Protein AF-A0A3E4UBU4-F1 (afdb_monomer)

Mean predicted aligned error: 17.58 Å

Secondary structure (DSSP, 8-state):
-PPPGGGG-GGGGS-------SSTT-EEEEEEE-TTSSHHHHHHHHH---------BTB---PEEEEEE-SS-EEEEEE----S-TT--SHHHHHHHHHHHHS--SEEEEEEETTSHHHHHHHHHHHHHH-S-EEEEEE-HHHHHHTTEEE-HHHHHHHHTS-EEE-BGGGTBTSHHHHHHHHHHHHHHHHHHHHHHHHHHHHHHTTS---------------------------------------------------S-TTHHHHHHHHHHHHHHHHHHHHHHHHHHHHHTTSSS--S--------HHHHHHHHHHHHHHHTT--TTS-HHHHHHHHHH--HHHHHHHHHH-HHHHH-HHHHHHHHHHHHHHHHTT--HHHHHHHHHHHHHHHHHHHHBTTEEES-TTTTHHHHHHHHHHSSTTTHHHHHHHHHHHHHHHHHHHHHHHHHHHHHHHHHHHHHHHHHHHHTT--HHHHHIIIIIIIHHHHHHHHHHHHHHHHHHHHHHHHHHTTHHHHHHHHHHHHHHTTT--TTHHHHHHHHTT-HHHHHHHGGG--SHHHHHHHHHHGGGS--GGGHHHHHHHHIIIIITT--STHHHHHHHHHHHHHHHHHHHHHHHHHHHHHHTTS-SPPP------PPP----HHHHHHHIIIIIIIHHHHHHHHHHHHHHHHHHHHHH-EETTEEHHHHHHHHHHHHHHHHTS-HHHHHHHHHHGGGT-

Nearest PDB structures (foldseek):
  3i92-assembly1_A  TM=8.205E-01  e=1.506E-11  Escherichia coli
  3a1v-assembly1_A  TM=8.419E-01  e=3.109E-11  Thermotoga maritima
  3a1t-assembly1_A  TM=8.070E-01  e=1.506E-11  Thermotoga maritima
  3a1s-assembly2_B  TM=8.007E-01  e=3.900E-11  Thermotoga maritima
  3iby-assembly4_D  TM=8.446E-01  e=4.503E-10  Legionella pneumophila

Solvent-accessible surface area (backbone atoms only — not comparable to full-atom values): 40945 Å² total; per-residue (Å²): 136,82,83,54,75,78,77,60,54,80,78,57,79,79,66,76,85,82,80,82,67,92,49,92,82,41,39,40,33,36,38,37,30,43,68,90,31,47,53,61,48,46,50,21,69,59,37,76,46,87,70,77,88,72,94,53,44,84,61,68,94,71,60,49,75,39,59,31,68,85,86,89,55,50,31,38,37,33,44,43,46,57,29,76,45,74,82,39,68,46,76,52,16,42,55,34,30,46,45,63,56,69,63,67,52,66,28,35,41,37,29,24,34,52,78,55,39,51,69,45,35,34,36,50,53,54,43,50,52,46,41,74,44,42,33,38,36,31,17,45,45,63,58,13,56,76,56,41,44,51,71,43,46,69,58,43,21,74,71,69,74,39,50,50,45,72,16,29,50,98,71,60,43,52,56,70,58,49,55,55,44,48,51,53,48,50,48,54,45,54,54,52,54,54,50,54,60,48,57,54,56,54,62,75,63,67,85,77,74,89,80,95,81,83,91,86,88,89,80,89,84,90,85,88,88,89,84,88,82,90,88,83,86,89,79,92,87,82,89,82,89,76,89,82,92,81,78,84,88,83,94,85,85,80,89,76,84,92,75,86,64,83,66,67,58,52,66,52,50,52,57,50,56,48,54,51,49,51,50,52,49,50,53,44,55,49,49,51,58,52,52,65,66,69,70,80,85,73,91,71,88,72,81,87,79,77,69,62,66,78,53,48,53,48,32,60,67,39,42,72,57,48,60,78,41,55,67,92,85,54,40,59,72,40,51,37,54,51,63,70,58,63,50,67,82,52,54,54,48,38,43,73,78,37,40,62,46,63,69,32,62,68,57,55,49,54,55,47,53,54,51,49,56,32,48,76,72,69,49,50,71,66,56,53,46,54,53,55,56,51,42,42,50,55,50,19,48,57,53,37,62,84,25,53,44,73,78,46,86,65,72,62,57,58,59,55,51,51,46,56,47,47,60,30,90,80,44,16,61,58,51,52,51,50,51,50,50,50,51,48,49,51,18,54,68,59,17,50,60,58,19,52,53,39,36,56,55,42,52,58,47,49,55,53,51,51,55,49,39,54,74,73,65,52,58,64,74,60,46,45,44,49,42,73,11,20,45,46,44,40,40,50,51,50,20,66,53,46,36,37,35,54,45,34,46,27,55,50,49,45,37,49,50,31,39,50,48,58,42,53,17,59,64,42,21,70,58,29,48,78,20,56,32,53,23,64,46,49,54,20,44,63,38,3,38,54,32,42,71,60,9,42,62,43,27,37,73,37,71,54,69,66,50,21,50,45,41,41,62,35,26,71,43,37,70,19,56,88,49,46,64,59,52,51,52,51,44,42,65,74,63,33,74,81,40,90,57,87,61,34,64,59,49,48,51,52,52,51,50,48,52,51,51,50,19,55,51,46,29,47,52,50,35,31,50,42,37,69,65,85,50,67,79,86,62,72,69,81,82,76,79,76,68,76,78,44,87,52,61,60,74,61,46,43,55,48,30,35,60,70,52,34,51,55,53,50,54,55,50,47,69,40,34,35,60,42,22,38,51,52,40,52,28,63,71,42,60,65,78,101,40,30,46,43,56,54,52,17,63,70,37,23,75,62,21,49,77,76,74,43,49,11,60,60,50,45,48,51,60,67,43,39,61,79,73,110

InterPro domains:
  IPR011640 Ferrous iron transport protein B, C-terminal [PF07664] (610-657)
  IPR011642 Nucleoside transporter/FeoB GTPase, Gate domain [PF07670] (496-587)
  IPR027417 P-loop containing nucleoside triphosphate hydrolase [G3DSA:3.40.50.300] (27-218)
  IPR027417 P-loop containing nucleoside triphosphate hydrolase [SSF52540] (29-186)
  IPR030389 FeoB-type guanine nucleotide-binding (G) domain [PF02421] (28-180)
  IPR030389 FeoB-type guanine nucleotide-binding (G) domain [PS51711] (26-188)
  IPR030389 FeoB-type guanine nucleotide-binding (G) domain [cd01879] (30-187)
  IPR041069 FeoB, cytosolic helical domain [PF17910] (307-404)
  IPR050860 Fe(2+) Transporter FeoB GTPase [PTHR43185] (27-725)

pLDDT: mean 72.47, std 22.02, range [20.11, 94.31]

Organism: NCBI:txid154046

Structure (mmCIF, N/CA/C/O backbone):
data_AF-A0A3E4UBU4-F1
#
_entry.id   AF-A0A3E4UBU4-F1
#
loop_
_atom_site.group_PDB
_atom_site.id
_atom_site.type_symbol
_atom_site.label_atom_id
_atom_site.label_alt_id
_atom_site.label_comp_id
_atom_site.label_asym_id
_atom_site.label_entity_id
_atom_site.label_seq_id
_atom_site.pdbx_PDB_ins_code
_atom_site.Cartn_x
_atom_site.Cartn_y
_atom_site.Cartn_z
_atom_site.occupancy
_atom_site.B_iso_or_equiv
_atom_site.auth_seq_id
_atom_site.auth_comp_id
_atom_site.auth_asym_id
_atom_site.auth_atom_id
_atom_site.pdbx_PDB_model_num
ATOM 1 N N . MET A 1 1 ? -2.615 10.746 -17.762 1.00 26.38 1 MET A N 1
ATOM 2 C CA . MET A 1 1 ? -3.000 12.089 -17.262 1.00 26.38 1 MET A CA 1
ATOM 3 C C . MET A 1 1 ? -1.947 12.546 -16.264 1.00 26.38 1 MET A C 1
ATOM 5 O O . MET A 1 1 ? -1.560 11.738 -15.428 1.00 26.38 1 MET A O 1
ATOM 9 N N . GLY A 1 2 ? -1.430 13.770 -16.389 1.00 27.47 2 GLY A N 1
ATOM 10 C CA . GLY A 1 2 ? -0.410 14.305 -15.477 1.00 27.47 2 GLY A CA 1
ATOM 11 C C . GLY A 1 2 ? -1.029 15.005 -14.267 1.00 27.47 2 GLY A C 1
ATOM 12 O O . GLY A 1 2 ? -2.079 15.627 -14.397 1.00 27.47 2 GLY A O 1
ATOM 13 N N . LEU A 1 3 ? -0.372 14.918 -13.109 1.00 27.36 3 LEU A N 1
ATOM 14 C CA . LEU A 1 3 ? -0.683 15.759 -11.950 1.00 27.36 3 LEU A CA 1
ATOM 15 C C . LEU A 1 3 ? -0.135 17.167 -12.214 1.00 27.36 3 LEU A C 1
ATOM 17 O O . LEU A 1 3 ? 1.055 17.305 -12.504 1.00 27.36 3 LEU A O 1
ATOM 21 N N . SER A 1 4 ? -0.977 18.199 -12.115 1.00 26.56 4 SER A N 1
ATOM 22 C CA . SER A 1 4 ? -0.494 19.584 -12.120 1.00 26.56 4 SER A CA 1
ATOM 23 C C . SER A 1 4 ? 0.148 19.924 -10.772 1.00 26.56 4 SER A C 1
ATOM 25 O O . SER A 1 4 ? -0.086 19.246 -9.768 1.00 26.56 4 SER A O 1
ATOM 27 N N . ARG A 1 5 ? 0.933 21.004 -10.714 1.00 27.36 5 ARG A N 1
ATOM 28 C CA . ARG A 1 5 ? 1.505 21.496 -9.448 1.00 27.36 5 ARG A CA 1
ATOM 29 C C . ARG A 1 5 ? 0.406 21.901 -8.453 1.00 27.36 5 ARG A C 1
ATOM 31 O O . ARG A 1 5 ? 0.555 21.706 -7.253 1.00 27.36 5 ARG A O 1
ATOM 38 N N . ASP A 1 6 ? -0.716 22.377 -8.977 1.00 28.30 6 ASP A N 1
ATOM 39 C CA . ASP A 1 6 ? -1.918 22.802 -8.246 1.00 28.30 6 ASP A CA 1
ATOM 40 C C . ASP A 1 6 ? -2.711 21.607 -7.691 1.00 28.30 6 ASP A C 1
ATOM 42 O O . ASP A 1 6 ? -3.437 21.743 -6.711 1.00 28.30 6 ASP A O 1
ATOM 46 N N . SER A 1 7 ? -2.508 20.408 -8.257 1.00 31.94 7 SER A N 1
ATOM 47 C CA . SER A 1 7 ? -3.060 19.147 -7.734 1.00 31.94 7 SER A CA 1
ATOM 48 C C . SER A 1 7 ? -2.411 18.713 -6.410 1.00 31.94 7 SER A C 1
ATOM 50 O O . SER A 1 7 ? -2.891 17.776 -5.776 1.00 31.94 7 SER A O 1
ATOM 52 N N . VAL A 1 8 ? -1.301 19.348 -6.006 1.00 32.25 8 VAL A N 1
ATOM 53 C CA . VAL A 1 8 ? -0.531 19.036 -4.790 1.00 32.25 8 VAL A CA 1
ATOM 54 C C . VAL A 1 8 ? -0.352 20.313 -3.962 1.00 32.25 8 VAL A C 1
ATOM 56 O O . VAL A 1 8 ? 0.755 20.781 -3.687 1.00 32.25 8 VAL A O 1
ATOM 59 N N . GLY A 1 9 ? -1.481 20.914 -3.584 1.00 25.14 9 GLY A N 1
ATOM 60 C CA . GLY A 1 9 ? -1.512 22.093 -2.728 1.00 25.14 9 GLY A CA 1
ATOM 61 C C . GLY A 1 9 ? -0.981 21.794 -1.325 1.00 25.14 9 GLY A C 1
ATOM 62 O O . GLY A 1 9 ? -1.727 21.317 -0.472 1.00 25.14 9 GLY A O 1
ATOM 63 N N . ILE A 1 10 ? 0.277 22.169 -1.061 1.00 28.53 10 ILE A N 1
ATOM 64 C CA . ILE A 1 10 ? 0.936 22.109 0.265 1.00 28.53 10 ILE A CA 1
ATOM 65 C C . ILE A 1 10 ? 0.104 22.800 1.368 1.00 28.53 10 ILE A C 1
ATOM 67 O O . ILE A 1 10 ? 0.219 22.453 2.534 1.00 28.53 10 ILE A O 1
ATOM 71 N N . LYS A 1 11 ? -0.794 23.725 0.999 1.00 23.25 11 LYS A N 1
ATOM 72 C CA . LYS A 1 11 ? -1.739 24.399 1.905 1.00 23.25 11 LYS A CA 1
ATOM 73 C C . LYS A 1 11 ? -2.884 23.529 2.448 1.00 23.25 11 LYS A C 1
ATOM 75 O O . LYS A 1 11 ? -3.594 23.995 3.324 1.00 23.25 11 LYS A O 1
ATOM 80 N N . SER A 1 12 ? -3.099 22.311 1.946 1.00 28.61 12 SER A N 1
ATOM 81 C CA . SER A 1 12 ? -4.232 21.458 2.366 1.00 28.61 12 SER A CA 1
ATOM 82 C C . SER A 1 12 ? -3.942 20.558 3.580 1.00 28.61 12 SER A C 1
ATOM 84 O O . SER A 1 12 ? -4.695 19.624 3.834 1.00 28.61 12 SER A O 1
ATOM 86 N N . VAL A 1 13 ? -2.849 20.812 4.310 1.00 28.12 13 VAL A N 1
ATOM 87 C CA . VAL A 1 13 ? -2.442 20.029 5.493 1.00 28.12 13 VAL A CA 1
ATOM 88 C C . VAL A 1 13 ? -3.172 20.473 6.770 1.00 28.12 13 VAL A C 1
ATOM 90 O O . VAL A 1 13 ? -3.451 19.629 7.612 1.00 28.12 13 VAL A O 1
ATOM 93 N N . ASP A 1 14 ? -3.545 21.755 6.878 1.00 28.20 14 ASP A N 1
ATOM 94 C CA . ASP A 1 14 ? -4.065 22.366 8.118 1.00 28.20 14 ASP A CA 1
ATOM 95 C C . ASP A 1 14 ? -5.498 22.932 7.998 1.00 28.20 14 ASP A C 1
ATOM 97 O O . ASP A 1 14 ? -5.987 23.616 8.898 1.00 28.20 14 ASP A O 1
ATOM 101 N N . CYS A 1 15 ? -6.199 22.678 6.888 1.00 29.81 15 CYS A N 1
ATOM 102 C CA . CYS A 1 15 ? -7.595 23.096 6.735 1.00 29.81 15 CYS A CA 1
ATOM 103 C C . CYS A 1 15 ? -8.538 22.065 7.370 1.00 29.81 15 CYS A C 1
ATOM 105 O O . CYS A 1 15 ? -8.738 20.987 6.808 1.00 29.81 15 CYS A O 1
ATOM 107 N N . GLY A 1 16 ? -9.146 22.421 8.507 1.00 44.69 16 GLY A N 1
ATOM 108 C CA . GLY A 1 16 ? -10.281 21.686 9.075 1.00 44.69 16 GLY A CA 1
ATOM 109 C C . GLY A 1 16 ? -11.446 21.580 8.083 1.00 44.69 16 GLY A C 1
ATOM 110 O O . GLY A 1 16 ? -11.565 22.383 7.153 1.00 44.69 16 GLY A O 1
ATOM 111 N N . LEU A 1 17 ? -12.291 20.563 8.250 1.00 55.34 17 LEU A N 1
ATOM 112 C CA . LEU A 1 17 ? -13.287 20.209 7.245 1.00 55.34 17 LEU A CA 1
ATOM 113 C C . LEU A 1 17 ? -14.507 21.151 7.296 1.00 55.34 17 LEU A C 1
ATOM 115 O O . LEU A 1 17 ? -15.483 20.871 7.979 1.00 55.34 17 LEU A O 1
ATOM 119 N N . GLU A 1 18 ? -14.486 22.257 6.545 1.00 57.84 18 GLU A N 1
ATOM 120 C CA . GLU A 1 18 ? -15.663 23.129 6.373 1.00 57.84 18 GLU A CA 1
ATOM 121 C C . GLU A 1 18 ? -16.848 22.341 5.783 1.00 57.84 18 GLU A C 1
ATOM 123 O O . GLU A 1 18 ? -16.880 22.075 4.579 1.00 57.84 18 GLU A O 1
ATOM 128 N N . ILE A 1 19 ? -17.827 21.962 6.607 1.00 70.06 19 ILE A N 1
ATOM 129 C CA . ILE A 1 19 ? -19.026 21.225 6.178 1.00 70.06 19 ILE A CA 1
ATOM 130 C C . ILE A 1 19 ? -19.966 22.173 5.426 1.00 70.06 19 ILE A C 1
ATOM 132 O O . ILE A 1 19 ? -20.537 23.096 6.006 1.00 70.06 19 ILE A O 1
ATOM 136 N N . ARG A 1 20 ? -20.151 21.943 4.122 1.00 69.00 20 ARG A N 1
ATOM 137 C CA . ARG A 1 20 ? -20.949 22.824 3.254 1.00 69.00 20 ARG A CA 1
ATOM 138 C C . ARG A 1 20 ? -22.388 22.341 3.114 1.00 69.00 20 ARG A C 1
ATOM 140 O O . ARG A 1 20 ? -22.743 21.691 2.131 1.00 69.00 20 ARG A O 1
ATOM 147 N N . LYS A 1 21 ? -23.218 22.715 4.090 1.00 74.94 21 LYS A N 1
ATOM 148 C CA . LYS A 1 21 ? -24.682 22.650 3.970 1.00 74.94 21 LYS A CA 1
ATOM 149 C C . LYS A 1 21 ? -25.185 23.544 2.821 1.00 74.94 21 LYS A C 1
ATOM 151 O O . LYS A 1 21 ? -24.589 24.578 2.522 1.00 74.94 21 LYS A O 1
ATOM 156 N N . ARG A 1 22 ? -26.287 23.144 2.183 1.00 74.44 22 ARG A N 1
ATOM 157 C CA . ARG A 1 22 ? -27.075 23.925 1.210 1.00 74.44 22 ARG A CA 1
ATOM 158 C C . ARG A 1 22 ? -28.284 24.602 1.865 1.00 74.44 22 ARG A C 1
ATOM 160 O O . ARG A 1 22 ? -28.701 25.658 1.402 1.00 74.44 22 ARG A O 1
ATOM 167 N N . GLN A 1 23 ? -28.828 23.990 2.914 1.00 75.81 23 GLN A N 1
ATOM 168 C CA . GLN A 1 23 ? -29.905 24.481 3.776 1.00 75.81 23 GLN A CA 1
ATOM 169 C C . GLN A 1 23 ? -29.510 24.241 5.240 1.00 75.81 23 GLN A C 1
ATOM 171 O O . GLN A 1 23 ? -28.805 23.278 5.534 1.00 75.81 23 GLN A O 1
ATOM 176 N N . GLU A 1 24 ? -29.937 25.091 6.176 1.00 72.50 24 GLU A N 1
ATOM 177 C CA . GLU A 1 24 ? -29.507 24.979 7.584 1.00 72.50 24 GLU A CA 1
ATOM 178 C C . GLU A 1 24 ? -29.955 23.650 8.231 1.00 72.50 24 GLU A C 1
ATOM 180 O O . GLU A 1 24 ? -29.186 23.042 8.986 1.00 72.50 24 GLU A O 1
ATOM 185 N N . ASP A 1 25 ? -31.124 23.146 7.821 1.00 81.06 25 ASP A N 1
ATOM 186 C CA . ASP A 1 25 ? -31.696 21.846 8.198 1.00 81.06 25 ASP A CA 1
ATOM 187 C C . ASP A 1 25 ? -31.003 20.617 7.573 1.00 81.06 25 ASP A C 1
ATOM 189 O O . ASP A 1 25 ? -31.307 19.492 7.978 1.00 81.06 25 ASP A O 1
ATOM 193 N N . ASP A 1 26 ? -30.066 20.773 6.621 1.00 84.56 26 ASP A N 1
ATOM 194 C CA . ASP A 1 26 ? -29.355 19.625 6.030 1.00 84.56 26 ASP A CA 1
ATOM 195 C C . ASP A 1 26 ? -28.624 18.822 7.120 1.00 84.56 26 ASP A C 1
ATOM 197 O O . ASP A 1 26 ? -27.900 19.387 7.947 1.00 84.56 26 ASP A O 1
ATOM 201 N N . LYS A 1 27 ? -28.754 17.493 7.102 1.00 87.38 27 LYS A N 1
ATOM 202 C CA . LYS A 1 27 ? -28.190 16.612 8.135 1.00 87.38 27 LYS A CA 1
ATOM 203 C C . LYS A 1 27 ? -26.815 16.072 7.758 1.00 87.38 27 LYS A C 1
ATOM 205 O O . LYS A 1 27 ? -26.610 15.609 6.640 1.00 87.38 27 LYS A O 1
ATOM 210 N N . VAL A 1 28 ? -25.861 16.140 8.687 1.00 87.94 28 VAL A N 1
ATOM 211 C CA . VAL A 1 28 ? -24.467 15.721 8.480 1.00 87.94 28 VAL A CA 1
ATOM 212 C C . VAL A 1 28 ? -24.337 14.230 8.768 1.00 87.94 28 VAL A C 1
ATOM 214 O O . VAL A 1 28 ? -24.375 13.806 9.924 1.00 87.94 28 VAL A O 1
ATOM 217 N N . ILE A 1 29 ? -24.164 13.431 7.716 1.00 90.81 29 ILE A N 1
ATOM 218 C CA . ILE A 1 29 ? -24.102 11.970 7.809 1.00 90.81 29 ILE A CA 1
ATOM 219 C C . ILE A 1 29 ? -22.679 11.496 7.529 1.00 90.81 29 ILE A C 1
ATOM 221 O O . ILE A 1 29 ? -22.161 11.606 6.415 1.00 90.81 29 ILE A O 1
ATOM 225 N N . ALA A 1 30 ? -22.040 10.940 8.552 1.00 90.56 30 ALA A N 1
ATOM 226 C CA . ALA A 1 30 ? -20.676 10.445 8.470 1.00 90.56 30 ALA A CA 1
ATOM 227 C C . ALA A 1 30 ? -20.662 9.009 7.916 1.00 90.56 30 ALA A C 1
ATOM 229 O O . ALA A 1 30 ? -21.329 8.130 8.460 1.00 90.56 30 ALA A O 1
ATOM 230 N N . LEU A 1 31 ? -19.902 8.741 6.853 1.00 90.94 31 LEU A N 1
ATOM 231 C CA . LEU A 1 31 ? -19.790 7.406 6.263 1.00 90.94 31 LEU A CA 1
ATOM 232 C C . LEU A 1 31 ? -18.472 6.744 6.688 1.00 90.94 31 LEU A C 1
ATOM 234 O O . LEU A 1 31 ? -17.407 7.040 6.143 1.00 90.94 31 LEU A O 1
ATOM 238 N N . ALA A 1 32 ? -18.563 5.841 7.662 1.00 91.50 32 ALA A N 1
ATOM 239 C CA . ALA A 1 32 ? -17.456 5.093 8.253 1.00 91.50 32 ALA A CA 1
ATOM 240 C C . ALA A 1 32 ? -17.409 3.636 7.751 1.00 91.50 32 ALA A C 1
ATOM 242 O O . ALA A 1 32 ? -18.359 3.123 7.159 1.00 91.50 32 ALA A O 1
ATOM 243 N N . GLY A 1 33 ? -16.302 2.937 8.011 1.00 89.94 33 GLY A N 1
ATOM 244 C CA . GLY A 1 33 ? -16.154 1.510 7.709 1.00 89.94 33 GLY A CA 1
ATOM 245 C C . GLY A 1 33 ? -14.709 1.109 7.423 1.00 89.94 33 GLY A C 1
ATOM 246 O O . GLY A 1 33 ? -13.887 1.951 7.053 1.00 89.94 33 GLY A O 1
ATOM 247 N N . ASN A 1 34 ? -14.412 -0.187 7.545 1.00 87.00 34 ASN A N 1
ATOM 248 C CA . ASN A 1 34 ? -13.096 -0.731 7.206 1.00 87.00 34 ASN A CA 1
ATOM 249 C C . ASN A 1 34 ? -12.727 -0.418 5.736 1.00 87.00 34 ASN A C 1
ATOM 251 O O . ASN A 1 34 ? -13.608 -0.304 4.877 1.00 87.00 34 ASN A O 1
ATOM 255 N N . PRO A 1 35 ? -11.434 -0.340 5.380 1.00 81.56 35 PRO A N 1
ATOM 256 C CA . PRO A 1 35 ? -11.002 -0.369 3.987 1.00 81.56 35 PRO A CA 1
ATOM 257 C C . PRO A 1 35 ? -11.645 -1.512 3.179 1.00 81.56 35 PRO A C 1
ATOM 259 O O . PRO A 1 35 ? -11.936 -2.587 3.693 1.00 81.56 35 PRO A O 1
ATOM 262 N N . ASN A 1 36 ? -11.842 -1.283 1.879 1.00 79.31 36 ASN A N 1
ATOM 263 C CA . ASN A 1 36 ? -12.353 -2.254 0.894 1.00 79.31 36 ASN A CA 1
ATOM 264 C C . ASN A 1 36 ? -13.815 -2.746 1.037 1.00 79.31 36 ASN A C 1
ATOM 266 O O . ASN A 1 36 ? -14.293 -3.383 0.101 1.00 79.31 36 ASN A O 1
ATOM 270 N N . VAL A 1 37 ? -14.573 -2.376 2.078 1.00 82.62 37 VAL A N 1
ATOM 271 C CA . VAL A 1 37 ? -16.000 -2.766 2.294 1.00 82.62 37 VAL A CA 1
ATOM 272 C C . VAL A 1 37 ? -17.009 -2.207 1.270 1.00 82.62 37 VAL A C 1
ATOM 274 O O . VAL A 1 37 ? -18.221 -2.275 1.461 1.00 82.62 37 VAL A O 1
ATOM 277 N N . GLY A 1 38 ? -16.535 -1.569 0.198 1.00 84.06 38 GLY A N 1
ATOM 278 C CA . GLY A 1 38 ? -17.375 -0.838 -0.754 1.00 84.06 38 GLY A CA 1
ATOM 279 C C . GLY A 1 38 ? -17.905 0.507 -0.237 1.00 84.06 38 GLY A C 1
ATOM 280 O O . GLY A 1 38 ? -18.843 1.034 -0.824 1.00 84.06 38 GLY A O 1
ATOM 281 N N . LYS A 1 39 ? -17.302 1.086 0.814 1.00 87.69 39 LYS A N 1
ATOM 282 C CA . LYS A 1 39 ? -17.664 2.391 1.407 1.00 87.69 39 LYS A CA 1
ATOM 283 C C . LYS A 1 39 ? -17.905 3.488 0.356 1.00 87.69 39 LYS A C 1
ATOM 285 O O . LYS A 1 39 ? -19.029 3.948 0.205 1.00 87.69 39 LYS A O 1
ATOM 290 N N . SER A 1 40 ? -16.904 3.817 -0.465 1.00 82.88 40 SER A N 1
ATOM 291 C CA . SER A 1 40 ? -17.074 4.836 -1.516 1.00 82.88 40 SER A CA 1
ATOM 292 C C . SER A 1 40 ? -17.967 4.380 -2.688 1.00 82.88 40 SER A C 1
ATOM 294 O O . SER A 1 40 ? -18.336 5.196 -3.522 1.00 82.88 40 SER A O 1
ATOM 296 N N . THR A 1 41 ? -18.350 3.096 -2.774 1.00 85.69 41 THR A N 1
ATOM 297 C CA . THR A 1 41 ? -19.431 2.654 -3.676 1.00 85.69 41 THR A CA 1
ATOM 298 C C . THR A 1 41 ? -20.785 3.062 -3.104 1.00 85.69 41 THR A C 1
ATOM 300 O O . THR A 1 41 ? -21.556 3.679 -3.821 1.00 85.69 41 THR A O 1
ATOM 303 N N . VAL A 1 42 ? -21.042 2.823 -1.811 1.00 87.44 42 VAL A N 1
ATOM 304 C CA . VAL A 1 42 ? -22.243 3.339 -1.121 1.00 87.44 42 VAL A CA 1
ATOM 305 C C . VAL A 1 42 ? -22.323 4.866 -1.263 1.00 87.44 42 VAL A C 1
ATOM 307 O O . VAL A 1 42 ? -23.355 5.382 -1.676 1.00 87.44 42 VAL A O 1
ATOM 310 N N . PHE A 1 43 ? -21.214 5.579 -1.034 1.00 87.75 43 PHE A N 1
ATOM 311 C CA . PHE A 1 43 ? -21.136 7.035 -1.217 1.00 87.75 43 PHE A CA 1
ATOM 312 C C . PHE A 1 43 ? -21.492 7.495 -2.640 1.00 87.75 43 PHE A C 1
ATOM 314 O O . PHE A 1 43 ? -22.303 8.404 -2.804 1.00 87.75 43 PHE A O 1
ATOM 321 N N . ASN A 1 44 ? -20.902 6.878 -3.670 1.00 85.94 44 ASN A N 1
ATOM 322 C CA . ASN A 1 44 ? -21.153 7.245 -5.066 1.00 85.94 44 ASN A CA 1
ATOM 323 C C . ASN A 1 44 ? -22.617 7.036 -5.465 1.00 85.94 44 ASN A C 1
ATOM 325 O O . ASN A 1 44 ? -23.214 7.926 -6.061 1.00 85.94 44 ASN A O 1
ATOM 329 N N . GLU A 1 45 ? -23.197 5.886 -5.116 1.00 87.81 45 GLU A N 1
ATOM 330 C CA . GLU A 1 45 ? -24.581 5.550 -5.473 1.00 87.81 45 GLU A CA 1
ATOM 331 C C . GLU A 1 45 ? -25.586 6.435 -4.702 1.00 87.81 45 GLU A C 1
ATOM 333 O O . GLU A 1 45 ? -26.584 6.860 -5.275 1.00 87.81 45 GLU A O 1
ATOM 338 N N . MET A 1 46 ? -25.303 6.801 -3.440 1.00 85.38 46 MET A N 1
ATOM 339 C CA . MET A 1 46 ? -26.147 7.724 -2.656 1.00 85.38 46 MET A CA 1
ATOM 340 C C . MET A 1 46 ? -26.037 9.198 -3.091 1.00 85.38 46 MET A C 1
ATOM 342 O O . MET A 1 46 ? -26.990 9.950 -2.918 1.00 85.38 46 MET A O 1
ATOM 346 N N . THR A 1 47 ? -24.895 9.635 -3.636 1.00 84.19 47 THR A N 1
ATOM 347 C CA . THR A 1 47 ? -24.639 11.058 -3.976 1.00 84.19 47 THR A CA 1
ATOM 348 C C . THR A 1 47 ? -24.632 11.360 -5.479 1.00 84.19 47 THR A C 1
ATOM 350 O O . THR A 1 47 ? -24.461 12.512 -5.881 1.00 84.19 47 THR A O 1
ATOM 353 N N . GLY A 1 48 ? -24.753 10.338 -6.333 1.00 76.19 48 GLY A N 1
ATOM 354 C CA . GLY A 1 48 ? -24.634 10.450 -7.792 1.00 76.19 48 GLY A CA 1
ATOM 355 C C . GLY A 1 48 ? -23.233 10.833 -8.300 1.00 76.19 48 GLY A C 1
ATOM 356 O O . GLY A 1 48 ? -23.057 11.103 -9.491 1.00 76.19 48 GLY A O 1
ATOM 357 N N . MET A 1 49 ? -22.224 10.893 -7.425 1.00 72.44 49 MET A N 1
ATOM 358 C CA . MET A 1 49 ? -20.869 11.316 -7.780 1.00 72.44 49 MET A CA 1
ATOM 359 C C . MET A 1 49 ? -19.981 10.152 -8.226 1.00 72.44 49 MET A C 1
ATOM 361 O O . MET A 1 49 ? -20.146 9.008 -7.823 1.00 72.44 49 MET A O 1
ATOM 365 N N . ASN A 1 50 ? -18.970 10.461 -9.042 1.00 54.41 50 ASN A N 1
ATOM 366 C CA . ASN A 1 50 ? -17.983 9.494 -9.527 1.00 54.41 50 ASN A CA 1
ATOM 367 C C . ASN A 1 50 ? -16.657 9.578 -8.737 1.00 54.41 50 ASN A C 1
ATOM 369 O O . ASN A 1 50 ? -15.582 9.729 -9.326 1.00 54.41 50 ASN A O 1
ATOM 373 N N . GLN A 1 51 ? -16.699 9.491 -7.400 1.00 52.00 51 GLN A N 1
ATOM 374 C CA . GLN A 1 51 ? -15.478 9.448 -6.583 1.00 52.00 51 GLN A CA 1
ATOM 375 C C . GLN A 1 51 ? -14.693 8.167 -6.912 1.00 52.00 51 GLN A C 1
ATOM 377 O O . GLN A 1 51 ? -15.228 7.056 -6.912 1.00 52.00 51 GLN A O 1
ATOM 382 N N . HIS A 1 52 ? -13.399 8.294 -7.202 1.00 41.16 52 HIS A N 1
ATOM 383 C CA . HIS A 1 52 ? -12.533 7.131 -7.392 1.00 41.16 52 HIS A CA 1
ATOM 384 C C . HIS A 1 52 ? -12.077 6.561 -6.045 1.00 41.16 52 HIS A C 1
ATOM 386 O O . HIS A 1 52 ? -11.360 7.228 -5.298 1.00 41.16 52 HIS A O 1
ATOM 392 N N . THR A 1 53 ? -12.412 5.294 -5.788 1.00 37.72 53 THR A N 1
ATOM 393 C CA . THR A 1 53 ? -11.852 4.488 -4.693 1.00 37.72 53 THR A CA 1
ATOM 394 C C . THR A 1 53 ? -10.323 4.457 -4.778 1.00 37.72 53 THR A C 1
ATOM 396 O O . THR A 1 53 ? -9.770 3.878 -5.719 1.00 37.72 53 THR A O 1
ATOM 399 N N . GLY A 1 54 ? -9.626 5.045 -3.806 1.00 37.59 54 GLY A N 1
ATOM 400 C CA . GLY A 1 54 ? -8.166 4.979 -3.759 1.00 37.59 54 GLY A CA 1
ATOM 401 C C . GLY A 1 54 ? -7.516 5.980 -2.813 1.00 37.59 54 GLY A C 1
ATOM 402 O O . GLY A 1 54 ? -7.125 7.070 -3.241 1.00 37.59 54 GLY A O 1
ATOM 403 N N . ASN A 1 55 ? -7.306 5.554 -1.568 1.00 37.78 55 ASN A N 1
ATOM 404 C CA . ASN A 1 55 ? -6.389 6.207 -0.639 1.00 37.78 55 ASN A CA 1
ATOM 405 C C . ASN A 1 55 ? -4.960 5.898 -1.116 1.00 37.78 55 ASN A C 1
ATOM 407 O O . ASN A 1 55 ? -4.442 4.797 -0.936 1.00 37.78 55 ASN A O 1
ATOM 411 N N . TRP A 1 56 ? -4.359 6.853 -1.829 1.00 35.66 56 TRP A N 1
ATOM 412 C CA . TRP A 1 56 ? -2.969 6.797 -2.287 1.00 35.66 56 TRP A CA 1
ATOM 413 C C . TRP A 1 56 ? -2.164 7.838 -1.496 1.00 35.66 56 TRP A C 1
ATOM 415 O O . TRP A 1 56 ? -2.384 9.037 -1.714 1.00 35.66 56 TRP A O 1
ATOM 425 N N . PRO A 1 57 ? -1.244 7.425 -0.603 1.00 30.44 57 PRO A N 1
ATOM 426 C CA . PRO A 1 57 ? -0.524 8.353 0.261 1.00 30.44 57 PRO A CA 1
ATOM 427 C C . PRO A 1 57 ? 0.206 9.469 -0.494 1.00 30.44 57 PRO A C 1
ATOM 429 O O . PRO A 1 57 ? 1.011 9.236 -1.398 1.00 30.44 57 PRO A O 1
ATOM 432 N N . GLY A 1 58 ? -0.061 10.713 -0.092 1.00 33.72 58 GLY A N 1
ATOM 433 C CA . GLY A 1 58 ? 0.387 11.917 -0.799 1.00 33.72 5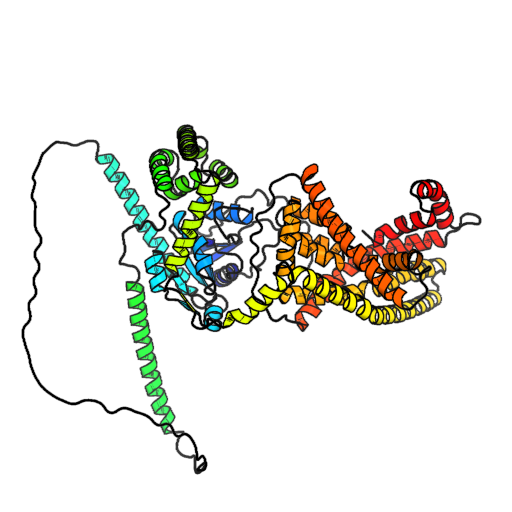8 GLY A CA 1
ATOM 434 C C . GLY A 1 58 ? -0.738 12.719 -1.459 1.00 33.72 58 GLY A C 1
ATOM 435 O O . GLY A 1 58 ? -0.490 13.850 -1.867 1.00 33.72 58 GLY A O 1
ATOM 436 N N . LYS A 1 59 ? -1.973 12.201 -1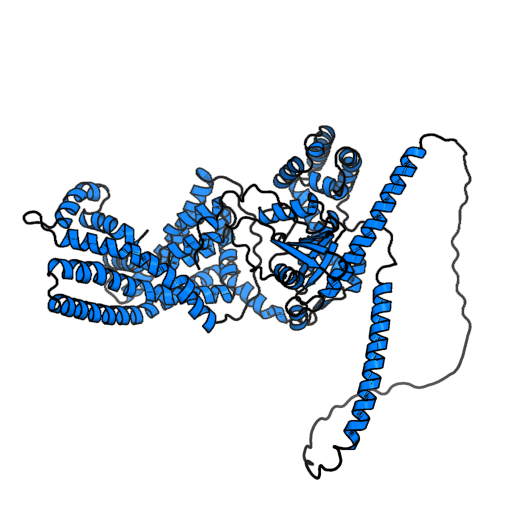.496 1.00 32.53 59 LYS A N 1
ATOM 437 C CA . LYS A 1 59 ? -3.145 13.074 -1.329 1.00 32.53 59 LYS A CA 1
ATOM 438 C C . LYS A 1 59 ? -3.255 13.480 0.144 1.00 32.53 59 LYS A C 1
ATOM 440 O O . LYS A 1 59 ? -2.871 12.702 1.016 1.00 32.53 59 LYS A O 1
ATOM 445 N N . THR A 1 60 ? -3.773 14.673 0.411 1.00 34.72 60 THR A N 1
ATOM 446 C CA . THR A 1 60 ? -4.229 15.063 1.751 1.00 34.72 60 THR A CA 1
ATOM 447 C C . THR A 1 60 ? -5.529 14.345 2.102 1.00 34.72 60 THR A C 1
ATOM 449 O O . THR A 1 60 ? -6.270 13.908 1.215 1.00 34.72 60 THR A O 1
ATOM 452 N N . VAL A 1 61 ? -5.780 14.191 3.404 1.00 46.78 61 VAL A N 1
ATOM 453 C CA . VAL A 1 61 ? -6.917 13.444 3.964 1.00 46.78 61 VAL A CA 1
ATOM 454 C C . VAL A 1 61 ? -8.183 14.311 3.919 1.00 46.78 61 VAL A C 1
ATOM 456 O O . VAL A 1 61 ? -8.765 14.675 4.932 1.00 46.78 61 VAL A O 1
ATOM 459 N N . ALA A 1 62 ? -8.572 14.711 2.709 1.00 46.31 62 ALA A N 1
ATOM 460 C CA . ALA A 1 62 ? -9.795 15.456 2.466 1.00 46.31 62 ALA A CA 1
ATOM 461 C C . ALA A 1 62 ? -10.976 14.478 2.417 1.00 46.31 62 ALA A C 1
ATOM 463 O O . ALA A 1 62 ? -11.160 13.785 1.411 1.00 46.31 62 ALA A O 1
ATOM 464 N N . ASN A 1 63 ? -11.768 14.426 3.492 1.00 59.84 63 ASN A N 1
ATOM 465 C CA . ASN A 1 63 ? -13.027 13.678 3.517 1.00 59.84 63 ASN A CA 1
ATOM 466 C C . ASN A 1 63 ? -13.909 14.195 2.371 1.00 59.84 63 ASN A C 1
ATOM 468 O O . ASN A 1 63 ? -14.159 15.401 2.274 1.00 59.84 63 ASN A O 1
ATOM 472 N N . ALA A 1 64 ? -14.359 13.315 1.475 1.00 67.94 64 ALA A N 1
ATOM 473 C CA . ALA A 1 64 ? -15.167 13.759 0.345 1.00 67.94 64 ALA A CA 1
ATOM 474 C C . ALA A 1 64 ? -16.567 14.133 0.844 1.00 67.94 64 ALA A C 1
ATOM 476 O O . ALA A 1 64 ? -17.264 13.297 1.413 1.00 67.94 64 ALA A O 1
ATOM 477 N N . GLN A 1 65 ? -16.977 15.383 0.631 1.00 78.12 65 GLN A N 1
ATOM 478 C CA . GLN A 1 65 ? -18.343 15.825 0.909 1.00 78.12 65 GLN A CA 1
ATOM 479 C C . GLN A 1 65 ? -19.216 15.620 -0.326 1.00 78.12 65 GLN A C 1
ATOM 481 O O . GLN A 1 65 ? -18.821 15.973 -1.439 1.00 78.12 65 GLN A O 1
ATOM 486 N N . GLY A 1 66 ? -20.406 15.066 -0.123 1.00 81.44 66 GLY A N 1
ATOM 487 C CA . GLY A 1 66 ? -21.415 14.848 -1.149 1.00 81.44 66 GLY A CA 1
ATOM 488 C C . GLY A 1 66 ? -22.795 15.258 -0.659 1.00 81.44 66 GLY A C 1
ATOM 489 O O . GLY A 1 66 ? -23.034 15.331 0.542 1.00 81.44 66 GLY A O 1
ATOM 490 N N . TYR A 1 67 ? -23.703 15.525 -1.593 1.00 83.94 67 TYR A N 1
ATOM 491 C CA . TYR A 1 67 ? -25.097 15.814 -1.268 1.00 83.94 67 TYR A CA 1
ATOM 492 C C . TYR A 1 67 ? -25.971 14.631 -1.666 1.00 83.94 67 TYR A C 1
ATOM 494 O O . TYR A 1 67 ? -25.876 14.162 -2.800 1.00 83.94 67 TYR A O 1
ATOM 502 N N . ALA A 1 68 ? -26.817 14.187 -0.747 1.00 85.19 68 ALA A N 1
ATOM 503 C CA . ALA A 1 68 ? -27.876 13.218 -0.976 1.00 85.19 68 ALA A CA 1
ATOM 504 C C . ALA A 1 68 ? -29.214 13.824 -0.520 1.00 85.19 68 ALA A C 1
ATOM 506 O O . ALA A 1 68 ? -29.244 14.755 0.284 1.00 85.19 68 ALA A O 1
ATOM 507 N N . ASN A 1 69 ? -30.320 13.329 -1.063 1.00 82.62 69 ASN A N 1
ATOM 508 C CA . ASN A 1 69 ? -31.674 13.738 -0.698 1.00 82.62 69 ASN A CA 1
ATOM 509 C C . ASN A 1 69 ? -32.610 12.563 -1.001 1.00 82.62 69 ASN A C 1
ATOM 511 O O . ASN A 1 69 ? -32.478 11.947 -2.059 1.00 82.62 69 ASN A O 1
ATOM 515 N N . ASP A 1 70 ? -33.528 12.264 -0.090 1.00 77.31 70 ASP A N 1
ATOM 516 C CA . ASP A 1 70 ? -34.543 11.214 -0.242 1.00 77.31 70 ASP A CA 1
ATOM 517 C C . ASP A 1 70 ? -35.887 11.731 -0.796 1.00 77.31 70 ASP A C 1
ATOM 519 O O . ASP A 1 70 ? -36.777 10.943 -1.105 1.00 77.31 70 ASP A O 1
ATOM 523 N N . GLY A 1 71 ? -36.018 13.052 -0.951 1.00 70.69 71 GLY A N 1
ATOM 524 C CA . GLY A 1 71 ? -37.225 13.759 -1.378 1.00 70.69 71 GLY A CA 1
ATOM 525 C C . GLY A 1 71 ? -37.784 14.700 -0.307 1.00 70.69 71 GLY A C 1
ATOM 526 O O . GLY A 1 71 ? -38.433 15.684 -0.659 1.00 70.69 71 GLY A O 1
ATOM 527 N N . GLU A 1 72 ? -37.489 14.445 0.970 1.00 73.06 72 GLU A N 1
ATOM 528 C CA . GLU A 1 72 ? -38.000 15.193 2.127 1.00 73.06 72 GLU A CA 1
ATOM 529 C C . GLU A 1 72 ? -36.878 15.861 2.936 1.00 73.06 72 GLU A C 1
ATOM 531 O O . GLU A 1 72 ? -37.049 16.986 3.403 1.00 73.06 72 GLU A O 1
ATOM 536 N N . GLN A 1 73 ? -35.731 15.191 3.092 1.00 81.12 73 GLN A N 1
ATOM 537 C CA . GLN A 1 73 ? -34.614 15.636 3.925 1.00 81.12 73 GLN A CA 1
ATOM 538 C C . GLN A 1 73 ? -33.307 15.677 3.125 1.00 81.12 73 GLN A C 1
ATOM 540 O O . GLN A 1 73 ? -32.862 14.695 2.528 1.00 81.12 73 GLN A O 1
ATOM 545 N N . GLY A 1 74 ? -32.639 16.831 3.169 1.00 84.94 74 GLY A N 1
ATOM 546 C CA . GLY A 1 74 ? -31.295 16.994 2.628 1.00 84.94 74 GLY A CA 1
ATOM 547 C C . GLY A 1 74 ? -30.218 16.415 3.548 1.00 84.94 74 GLY A C 1
ATOM 548 O O . GLY A 1 74 ? -30.263 16.597 4.770 1.00 84.94 74 GLY A O 1
ATOM 549 N N . TYR A 1 75 ? -29.232 15.737 2.960 1.00 87.75 75 TYR A N 1
ATOM 550 C CA . TYR A 1 75 ? -28.133 15.076 3.662 1.00 87.75 75 TYR A CA 1
ATOM 551 C C . TYR A 1 75 ? -26.773 15.501 3.088 1.00 87.75 75 TYR A C 1
ATOM 553 O O . TYR A 1 75 ? -26.502 15.346 1.894 1.00 87.75 75 TYR A O 1
ATOM 561 N N . VAL A 1 76 ? -25.876 15.981 3.953 1.00 87.19 76 VAL A N 1
ATOM 562 C CA . VAL A 1 76 ? -24.454 16.173 3.637 1.00 87.19 76 VAL A CA 1
ATOM 563 C C . VAL A 1 76 ? -23.704 14.908 4.042 1.00 87.19 76 VAL A C 1
ATOM 565 O O . VAL A 1 76 ? -23.409 14.684 5.216 1.00 87.19 76 VAL A O 1
ATOM 568 N N . MET A 1 77 ? -23.403 14.076 3.051 1.00 86.38 77 MET A N 1
ATOM 569 C CA . MET A 1 77 ? -22.636 12.844 3.208 1.00 86.38 77 MET A CA 1
ATOM 570 C C . MET A 1 77 ? -21.146 13.176 3.320 1.00 86.38 77 MET A C 1
ATOM 572 O O . MET A 1 77 ? -20.613 13.884 2.463 1.00 86.38 77 MET A O 1
ATOM 576 N N . VAL A 1 78 ? -20.450 12.631 4.319 1.00 85.38 78 VAL A N 1
ATOM 577 C CA . VAL A 1 78 ? -19.001 12.822 4.510 1.00 85.38 78 VAL A CA 1
ATOM 578 C C . VAL A 1 78 ? -18.279 11.474 4.441 1.00 85.38 78 VAL A C 1
ATOM 580 O O . VAL A 1 78 ? -18.418 10.646 5.338 1.00 85.38 78 VAL A O 1
ATOM 583 N N . ASP A 1 79 ? -17.500 11.240 3.379 1.00 85.56 79 ASP A N 1
ATOM 584 C CA . ASP A 1 79 ? -16.712 10.013 3.182 1.00 85.56 79 ASP A CA 1
ATOM 585 C C . ASP A 1 79 ? -15.460 10.034 4.080 1.00 85.56 79 ASP A C 1
ATOM 587 O O . ASP A 1 79 ? -14.423 10.594 3.713 1.00 85.56 79 ASP A O 1
ATOM 591 N N . ILE A 1 80 ? -15.557 9.433 5.269 1.00 83.81 80 ILE A N 1
ATOM 592 C CA . ILE A 1 80 ? -14.465 9.340 6.255 1.00 83.81 80 ILE A CA 1
ATOM 593 C C . ILE A 1 80 ? -13.389 8.359 5.745 1.00 83.81 80 ILE A C 1
ATOM 595 O O . ILE A 1 80 ? -13.750 7.371 5.100 1.00 83.81 80 ILE A O 1
ATOM 599 N N . PRO A 1 81 ? -12.080 8.541 6.008 1.00 80.12 81 PRO A N 1
ATOM 600 C CA . PRO A 1 81 ? -11.062 7.546 5.665 1.00 80.12 81 PRO A CA 1
ATOM 601 C C . PRO A 1 81 ? -11.366 6.154 6.245 1.00 80.12 81 PRO A C 1
ATOM 603 O O . PRO A 1 81 ? -11.999 6.019 7.289 1.00 80.12 81 PRO A O 1
ATOM 606 N N . GLY A 1 82 ? -10.929 5.099 5.552 1.00 80.69 82 GLY A N 1
ATOM 607 C CA . GLY A 1 82 ? -11.193 3.726 5.986 1.00 80.69 82 GLY A CA 1
ATOM 608 C C . GLY A 1 82 ? -10.325 3.340 7.182 1.00 80.69 82 GLY A C 1
ATOM 609 O O . GLY A 1 82 ? -9.127 3.127 7.017 1.00 80.69 82 GLY A O 1
ATOM 610 N N . CYS A 1 83 ? -10.927 3.204 8.361 1.00 79.56 83 CYS A N 1
ATOM 611 C CA . CYS A 1 83 ? -10.252 2.860 9.613 1.00 79.56 83 CYS A CA 1
ATOM 612 C C . CYS A 1 83 ? -10.557 1.421 10.057 1.00 79.56 83 CYS A C 1
ATOM 614 O O . CYS A 1 83 ? -11.604 0.874 9.721 1.00 79.56 83 CYS A O 1
ATOM 616 N N . TYR A 1 84 ? -9.664 0.788 10.823 1.00 79.56 84 TYR A N 1
ATOM 617 C CA . TYR A 1 84 ? -9.960 -0.492 11.493 1.00 79.56 84 TYR A CA 1
ATOM 618 C C . TYR A 1 84 ? -10.337 -0.300 12.963 1.00 79.56 84 TYR A C 1
ATOM 620 O O . TYR A 1 84 ? -10.958 -1.179 13.564 1.00 79.56 84 TYR A O 1
ATOM 628 N N . SER A 1 85 ? -9.936 0.825 13.554 1.00 81.88 85 SER A N 1
ATOM 629 C CA . SER A 1 85 ? -10.210 1.167 14.944 1.00 81.88 85 SER A CA 1
ATOM 630 C C . SER A 1 85 ? -10.163 2.680 15.158 1.00 81.88 85 SER A C 1
ATOM 632 O O . SER A 1 85 ? -9.390 3.389 14.518 1.00 81.88 85 SER A O 1
ATOM 634 N N . LEU A 1 86 ? -10.937 3.165 16.130 1.00 81.00 86 LEU A N 1
ATOM 635 C CA . LEU A 1 86 ? -10.845 4.533 16.649 1.00 81.00 86 LEU A CA 1
ATOM 636 C C . LEU A 1 86 ? -9.639 4.724 17.598 1.00 81.00 86 LEU A C 1
ATOM 638 O O . LEU A 1 86 ? -9.409 5.830 18.079 1.00 81.00 86 LEU A O 1
ATOM 642 N N . MET A 1 87 ? -8.849 3.669 17.856 1.00 69.81 87 MET A N 1
ATOM 643 C CA . MET A 1 87 ? -7.582 3.739 18.606 1.00 69.81 87 MET A CA 1
ATOM 644 C C . MET A 1 87 ? -6.426 4.364 17.806 1.00 69.81 87 MET A C 1
ATOM 646 O O . MET A 1 87 ? -5.346 4.539 18.364 1.00 69.81 87 MET A O 1
ATOM 650 N N . ALA A 1 88 ? -6.664 4.724 16.538 1.00 62.28 88 ALA A N 1
ATOM 651 C CA . ALA A 1 88 ? -5.856 5.632 15.728 1.00 62.28 88 ALA A CA 1
ATOM 652 C C . ALA A 1 88 ? -4.344 5.330 15.707 1.00 62.28 88 ALA A C 1
ATOM 654 O O . ALA A 1 88 ? -3.572 5.828 16.527 1.00 62.28 88 ALA A O 1
ATOM 655 N N . HIS A 1 89 ? -3.904 4.520 14.739 1.00 64.88 89 HIS A N 1
ATOM 656 C CA . HIS A 1 89 ? -2.483 4.197 14.545 1.00 64.88 89 HIS A CA 1
ATOM 657 C C . HIS A 1 89 ? -1.902 4.722 13.220 1.00 64.88 89 HIS A C 1
ATOM 659 O O . HIS A 1 89 ? -0.789 4.358 12.825 1.00 64.88 89 HIS A O 1
ATOM 665 N N . SER A 1 90 ? -2.663 5.564 12.520 1.00 65.50 90 SER A N 1
ATOM 666 C CA . SER A 1 90 ? -2.261 6.275 11.307 1.00 65.50 90 SER A CA 1
ATOM 667 C C . SER A 1 90 ? -3.058 7.572 11.171 1.00 65.50 90 SER A C 1
ATOM 669 O O . SER A 1 90 ? -4.169 7.667 11.691 1.00 65.50 90 SER A O 1
ATOM 671 N N . SER A 1 91 ? -2.547 8.534 10.401 1.00 65.62 91 SER A N 1
ATOM 672 C CA . SER A 1 91 ? -3.209 9.829 10.190 1.00 65.62 91 SER A CA 1
ATOM 673 C C . SER A 1 91 ? -4.573 9.739 9.494 1.00 65.62 91 SER A C 1
ATOM 675 O O . SER A 1 91 ? -5.387 10.647 9.618 1.00 65.62 91 SER A O 1
ATOM 677 N N . GLU A 1 92 ? -4.855 8.647 8.776 1.00 69.38 92 GLU A N 1
ATOM 678 C CA . GLU A 1 92 ? -6.197 8.381 8.239 1.00 69.38 92 GLU A CA 1
ATOM 679 C C . GLU A 1 92 ? -7.176 7.953 9.348 1.00 69.38 92 GLU A C 1
ATOM 681 O O . GLU A 1 92 ? -8.324 8.393 9.360 1.00 69.38 92 GLU A O 1
ATOM 686 N N . GLU A 1 93 ? -6.725 7.155 10.322 1.00 76.12 93 GLU A N 1
ATOM 687 C CA . GLU A 1 93 ? -7.539 6.758 11.479 1.00 76.12 93 GLU A CA 1
ATOM 688 C C . GLU A 1 93 ? -7.685 7.879 12.522 1.00 76.12 93 GLU A C 1
ATOM 690 O O . GLU A 1 93 ? -8.712 7.948 13.191 1.00 76.12 93 GLU A O 1
ATOM 695 N N . GLU A 1 94 ? -6.701 8.775 12.641 1.00 75.50 94 GLU A N 1
ATOM 696 C CA . GLU A 1 94 ? -6.774 9.982 13.481 1.00 75.50 94 GLU A CA 1
ATOM 697 C C . GLU A 1 94 ? -7.876 10.927 12.990 1.00 75.50 94 GLU A C 1
ATOM 699 O O . GLU A 1 94 ? -8.764 11.276 13.764 1.00 75.50 94 GLU A O 1
ATOM 704 N N . VAL A 1 95 ? -7.892 11.257 11.691 1.00 75.81 95 VAL A N 1
ATOM 705 C CA . VAL A 1 95 ? -8.967 12.062 11.079 1.00 75.81 95 VAL A CA 1
ATOM 706 C C . VAL A 1 95 ? -10.325 11.362 11.195 1.00 75.81 95 VAL A C 1
ATOM 708 O O . VAL A 1 95 ? -11.334 12.017 11.453 1.00 75.81 95 VAL A O 1
ATOM 711 N N . ALA A 1 96 ? -10.369 10.032 11.054 1.00 81.81 96 ALA A N 1
ATOM 712 C CA . ALA A 1 96 ? -11.607 9.273 11.210 1.00 81.81 96 ALA A CA 1
ATOM 713 C C . ALA A 1 96 ? -12.159 9.312 12.644 1.00 81.81 96 ALA A C 1
ATOM 715 O O . ALA A 1 96 ? -13.353 9.540 12.838 1.00 81.81 96 ALA A O 1
ATOM 716 N N . ARG A 1 97 ? -11.294 9.122 13.647 1.00 84.75 97 ARG A N 1
ATOM 717 C CA . ARG A 1 97 ? -11.635 9.245 15.070 1.00 84.75 97 ARG A CA 1
ATOM 718 C C . ARG A 1 97 ? -12.108 10.657 15.398 1.00 84.75 97 ARG A C 1
ATOM 720 O O . ARG A 1 97 ? -13.159 10.804 16.014 1.00 84.75 97 ARG A O 1
ATOM 727 N N . ASP A 1 98 ? -11.352 11.674 14.997 1.00 81.38 98 ASP A N 1
ATOM 728 C CA . ASP A 1 98 ? -11.631 13.056 15.388 1.00 81.38 98 ASP A CA 1
ATOM 729 C C . ASP A 1 98 ? -12.974 13.538 14.816 1.00 81.38 98 ASP A C 1
ATOM 731 O 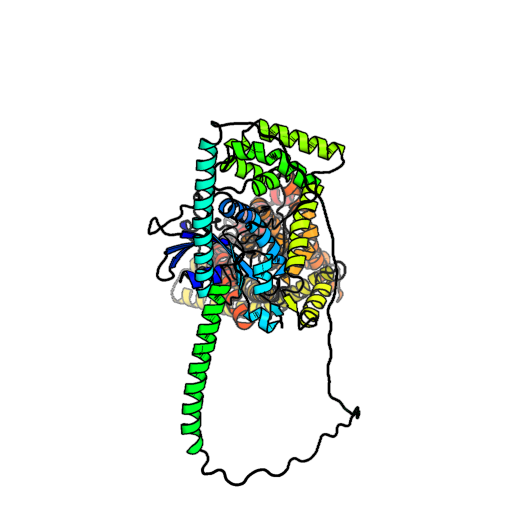O . ASP A 1 98 ? -13.777 14.116 15.549 1.00 81.38 98 ASP A O 1
ATOM 735 N N . PHE A 1 99 ? -13.283 13.189 13.561 1.00 83.62 99 PHE A N 1
ATOM 736 C CA . PHE A 1 99 ? -14.582 13.492 12.954 1.00 83.62 99 PHE A CA 1
ATOM 737 C C . PHE A 1 99 ? -15.748 12.787 13.673 1.00 83.62 99 PHE A C 1
ATOM 739 O O . PHE A 1 99 ? -16.747 13.418 14.008 1.00 83.62 99 PHE A O 1
ATOM 746 N N . ILE A 1 100 ? -15.628 11.478 13.938 1.00 84.88 100 ILE A N 1
ATOM 747 C CA . ILE A 1 100 ? -16.702 10.678 14.561 1.00 84.88 100 ILE A CA 1
ATOM 748 C C . ILE A 1 100 ? -16.960 11.096 16.019 1.00 84.88 100 ILE A C 1
ATOM 750 O O . ILE A 1 100 ? -18.109 11.053 16.465 1.00 84.88 100 ILE A O 1
ATOM 754 N N . CYS A 1 101 ? -15.910 11.468 16.758 1.00 82.50 101 CYS A N 1
ATOM 755 C CA . CYS A 1 101 ? -15.970 11.657 18.209 1.00 82.50 101 CYS A CA 1
ATOM 756 C C . CYS A 1 101 ? -16.028 13.118 18.679 1.00 82.50 101 CYS A C 1
ATOM 758 O O . CYS A 1 101 ? -16.430 13.337 19.822 1.00 82.50 101 CYS A O 1
ATOM 760 N N . PHE A 1 102 ? -15.616 14.094 17.859 1.00 79.62 102 PHE A N 1
ATOM 761 C CA . PHE A 1 102 ? -15.545 15.508 18.264 1.00 79.62 102 PHE A CA 1
ATOM 762 C C . PHE A 1 102 ? -16.243 16.487 17.306 1.00 79.62 102 PHE A C 1
ATOM 764 O O . PHE A 1 102 ? -16.614 17.574 17.740 1.00 79.62 102 PHE A O 1
ATOM 771 N N . GLU A 1 103 ? -16.470 16.130 16.035 1.00 77.38 103 GLU A N 1
ATOM 772 C CA . GLU A 1 103 ? -17.144 17.013 15.057 1.00 77.38 103 GLU A CA 1
ATOM 773 C C . GLU A 1 103 ? -18.675 16.790 14.987 1.00 77.38 103 GLU A C 1
ATOM 775 O O . GLU A 1 103 ? -19.342 17.300 14.090 1.00 77.38 103 GLU A O 1
ATOM 780 N N . ASN A 1 104 ? -19.237 16.072 15.973 1.00 79.69 104 ASN A N 1
ATOM 781 C CA . ASN A 1 104 ? -20.674 15.925 16.266 1.00 79.69 104 ASN A CA 1
ATOM 782 C C . ASN A 1 104 ? -21.596 15.683 15.039 1.00 79.69 104 ASN A C 1
ATOM 784 O O . ASN A 1 104 ? -22.560 16.429 14.844 1.00 79.69 104 ASN A O 1
ATOM 788 N N . PRO A 1 105 ? -21.363 14.639 14.215 1.00 86.06 105 PRO A N 1
ATOM 789 C CA . PRO A 1 105 ? -22.255 14.312 13.101 1.00 86.06 105 PRO A CA 1
ATOM 790 C C . PRO A 1 105 ? -23.656 13.898 13.585 1.00 86.06 105 PRO A C 1
ATOM 792 O O . PRO A 1 105 ? -23.789 13.164 14.570 1.00 86.06 105 PRO A O 1
ATOM 795 N N . ASP A 1 106 ? -24.696 14.313 12.849 1.00 88.31 106 ASP A N 1
ATOM 796 C CA . ASP A 1 106 ? -26.100 13.993 13.147 1.00 88.31 106 ASP A CA 1
ATOM 797 C C . ASP A 1 106 ? -26.350 12.474 13.172 1.00 88.31 106 ASP A C 1
ATOM 799 O O . ASP A 1 106 ? -27.103 11.990 14.019 1.00 88.31 106 ASP A O 1
ATOM 803 N N . ALA A 1 107 ? -25.705 11.719 12.272 1.00 90.50 107 ALA A N 1
ATOM 804 C CA . ALA A 1 107 ? -25.654 10.257 12.312 1.00 90.50 107 ALA A CA 1
ATOM 805 C C . ALA A 1 107 ? -24.404 9.680 11.610 1.00 90.50 107 ALA A C 1
ATOM 807 O O . ALA A 1 107 ? -23.730 10.361 10.834 1.00 90.50 107 ALA A O 1
ATOM 808 N N . VAL A 1 108 ? -24.108 8.399 11.858 1.00 91.81 108 VAL A N 1
ATOM 809 C CA . VAL A 1 108 ? -22.966 7.656 11.299 1.00 91.81 108 VAL A CA 1
ATOM 810 C C . VAL A 1 108 ? -23.433 6.363 10.620 1.00 91.81 108 VAL A C 1
ATOM 812 O O . VAL A 1 108 ? -23.903 5.437 11.278 1.00 91.81 108 VAL A O 1
ATOM 815 N N . ILE A 1 109 ? -23.248 6.237 9.307 1.00 94.06 109 ILE A N 1
ATOM 816 C CA . ILE A 1 109 ? -23.424 4.955 8.610 1.00 94.06 109 ILE A CA 1
ATOM 817 C C . ILE A 1 109 ? -22.114 4.173 8.718 1.00 94.06 109 ILE A C 1
ATOM 819 O O . ILE A 1 109 ? -21.075 4.642 8.251 1.00 94.06 109 ILE A O 1
ATOM 823 N N . VAL A 1 110 ? -22.152 2.963 9.278 1.00 93.94 110 VAL A N 1
ATOM 824 C CA . VAL A 1 110 ? -20.981 2.079 9.378 1.00 93.94 110 VAL A CA 1
ATOM 825 C C . VAL A 1 110 ? -21.092 0.952 8.355 1.00 93.94 110 VAL A C 1
ATOM 827 O O . VAL A 1 110 ? -21.876 0.015 8.519 1.00 93.94 110 VAL A O 1
ATOM 830 N N . VAL A 1 111 ? -20.303 1.039 7.282 1.00 93.62 111 VAL A N 1
ATOM 831 C CA . VAL A 1 111 ? -20.307 0.056 6.192 1.00 93.62 111 VAL A CA 1
ATOM 832 C C . VAL A 1 111 ? -19.450 -1.160 6.556 1.00 93.62 111 VAL A C 1
ATOM 834 O O . VAL A 1 111 ? -18.265 -1.048 6.878 1.00 93.62 111 VAL A O 1
ATOM 837 N N . CYS A 1 112 ? -20.053 -2.341 6.470 1.00 92.50 112 CYS A N 1
ATOM 838 C CA . CYS A 1 112 ? -19.456 -3.637 6.773 1.00 92.50 112 CYS A CA 1
ATOM 839 C C . CYS A 1 112 ? -19.446 -4.546 5.534 1.00 92.50 112 CYS A C 1
ATOM 841 O O . CYS A 1 112 ? -20.321 -4.442 4.682 1.00 92.50 112 CYS A O 1
ATOM 843 N N . ASP A 1 113 ? -18.483 -5.466 5.449 1.00 89.31 113 ASP A N 1
ATOM 844 C CA . ASP A 1 113 ? -18.469 -6.540 4.448 1.00 89.31 113 ASP A CA 1
ATOM 845 C C . ASP A 1 113 ? -19.216 -7.757 5.019 1.00 89.31 113 ASP A C 1
ATOM 847 O O . ASP A 1 113 ? -18.789 -8.360 6.008 1.00 89.31 113 ASP A O 1
ATOM 851 N N . ALA A 1 114 ? -20.334 -8.127 4.386 1.00 88.25 114 ALA A N 1
ATOM 852 C CA . ALA A 1 114 ? -21.157 -9.288 4.731 1.00 88.25 114 ALA A CA 1
ATOM 853 C C . ALA A 1 114 ? -20.362 -10.604 4.827 1.00 88.25 114 ALA A C 1
ATOM 855 O O . ALA A 1 114 ? -20.765 -11.541 5.512 1.00 88.25 114 ALA A O 1
ATOM 856 N N . THR A 1 115 ? -19.222 -10.693 4.144 1.00 83.25 115 THR A N 1
ATOM 857 C CA . THR A 1 115 ? -18.416 -11.908 4.029 1.00 83.25 115 THR A CA 1
ATOM 858 C C . THR A 1 115 ? -17.333 -12.060 5.099 1.00 83.25 115 THR A C 1
ATOM 860 O O . THR A 1 115 ? -16.693 -13.111 5.156 1.00 83.25 115 THR A O 1
ATOM 863 N N . CYS A 1 116 ? -17.139 -11.052 5.957 1.00 82.69 116 CYS A N 1
ATOM 864 C CA . CYS A 1 116 ? -16.230 -11.096 7.110 1.00 82.69 116 CYS A CA 1
ATOM 865 C C . CYS A 1 116 ? -16.759 -10.312 8.332 1.00 82.69 116 CYS A C 1
ATOM 867 O O . CYS A 1 116 ? -15.977 -9.857 9.170 1.00 82.69 116 CYS A O 1
ATOM 869 N N . LEU A 1 117 ? -18.090 -10.188 8.443 1.00 86.69 117 LEU A N 1
ATOM 870 C CA . LEU A 1 117 ? -18.821 -9.279 9.339 1.00 86.69 117 LEU A CA 1
ATOM 871 C C . LEU A 1 117 ? -18.285 -9.201 10.780 1.00 86.69 117 LEU A C 1
ATOM 873 O O . LEU A 1 117 ? -18.144 -8.104 11.310 1.00 86.69 117 LEU A O 1
ATOM 877 N N . GLU A 1 118 ? -17.926 -10.334 11.389 1.00 84.81 118 GLU A N 1
ATOM 878 C CA . GLU A 1 118 ? -17.349 -10.424 12.744 1.00 84.81 118 GLU A CA 1
ATOM 879 C C . GLU A 1 118 ? -16.156 -9.480 12.959 1.00 84.81 118 GLU A C 1
ATOM 881 O O . GLU A 1 118 ? -16.052 -8.820 13.991 1.00 84.81 118 GLU A O 1
ATOM 886 N N . ARG A 1 119 ? -15.278 -9.346 11.960 1.00 83.06 119 ARG A N 1
ATOM 887 C CA . ARG A 1 119 ? -14.116 -8.459 12.049 1.00 83.06 119 ARG A CA 1
ATOM 888 C C . ARG A 1 119 ? -14.499 -6.983 11.951 1.00 83.06 119 ARG A C 1
ATOM 890 O O . ARG A 1 119 ? -13.855 -6.143 12.576 1.00 83.06 119 ARG A O 1
ATOM 897 N N . ASN A 1 120 ? -15.539 -6.669 11.187 1.00 88.00 120 ASN A N 1
ATOM 898 C CA . ASN A 1 120 ? -16.004 -5.301 10.966 1.00 88.00 120 ASN A CA 1
ATOM 899 C C . ASN A 1 120 ? -16.878 -4.813 12.131 1.00 88.00 120 ASN A C 1
ATOM 901 O O . ASN A 1 120 ? -16.839 -3.630 12.466 1.00 88.00 120 ASN A O 1
ATOM 905 N N . LEU A 1 121 ? -17.568 -5.725 12.830 1.00 89.88 121 LEU A N 1
ATOM 906 C CA . LEU A 1 121 ? -18.281 -5.406 14.068 1.00 89.88 121 LEU A CA 1
ATOM 907 C C . LEU A 1 121 ? -17.363 -4.828 15.158 1.00 89.88 121 LEU A C 1
ATOM 909 O O . LEU A 1 121 ? -17.847 -4.088 16.004 1.00 89.88 121 LEU A O 1
ATOM 913 N N . ASN A 1 122 ? -16.051 -5.087 15.133 1.00 88.56 122 ASN A N 1
ATOM 914 C CA . ASN A 1 122 ? -15.108 -4.442 16.053 1.00 88.56 122 ASN A CA 1
ATOM 915 C C . ASN A 1 122 ? -15.127 -2.903 15.903 1.00 88.56 122 ASN A C 1
ATOM 917 O O . ASN A 1 122 ? -15.227 -2.189 16.901 1.00 88.56 122 ASN A O 1
ATOM 921 N N . LEU A 1 123 ? -15.134 -2.388 14.666 1.00 90.00 123 LEU A N 1
ATOM 922 C CA . LEU A 1 123 ? -15.279 -0.953 14.407 1.00 90.00 123 LEU A CA 1
ATOM 923 C C . LEU A 1 123 ? -16.692 -0.460 14.752 1.00 90.00 123 LEU A C 1
ATOM 925 O O . LEU A 1 123 ? -16.822 0.573 15.403 1.00 90.00 123 LEU A O 1
ATOM 929 N N . VAL A 1 124 ? -17.740 -1.210 14.377 1.00 91.75 124 VAL A N 1
ATOM 930 C CA . VAL A 1 124 ? -19.140 -0.875 14.720 1.00 91.75 124 VAL A CA 1
ATOM 931 C C . VAL A 1 124 ? -19.304 -0.688 16.228 1.00 91.75 124 VAL A C 1
ATOM 933 O O . VAL A 1 124 ? -19.874 0.305 16.661 1.00 91.75 124 VAL A O 1
ATOM 936 N N . LEU A 1 125 ? -18.759 -1.597 17.040 1.00 90.44 125 LEU A N 1
ATOM 937 C CA . LEU A 1 125 ? -18.821 -1.529 18.500 1.00 90.44 125 LEU A CA 1
ATOM 938 C C . LEU A 1 125 ? -18.078 -0.310 19.067 1.00 90.44 125 LEU A C 1
ATOM 940 O O . LEU A 1 125 ? -18.573 0.316 19.999 1.00 90.44 125 LEU A O 1
ATOM 944 N N . GLN A 1 126 ? -16.924 0.059 18.502 1.00 89.38 126 GLN A N 1
ATOM 945 C CA . GLN A 1 126 ? -16.195 1.272 18.903 1.00 89.38 126 GLN A CA 1
ATOM 946 C C . GLN A 1 126 ? -16.961 2.551 18.537 1.00 89.38 126 GLN A C 1
ATOM 948 O O . GLN A 1 126 ? -16.999 3.486 19.336 1.00 89.38 126 GLN A O 1
ATOM 953 N N . ILE A 1 127 ? -17.608 2.581 17.367 1.00 89.69 127 ILE A N 1
ATOM 954 C CA . ILE A 1 127 ? -18.459 3.700 16.947 1.00 89.69 127 ILE A CA 1
ATOM 955 C C . ILE A 1 127 ? -19.701 3.784 17.841 1.00 89.69 127 ILE A C 1
ATOM 957 O O . ILE A 1 127 ? -19.954 4.852 18.376 1.00 89.69 127 ILE A O 1
ATOM 961 N N . LEU A 1 128 ? -20.406 2.678 18.108 1.00 88.00 128 LEU A N 1
ATOM 962 C CA . LEU A 1 128 ? -21.575 2.637 19.005 1.00 88.00 128 LEU A CA 1
ATOM 963 C C . LEU A 1 128 ? -21.256 3.000 20.464 1.00 88.00 128 LEU A C 1
ATOM 965 O O . LEU A 1 128 ? -22.149 3.410 21.210 1.00 88.00 128 LEU A O 1
ATOM 969 N N . GLU A 1 129 ? -20.001 2.845 20.892 1.00 85.75 129 GLU A N 1
ATOM 970 C CA . GLU A 1 129 ? -19.540 3.353 22.182 1.00 85.75 129 GLU A CA 1
ATOM 971 C C . GLU A 1 129 ? -19.385 4.881 22.160 1.00 85.75 129 GLU A C 1
ATOM 973 O O . GLU A 1 129 ? -19.858 5.542 23.081 1.00 85.75 129 GLU A O 1
ATOM 978 N N . ALA A 1 130 ? -18.769 5.450 21.121 1.00 83.81 130 ALA A N 1
ATOM 979 C CA . ALA A 1 130 ? -18.565 6.895 20.998 1.00 83.81 130 ALA A CA 1
ATOM 980 C C . ALA A 1 130 ? -19.865 7.656 20.679 1.00 83.81 130 ALA A C 1
ATOM 982 O O . ALA A 1 130 ? -20.217 8.611 21.369 1.00 83.81 130 ALA A O 1
ATOM 983 N N . ASN A 1 131 ? -20.587 7.210 19.652 1.00 80.62 131 ASN A N 1
ATOM 984 C CA . ASN A 1 131 ? -21.755 7.852 19.071 1.00 80.62 131 ASN A CA 1
ATOM 985 C C . ASN A 1 131 ? -22.833 6.795 18.749 1.00 80.62 131 ASN A C 1
ATOM 987 O O . ASN A 1 131 ? -22.693 5.979 17.838 1.00 80.62 131 ASN A O 1
ATOM 991 N N . ARG A 1 132 ? -23.945 6.822 19.498 1.00 76.06 132 ARG A N 1
ATOM 992 C CA . ARG A 1 132 ? -25.078 5.889 19.327 1.00 76.06 132 ARG A CA 1
ATOM 993 C C . ARG A 1 132 ? -25.956 6.188 18.107 1.00 76.06 132 ARG A C 1
ATOM 995 O O . ARG A 1 132 ? -26.842 5.396 17.803 1.00 76.06 132 ARG A O 1
ATOM 1002 N N . ARG A 1 133 ? -25.732 7.303 17.405 1.00 86.31 133 ARG A N 1
ATOM 1003 C CA . ARG A 1 133 ? -26.517 7.750 16.242 1.00 86.31 133 ARG A CA 1
ATOM 1004 C C . ARG A 1 133 ? -26.105 6.991 14.978 1.00 86.31 133 ARG A C 1
ATOM 1006 O O . ARG A 1 133 ? -25.713 7.607 13.994 1.00 86.31 133 ARG A O 1
ATOM 1013 N N . ALA A 1 134 ? -26.111 5.660 15.008 1.00 89.50 134 ALA A N 1
ATOM 1014 C CA . ALA A 1 134 ? -25.493 4.844 13.965 1.00 89.50 134 ALA A CA 1
ATOM 1015 C C . ALA A 1 134 ? -26.470 3.925 13.219 1.00 89.50 134 ALA A C 1
ATOM 1017 O O . ALA A 1 134 ? -27.429 3.419 13.793 1.00 89.50 134 ALA A O 1
ATOM 1018 N N . VAL A 1 135 ? -26.170 3.668 11.943 1.00 92.31 135 VAL A N 1
ATOM 1019 C CA . VAL A 1 135 ? -26.863 2.703 11.071 1.00 92.31 135 VAL A CA 1
ATOM 1020 C C . VAL A 1 135 ? -25.825 1.734 10.503 1.00 92.31 135 VAL A C 1
ATOM 1022 O O . VAL A 1 135 ? -24.803 2.165 9.964 1.00 92.31 135 VAL A O 1
ATOM 1025 N N . VAL A 1 136 ? -26.052 0.424 10.608 1.00 93.44 136 VAL A N 1
ATOM 1026 C CA . VAL A 1 136 ? -25.082 -0.597 10.177 1.00 93.44 136 VAL A CA 1
ATOM 1027 C C . VAL A 1 136 ? -25.438 -1.099 8.778 1.00 93.44 136 VAL A C 1
ATOM 1029 O O . VAL A 1 136 ? -26.415 -1.817 8.584 1.00 93.44 136 VAL A O 1
ATOM 1032 N N . CYS A 1 137 ? -24.621 -0.740 7.787 1.00 94.31 137 CYS A N 1
ATOM 1033 C CA . CYS A 1 137 ? -24.824 -1.107 6.386 1.00 94.31 137 CYS A CA 1
ATOM 1034 C C . CYS A 1 137 ? -23.972 -2.336 6.033 1.00 94.31 137 CYS A C 1
ATOM 1036 O O . CYS A 1 137 ? -22.765 -2.237 5.815 1.00 94.31 137 CYS A O 1
ATOM 1038 N N . VAL A 1 138 ? -24.589 -3.515 5.986 1.00 93.56 138 VAL A N 1
ATOM 1039 C CA . VAL A 1 138 ? -23.937 -4.796 5.676 1.00 93.56 138 VAL A CA 1
ATOM 1040 C C . VAL A 1 138 ? -23.924 -4.992 4.157 1.00 93.56 138 VAL A C 1
ATOM 1042 O O . VAL A 1 138 ? -24.831 -5.579 3.572 1.00 93.56 138 VAL A O 1
ATOM 1045 N N . ASN A 1 139 ? -22.900 -4.441 3.511 1.00 92.12 139 ASN A N 1
ATOM 1046 C CA . ASN A 1 139 ? -22.714 -4.419 2.062 1.00 92.12 139 ASN A CA 1
ATOM 1047 C C . ASN A 1 139 ? -22.069 -5.719 1.536 1.00 92.12 139 ASN A C 1
ATOM 1049 O O . ASN A 1 139 ? -21.617 -6.570 2.301 1.00 92.12 139 ASN A O 1
ATOM 1053 N N . LEU A 1 140 ? -21.976 -5.856 0.207 1.00 88.44 140 LEU A N 1
ATOM 1054 C CA . LEU A 1 140 ? -21.436 -7.027 -0.504 1.00 88.44 140 LEU A CA 1
ATOM 1055 C C . LEU A 1 140 ? -22.284 -8.302 -0.318 1.00 88.44 140 LEU A C 1
ATOM 1057 O O . LEU A 1 140 ? -21.782 -9.426 -0.407 1.00 88.44 140 LEU A O 1
ATOM 1061 N N . MET A 1 141 ? -23.601 -8.144 -0.135 1.00 88.88 141 MET A N 1
ATOM 1062 C CA . MET A 1 141 ? -24.550 -9.263 -0.040 1.00 88.88 141 MET A CA 1
ATOM 1063 C C . MET A 1 141 ? -24.604 -10.147 -1.299 1.00 88.88 141 MET A C 1
ATOM 1065 O O . MET A 1 141 ? -25.036 -11.299 -1.226 1.00 88.88 141 MET A O 1
ATOM 1069 N N . ASP A 1 142 ? -24.148 -9.657 -2.455 1.00 87.00 142 ASP A N 1
ATOM 1070 C CA . ASP A 1 142 ? -23.997 -10.468 -3.665 1.00 87.00 142 ASP A CA 1
ATOM 1071 C C . ASP A 1 142 ? -22.777 -11.409 -3.587 1.00 87.00 142 ASP A C 1
ATOM 1073 O O . ASP A 1 142 ? -22.858 -12.552 -4.035 1.00 87.00 142 ASP A O 1
ATOM 1077 N N . GLU A 1 143 ? -21.671 -10.977 -2.975 1.00 83.50 143 GLU A N 1
ATOM 1078 C CA . GLU A 1 143 ? -20.517 -11.833 -2.665 1.00 83.50 143 GLU A CA 1
ATOM 1079 C C . GLU A 1 143 ? -20.811 -12.800 -1.508 1.00 83.50 143 GLU A C 1
ATOM 1081 O O . GLU A 1 143 ? -20.383 -13.953 -1.560 1.00 83.50 143 GLU A O 1
ATOM 1086 N N . ALA A 1 144 ? -21.603 -12.396 -0.507 1.00 83.94 144 ALA A N 1
ATOM 1087 C CA . ALA A 1 144 ? -22.074 -13.301 0.549 1.00 83.94 144 ALA A CA 1
ATOM 1088 C C . ALA A 1 144 ? -22.899 -14.465 -0.020 1.00 83.94 144 ALA A C 1
ATOM 1090 O O . ALA A 1 144 ? -22.608 -15.628 0.267 1.00 83.94 144 ALA A O 1
ATOM 1091 N N . LYS A 1 145 ? -23.840 -14.172 -0.928 1.00 83.81 145 LYS A N 1
ATOM 1092 C CA . LYS A 1 145 ? -24.619 -15.196 -1.643 1.00 83.81 145 LYS A CA 1
ATOM 1093 C C . LYS A 1 145 ? -23.732 -16.126 -2.484 1.00 83.81 145 LYS A C 1
ATOM 1095 O O . LYS A 1 145 ? -23.923 -17.337 -2.438 1.00 83.81 145 LYS A O 1
ATOM 1100 N N . LYS A 1 146 ? -22.706 -15.608 -3.178 1.00 80.31 146 LYS A N 1
ATOM 1101 C CA . LYS A 1 146 ? -21.724 -16.435 -3.927 1.00 80.31 146 LYS A CA 1
ATOM 1102 C C . LYS A 1 146 ? -20.883 -17.351 -3.025 1.00 80.31 146 LYS A C 1
ATOM 1104 O O . LYS A 1 146 ? -20.444 -18.405 -3.480 1.00 80.31 146 LYS A O 1
ATOM 1109 N N . LYS A 1 147 ? -20.645 -16.956 -1.770 1.00 75.62 147 LYS A N 1
ATOM 1110 C CA . LYS A 1 147 ? -19.892 -17.726 -0.762 1.00 75.62 147 LYS A CA 1
ATOM 1111 C C . LYS A 1 147 ? -20.767 -18.681 0.070 1.00 75.62 147 LYS A C 1
ATOM 1113 O O . LYS A 1 147 ? -20.220 -19.384 0.918 1.00 75.62 147 LYS A O 1
ATOM 1118 N N . SER A 1 148 ? -22.084 -18.720 -0.164 1.00 81.75 148 SER A N 1
ATOM 1119 C CA . SER A 1 148 ? -23.063 -19.451 0.663 1.00 81.75 148 SER A CA 1
ATOM 1120 C C . SER A 1 148 ? -23.007 -19.016 2.138 1.00 81.75 148 SER A C 1
ATOM 1122 O O . SER A 1 148 ? -22.799 -19.822 3.048 1.00 81.75 148 SER A O 1
ATOM 1124 N N . ILE A 1 149 ? -23.112 -17.700 2.349 1.00 84.75 149 ILE A N 1
ATOM 1125 C CA . ILE A 1 149 ? -23.199 -17.060 3.665 1.00 84.75 149 ILE A CA 1
ATOM 1126 C C . ILE A 1 149 ? -24.605 -16.480 3.820 1.00 84.75 149 ILE A C 1
ATOM 1128 O O . ILE A 1 149 ? -25.009 -15.612 3.042 1.00 84.75 149 ILE A O 1
ATOM 1132 N N . SER A 1 150 ? -25.323 -16.934 4.842 1.00 85.56 150 SER A N 1
ATOM 1133 C CA . SER A 1 150 ? -26.630 -16.416 5.247 1.00 85.56 150 SER A CA 1
ATOM 1134 C C . SER A 1 150 ? -26.504 -15.611 6.549 1.00 85.56 150 SER A C 1
ATOM 1136 O O . SER A 1 150 ? -25.727 -15.948 7.444 1.00 85.56 150 SER A O 1
ATOM 1138 N N . ILE A 1 151 ? -27.228 -14.490 6.632 1.00 89.50 151 ILE A N 1
ATOM 1139 C CA . ILE A 1 151 ? -27.145 -13.512 7.729 1.00 89.50 151 ILE A CA 1
ATOM 1140 C C . ILE A 1 151 ? -28.559 -13.225 8.233 1.00 89.50 151 ILE A C 1
ATOM 1142 O O . ILE A 1 151 ? -29.450 -12.928 7.439 1.00 89.50 151 ILE A O 1
ATOM 1146 N N . ARG A 1 152 ? -28.759 -13.313 9.551 1.00 89.25 152 ARG A N 1
ATOM 1147 C CA . ARG A 1 152 ? -30.027 -13.017 10.231 1.00 89.25 152 ARG A CA 1
ATOM 1148 C C . ARG A 1 152 ? -30.002 -11.586 10.762 1.00 89.25 152 ARG A C 1
ATOM 1150 O O . ARG A 1 152 ? -29.481 -11.342 11.848 1.00 89.25 152 ARG A O 1
ATOM 1157 N N . PHE A 1 153 ? -30.523 -10.654 9.966 1.00 88.31 153 PHE A N 1
ATOM 1158 C CA . PHE A 1 153 ? -30.499 -9.215 10.256 1.00 88.31 153 PHE A CA 1
ATOM 1159 C C . PHE A 1 153 ? -31.211 -8.860 11.559 1.00 88.31 153 PHE A C 1
ATOM 1161 O O . PHE A 1 153 ? -30.640 -8.152 12.378 1.00 88.31 153 PHE A O 1
ATOM 1168 N N . ASP A 1 154 ? -32.373 -9.456 11.806 1.00 84.50 154 ASP A N 1
ATOM 1169 C CA . ASP A 1 154 ? -33.208 -9.201 12.989 1.00 84.50 154 ASP A CA 1
ATOM 1170 C C . ASP A 1 154 ? -32.446 -9.530 14.291 1.00 84.50 154 ASP A C 1
ATOM 1172 O O . ASP A 1 154 ? -32.489 -8.793 15.272 1.00 84.50 154 ASP A O 1
ATOM 1176 N N . VAL A 1 155 ? -31.643 -10.603 14.265 1.00 86.25 155 VAL A N 1
ATOM 1177 C CA . VAL A 1 155 ? -30.785 -11.033 15.385 1.00 86.25 155 VAL A CA 1
ATOM 1178 C C . VAL A 1 155 ? -29.568 -10.115 15.566 1.00 86.25 155 VAL A C 1
ATOM 1180 O O . VAL A 1 155 ? -29.030 -10.024 16.667 1.00 86.25 155 VAL A O 1
ATOM 1183 N N . LEU A 1 156 ? -29.099 -9.436 14.515 1.00 86.81 156 LEU A N 1
ATOM 1184 C CA . LEU A 1 156 ? -28.046 -8.421 14.636 1.00 86.81 156 LEU A CA 1
ATOM 1185 C C . LEU A 1 156 ? -28.614 -7.111 15.192 1.00 86.81 156 LEU A C 1
ATOM 1187 O O . LEU A 1 156 ? -28.007 -6.527 16.084 1.00 86.81 156 LEU A O 1
ATOM 1191 N N . GLU A 1 157 ? -29.776 -6.693 14.696 1.00 87.12 157 GLU A N 1
ATOM 1192 C CA . GLU A 1 157 ? -30.520 -5.491 15.084 1.00 87.12 157 GLU A CA 1
ATOM 1193 C C . GLU A 1 157 ? -30.874 -5.516 16.582 1.00 87.12 157 GLU A C 1
ATOM 1195 O O . GLU A 1 157 ? -30.450 -4.633 17.329 1.00 87.12 157 GLU A O 1
ATOM 1200 N N . GLU A 1 158 ? -31.479 -6.606 17.069 1.00 84.12 158 GLU A N 1
ATOM 1201 C CA . GLU A 1 158 ? -31.806 -6.818 18.492 1.00 84.12 158 GLU A CA 1
ATOM 1202 C C . GLU A 1 158 ? -30.566 -6.804 19.418 1.00 84.12 158 GLU A C 1
ATOM 1204 O O . GLU A 1 158 ? -30.616 -6.341 20.565 1.00 84.12 158 GLU A O 1
ATOM 1209 N N . ARG A 1 159 ? -29.421 -7.297 18.920 1.00 85.44 159 ARG A N 1
ATOM 1210 C CA . ARG A 1 159 ? -28.162 -7.411 19.682 1.00 85.44 159 ARG A CA 1
ATOM 1211 C C . ARG A 1 159 ? -27.294 -6.155 19.656 1.00 85.44 159 ARG A C 1
ATOM 1213 O O . ARG A 1 159 ? -26.493 -5.975 20.576 1.00 85.44 159 ARG A O 1
ATOM 1220 N N . LEU A 1 160 ? -27.399 -5.339 18.608 1.00 85.06 160 LEU A N 1
ATOM 1221 C CA . LEU A 1 160 ? -26.660 -4.084 18.441 1.00 85.06 160 LEU A CA 1
ATOM 1222 C C . LEU A 1 160 ? -27.457 -2.874 18.949 1.00 85.06 160 LEU A C 1
ATOM 1224 O O . LEU A 1 160 ? -26.841 -1.899 19.377 1.00 85.06 160 LEU A O 1
ATOM 1228 N N . GLY A 1 161 ? -28.793 -2.946 18.950 1.00 80.56 161 GLY A N 1
ATOM 1229 C CA . GLY A 1 161 ? -29.675 -1.849 19.359 1.00 80.56 161 GLY A CA 1
ATOM 1230 C C . GLY A 1 161 ? -29.724 -0.692 18.356 1.00 80.56 161 GLY A C 1
ATOM 1231 O O . GLY A 1 161 ? -29.992 0.438 18.752 1.00 80.56 161 GLY A O 1
ATOM 1232 N N . VAL A 1 162 ? -29.413 -0.962 17.084 1.00 86.75 162 VAL A N 1
ATOM 1233 C CA . VAL A 1 162 ? -29.419 -0.005 15.965 1.00 86.75 162 VAL A CA 1
ATOM 1234 C C . VAL A 1 162 ? -29.819 -0.708 14.661 1.00 86.75 162 VAL A C 1
ATOM 1236 O O . VAL A 1 162 ? -29.578 -1.914 14.558 1.00 86.75 162 VAL A O 1
ATOM 1239 N N . PRO A 1 163 ? -30.359 0.007 13.651 1.00 88.56 163 PRO A N 1
ATOM 1240 C CA . PRO A 1 163 ? -30.783 -0.609 12.394 1.00 88.56 163 PRO A CA 1
ATOM 1241 C C . PRO A 1 163 ? -29.646 -1.306 11.635 1.00 88.56 163 PRO A C 1
ATOM 1243 O O . PRO A 1 163 ? -28.553 -0.744 11.487 1.00 88.56 163 PRO A O 1
ATOM 1246 N N . VAL A 1 164 ? -29.908 -2.515 11.118 1.00 91.38 164 VAL A N 1
ATOM 1247 C CA . VAL A 1 164 ? -28.919 -3.336 10.386 1.00 91.38 164 VAL A CA 1
ATOM 1248 C C . VAL A 1 164 ? -29.451 -3.742 9.013 1.00 91.38 164 VAL A C 1
ATOM 1250 O O . VAL A 1 164 ? -30.285 -4.633 8.886 1.00 91.38 164 VAL A O 1
ATOM 1253 N N . ILE A 1 165 ? -28.923 -3.117 7.961 1.00 92.25 165 ILE A N 1
ATOM 1254 C CA . ILE A 1 165 ? -29.487 -3.177 6.606 1.00 92.25 165 ILE A CA 1
ATOM 1255 C C . ILE A 1 165 ? -28.526 -3.908 5.663 1.00 92.25 165 ILE A C 1
ATOM 1257 O O . ILE A 1 165 ? -27.356 -3.541 5.537 1.00 92.25 165 ILE A O 1
ATOM 1261 N N . GLY A 1 166 ? -29.015 -4.951 4.988 1.00 90.94 166 GLY A N 1
ATOM 1262 C CA . GLY A 1 166 ? -28.244 -5.747 4.031 1.00 90.94 166 GLY A CA 1
ATOM 1263 C C . GLY A 1 166 ? -28.265 -5.159 2.620 1.00 90.94 166 GLY A C 1
ATOM 1264 O O . GLY A 1 166 ? -29.310 -5.147 1.976 1.00 90.94 166 GLY A O 1
ATOM 1265 N N . THR A 1 167 ? -27.112 -4.736 2.097 1.00 90.00 167 THR A N 1
ATOM 1266 C CA . THR A 1 167 ? -27.020 -4.020 0.813 1.00 90.00 167 THR A CA 1
ATOM 1267 C C . THR A 1 167 ? -26.104 -4.695 -0.208 1.00 90.00 167 THR A C 1
ATOM 1269 O O . THR A 1 167 ? -25.218 -5.500 0.098 1.00 90.00 167 THR A O 1
ATOM 1272 N N . ALA A 1 168 ? -26.324 -4.364 -1.478 1.00 89.56 168 ALA A N 1
ATOM 1273 C CA . ALA A 1 168 ? -25.438 -4.718 -2.580 1.00 89.56 168 ALA A CA 1
ATOM 1274 C C . ALA A 1 168 ? -25.254 -3.483 -3.469 1.00 89.56 168 ALA A C 1
ATOM 1276 O O . ALA A 1 168 ? -25.791 -3.427 -4.578 1.00 89.56 168 ALA A O 1
ATOM 1277 N N . ALA A 1 169 ? -24.517 -2.487 -2.958 1.00 83.25 169 ALA A N 1
ATOM 1278 C CA . ALA A 1 169 ? -24.490 -1.108 -3.467 1.00 83.25 169 ALA A CA 1
ATOM 1279 C C . ALA A 1 169 ? -24.318 -0.997 -4.994 1.00 83.25 169 ALA A C 1
ATOM 1281 O O . ALA A 1 169 ? -25.081 -0.299 -5.647 1.00 83.25 169 ALA A O 1
ATOM 1282 N N . ARG A 1 170 ? -23.416 -1.796 -5.583 1.00 81.12 170 ARG A N 1
ATOM 1283 C CA . ARG A 1 170 ? -23.155 -1.875 -7.039 1.00 81.12 170 ARG A CA 1
ATOM 1284 C C . ARG A 1 170 ? -24.373 -2.282 -7.902 1.00 81.12 170 ARG A C 1
ATOM 1286 O O . ARG A 1 170 ? -24.293 -2.293 -9.127 1.00 81.12 170 ARG A O 1
ATOM 1293 N N . SER A 1 171 ? -25.474 -2.689 -7.278 1.00 77.56 171 SER A N 1
ATOM 1294 C CA . SER A 1 171 ? -26.742 -3.052 -7.920 1.00 77.56 171 SER A CA 1
ATOM 1295 C C . SER A 1 171 ? -27.924 -2.189 -7.457 1.00 77.56 171 SER A C 1
ATOM 1297 O O . SER A 1 171 ? -29.067 -2.561 -7.705 1.00 77.56 171 SER A O 1
ATOM 1299 N N . GLY A 1 172 ? -27.670 -1.099 -6.720 1.00 79.31 172 GLY A N 1
ATOM 1300 C CA . GLY A 1 172 ? -28.675 -0.226 -6.093 1.00 79.31 172 GLY A CA 1
ATOM 1301 C C . GLY A 1 172 ? -29.439 -0.843 -4.909 1.00 79.31 172 GLY A C 1
ATOM 1302 O O . GLY A 1 172 ? -30.027 -0.127 -4.103 1.00 79.31 172 GLY A O 1
ATOM 1303 N N . LYS A 1 173 ? -29.427 -2.175 -4.765 1.00 83.25 173 LYS A N 1
ATOM 1304 C CA . LYS A 1 173 ? -30.289 -2.893 -3.815 1.00 83.25 173 LYS A CA 1
ATOM 1305 C C . LYS A 1 173 ? -29.949 -2.588 -2.354 1.00 83.25 173 LYS A C 1
ATOM 1307 O O . LYS A 1 173 ? -28.819 -2.823 -1.912 1.00 83.25 173 LYS A O 1
ATOM 1312 N N . GLY A 1 174 ? -30.969 -2.141 -1.621 1.00 79.50 174 GLY A N 1
ATOM 1313 C CA . GLY A 1 174 ? -30.927 -1.835 -0.190 1.00 79.50 174 GLY A CA 1
ATOM 1314 C C . GLY A 1 174 ? -30.476 -0.413 0.159 1.00 79.50 174 GLY A C 1
ATOM 1315 O O . GLY A 1 174 ? -30.267 -0.135 1.332 1.00 79.50 174 GLY A O 1
ATOM 1316 N N . LEU A 1 175 ? -30.302 0.488 -0.819 1.00 84.12 175 LEU A N 1
ATOM 1317 C CA . LEU A 1 175 ? -29.903 1.876 -0.540 1.00 84.12 175 LEU A CA 1
ATOM 1318 C C . LEU A 1 175 ? -31.060 2.737 -0.004 1.00 84.12 175 LEU A C 1
ATOM 1320 O O . LEU A 1 175 ? -30.834 3.541 0.891 1.00 84.12 175 LEU A O 1
ATOM 1324 N N . GLU A 1 176 ? -32.288 2.534 -0.488 1.00 85.31 176 GLU A N 1
ATOM 1325 C CA . GLU A 1 176 ? -33.496 3.234 -0.005 1.00 85.31 176 GLU A CA 1
ATOM 1326 C C . GLU A 1 176 ? -33.707 3.003 1.503 1.00 85.31 176 GLU A C 1
ATOM 1328 O O . GLU A 1 176 ? -33.870 3.947 2.273 1.00 85.31 176 GLU A O 1
ATOM 1333 N N . GLN A 1 177 ? -33.526 1.754 1.938 1.00 86.62 177 GLN A N 1
ATOM 1334 C CA . GLN A 1 177 ? -33.609 1.317 3.336 1.00 86.62 177 GLN A CA 1
ATOM 1335 C C . GLN A 1 177 ? -32.592 2.011 4.260 1.00 86.62 177 GLN A C 1
ATOM 1337 O O . GLN A 1 177 ? -32.839 2.149 5.457 1.00 86.62 177 GLN A O 1
ATOM 1342 N N . ILE A 1 178 ? -31.458 2.500 3.731 1.00 87.50 178 ILE A N 1
ATOM 1343 C CA . ILE A 1 178 ? -30.506 3.305 4.518 1.00 87.50 178 ILE A CA 1
ATOM 1344 C C . ILE A 1 178 ? -31.154 4.627 4.943 1.00 87.50 178 ILE A C 1
ATOM 1346 O O . ILE A 1 178 ? -30.965 5.039 6.086 1.00 87.50 178 ILE A O 1
ATOM 1350 N N . TYR A 1 179 ? -31.934 5.275 4.073 1.00 87.75 179 TYR A N 1
ATOM 1351 C CA . TYR A 1 179 ? -32.621 6.525 4.411 1.00 87.75 179 TYR A CA 1
ATOM 1352 C C . TYR A 1 179 ? -33.740 6.298 5.437 1.00 87.75 179 TYR A C 1
ATOM 1354 O O . TYR A 1 179 ? -33.861 7.081 6.375 1.00 87.75 179 TYR A O 1
ATOM 1362 N N . GLU A 1 180 ? -34.480 5.188 5.345 1.00 86.50 180 GLU A N 1
ATOM 1363 C CA . GLU A 1 180 ? -35.458 4.769 6.366 1.00 86.50 180 GLU A CA 1
ATOM 1364 C C . GLU A 1 180 ? -34.784 4.601 7.743 1.00 86.50 180 GLU A C 1
ATOM 1366 O O . GLU A 1 180 ? -35.197 5.214 8.731 1.00 86.50 180 GLU A O 1
ATOM 1371 N N . GLY A 1 181 ? -33.673 3.854 7.798 1.00 85.38 181 GLY A N 1
ATOM 1372 C CA . GLY A 1 181 ? -32.877 3.680 9.017 1.00 85.38 181 GLY A CA 1
ATOM 1373 C C . GLY A 1 181 ? -32.289 4.989 9.559 1.00 85.38 181 GLY A C 1
ATOM 1374 O O . GLY A 1 181 ? -32.242 5.183 10.775 1.00 85.38 181 GLY A O 1
ATOM 1375 N N . LEU A 1 182 ? -31.883 5.916 8.681 1.00 88.00 182 LEU A N 1
ATOM 1376 C CA . LEU A 1 182 ? -31.442 7.258 9.071 1.00 88.00 182 LEU A CA 1
ATOM 1377 C C . LEU A 1 182 ? -32.584 8.085 9.670 1.00 88.00 182 LEU A C 1
ATOM 1379 O O . LEU A 1 182 ? -32.371 8.703 10.711 1.00 88.00 182 LEU A O 1
ATOM 1383 N N . LYS A 1 183 ? -33.783 8.096 9.067 1.00 87.44 183 LYS A N 1
ATOM 1384 C CA . LYS A 1 183 ? -34.954 8.808 9.616 1.00 87.44 183 LYS A CA 1
ATOM 1385 C C . LYS A 1 183 ? -35.276 8.322 11.023 1.00 87.44 183 LYS A C 1
ATOM 1387 O O . LYS A 1 183 ? -35.355 9.142 11.934 1.00 87.44 183 LYS A O 1
ATOM 1392 N N . HIS A 1 184 ? -35.356 7.005 11.213 1.00 83.38 184 HIS A N 1
ATOM 1393 C CA . HIS A 1 184 ? -35.625 6.406 12.519 1.00 83.38 184 HIS A CA 1
ATOM 1394 C C . HIS A 1 184 ? -34.575 6.805 13.574 1.00 83.38 184 HIS A C 1
ATOM 1396 O O . HIS A 1 184 ? -34.928 7.273 14.658 1.00 83.38 184 HIS A O 1
ATOM 1402 N N . VAL A 1 185 ? -33.279 6.713 13.249 1.00 84.94 185 VAL A N 1
ATOM 1403 C CA . VAL A 1 185 ? -32.201 7.139 14.160 1.00 84.94 185 VAL A CA 1
ATOM 1404 C C . VAL A 1 185 ? -32.277 8.640 14.461 1.00 84.94 185 VAL A C 1
ATOM 1406 O O . VAL A 1 185 ? -32.120 9.038 15.616 1.00 84.94 185 VAL A O 1
ATOM 1409 N N . LEU A 1 186 ? -32.535 9.494 13.469 1.00 84.44 186 LEU A N 1
ATOM 1410 C CA . LEU A 1 186 ? -32.638 10.943 13.670 1.00 84.44 186 LEU A CA 1
ATOM 1411 C C . LEU A 1 186 ? -33.863 11.330 14.515 1.00 84.44 186 LEU A C 1
ATOM 1413 O O . LEU A 1 186 ? -33.769 12.250 15.329 1.00 84.44 186 LEU A O 1
ATOM 1417 N N . GLU A 1 187 ? -34.986 10.622 14.386 1.00 82.12 187 GLU A N 1
ATOM 1418 C CA . GLU A 1 187 ? -36.172 10.870 15.210 1.00 82.12 187 GLU A CA 1
ATOM 1419 C C . GLU A 1 187 ? -35.992 10.382 16.655 1.00 82.12 187 GLU A C 1
ATOM 1421 O O . GLU A 1 187 ? -36.271 11.139 17.587 1.00 82.12 187 GLU A O 1
ATOM 1426 N N . LEU A 1 188 ? -35.436 9.180 16.864 1.00 73.56 188 LEU A N 1
ATOM 1427 C CA . LEU A 1 188 ? -35.061 8.700 18.201 1.00 73.56 188 LEU A CA 1
ATOM 1428 C C . LEU A 1 188 ? -34.162 9.706 18.931 1.00 73.56 188 LEU A C 1
ATOM 1430 O O . LEU A 1 188 ? -34.331 9.931 20.128 1.00 73.56 188 LEU A O 1
ATOM 1434 N N . ASN A 1 189 ? -33.241 10.359 18.217 1.00 69.25 189 ASN A N 1
ATOM 1435 C CA . ASN A 1 189 ? -32.399 11.393 18.811 1.00 69.25 189 ASN A CA 1
ATOM 1436 C C . ASN A 1 189 ? -33.179 12.649 19.210 1.00 69.25 189 ASN A C 1
ATOM 1438 O O . ASN A 1 189 ? -32.974 13.114 20.326 1.00 69.25 189 ASN A O 1
ATOM 1442 N N . LYS A 1 190 ? -34.128 13.135 18.395 1.00 71.75 190 LYS A N 1
ATOM 1443 C CA . LYS A 1 190 ? -35.027 14.237 18.796 1.00 71.75 190 LYS A CA 1
ATOM 1444 C C . LYS A 1 190 ? -35.828 13.884 20.057 1.00 71.75 190 LYS A C 1
ATOM 1446 O O . LYS A 1 190 ? -35.954 14.718 20.955 1.00 71.75 190 LYS A O 1
ATOM 1451 N N . ARG A 1 191 ? -36.333 12.646 20.159 1.00 67.81 191 ARG A N 1
ATOM 1452 C CA . ARG A 1 191 ? -37.050 12.145 21.349 1.00 67.81 191 ARG A CA 1
ATOM 1453 C C . ARG A 1 191 ? -36.127 12.105 22.587 1.00 67.81 191 ARG A C 1
ATOM 1455 O O . ARG A 1 191 ? -36.512 12.594 23.645 1.00 67.81 191 ARG A O 1
ATOM 1462 N N . LEU A 1 192 ? -34.893 11.609 22.451 1.00 63.44 192 LEU A N 1
ATOM 1463 C CA . LEU A 1 192 ? -33.905 11.527 23.545 1.00 63.44 192 LEU A CA 1
ATOM 1464 C C . LEU A 1 192 ? -33.327 12.890 23.975 1.00 63.44 192 LEU A C 1
ATOM 1466 O O . LEU A 1 192 ? -33.065 13.092 25.158 1.00 63.44 192 LEU A O 1
ATOM 1470 N N . GLU A 1 193 ? -33.134 13.828 23.046 1.00 61.19 193 GLU A N 1
ATOM 1471 C CA . GLU A 1 193 ? -32.740 15.214 23.349 1.00 61.19 193 GLU A CA 1
ATOM 1472 C C . GLU A 1 193 ? -33.860 15.941 24.105 1.00 61.19 193 GLU A C 1
ATOM 1474 O O . GLU A 1 193 ? -33.598 16.595 25.113 1.00 61.19 193 GLU A O 1
ATOM 1479 N N . SER A 1 194 ? -35.118 15.741 23.693 1.00 56.50 194 SER A N 1
ATOM 1480 C CA . SER A 1 194 ? -36.290 16.280 24.398 1.00 56.50 194 SER A CA 1
ATOM 1481 C C . SER A 1 194 ? -36.399 15.739 25.830 1.00 56.50 194 SER A C 1
ATOM 1483 O O . SER A 1 194 ? -36.631 16.512 26.756 1.00 56.50 194 SER A O 1
ATOM 1485 N N . ALA A 1 195 ? -36.172 14.435 26.029 1.00 53.53 195 ALA A N 1
ATOM 1486 C CA . ALA A 1 195 ? -36.190 13.811 27.353 1.00 53.53 195 ALA A CA 1
ATOM 1487 C C . ALA A 1 195 ? -35.069 14.335 28.271 1.00 53.53 195 ALA A C 1
ATOM 1489 O O . ALA A 1 195 ? -35.340 14.712 29.408 1.00 53.53 195 ALA A O 1
ATOM 1490 N N . ARG A 1 196 ? -33.828 14.450 27.771 1.00 53.34 196 ARG A N 1
ATOM 1491 C CA . ARG A 1 196 ? -32.710 15.025 28.546 1.00 53.34 196 ARG A CA 1
ATOM 1492 C C . ARG A 1 196 ? -32.964 16.473 28.964 1.00 53.34 196 ARG A C 1
ATOM 1494 O O . ARG A 1 196 ? -32.600 16.853 30.071 1.00 53.34 196 ARG A O 1
ATOM 1501 N N . ASN A 1 197 ? -33.587 17.273 28.102 1.00 44.00 197 ASN A N 1
ATOM 1502 C CA . ASN A 1 197 ? -33.928 18.655 28.436 1.00 44.00 197 ASN A CA 1
ATOM 1503 C C . ASN A 1 197 ? -35.047 18.739 29.490 1.00 44.00 197 ASN A C 1
ATOM 1505 O O . ASN A 1 197 ? -35.122 19.731 30.207 1.00 44.00 197 ASN A O 1
ATOM 1509 N N . MET A 1 198 ? -35.883 17.703 29.619 1.00 35.88 198 MET A N 1
ATOM 1510 C CA . MET A 1 198 ? -36.917 17.611 30.653 1.00 35.88 198 MET A CA 1
ATOM 1511 C C . MET A 1 198 ? -36.333 17.203 32.018 1.00 35.88 198 MET A C 1
ATOM 1513 O O . MET A 1 198 ? -36.645 17.851 33.014 1.00 35.88 198 MET A O 1
ATOM 1517 N N . GLU A 1 199 ? -35.402 16.237 32.060 1.00 37.31 199 GLU A N 1
ATOM 1518 C CA . GLU A 1 199 ? -34.658 15.873 33.287 1.00 37.31 199 GLU A CA 1
ATOM 1519 C C . GLU A 1 199 ? -33.897 17.072 33.891 1.00 37.31 199 GLU A C 1
ATOM 1521 O O . GLU A 1 199 ? -33.822 17.216 35.111 1.00 37.31 199 GLU A O 1
ATOM 1526 N N . VAL A 1 200 ? -33.341 17.954 33.049 1.00 40.75 200 VAL A N 1
ATOM 1527 C CA . VAL A 1 200 ? -32.635 19.168 33.503 1.00 40.75 200 VAL A CA 1
ATOM 1528 C C . VAL A 1 200 ? -33.587 20.170 34.166 1.00 40.75 200 VAL A C 1
ATOM 1530 O O . VAL A 1 200 ? -33.215 20.777 35.166 1.00 40.75 200 VAL A O 1
ATOM 1533 N N . VAL A 1 201 ? -34.817 20.316 33.659 1.00 34.50 201 VAL A N 1
ATOM 1534 C CA . VAL A 1 201 ? -35.816 21.236 34.232 1.00 34.50 201 VAL A CA 1
ATOM 1535 C C . VAL A 1 201 ? -36.331 20.736 35.583 1.00 34.50 201 VAL A C 1
ATOM 1537 O O . VAL A 1 201 ? -36.470 21.535 36.504 1.00 34.50 201 VAL A O 1
ATOM 1540 N N . GLU A 1 202 ? -36.565 19.432 35.752 1.00 31.86 202 GLU A N 1
ATOM 1541 C CA . GLU A 1 202 ? -36.950 18.883 37.064 1.00 31.86 202 GLU A CA 1
ATOM 1542 C C . GLU A 1 202 ? -35.808 19.005 38.092 1.00 31.86 202 GLU A C 1
ATOM 1544 O O . GLU A 1 202 ? -36.056 19.289 39.266 1.00 31.86 202 GLU A O 1
ATOM 1549 N N . GLY A 1 203 ? -34.550 18.900 37.645 1.00 28.72 203 GLY A N 1
ATOM 1550 C CA . GLY A 1 203 ? -33.364 19.085 38.485 1.00 28.72 203 GLY A CA 1
ATOM 1551 C C . GLY A 1 203 ? -33.225 20.479 39.117 1.00 28.72 203 GLY A C 1
ATOM 1552 O O . GLY A 1 203 ? -32.744 20.572 40.243 1.00 28.72 203 GLY A O 1
ATOM 1553 N N . GLU A 1 204 ? -33.672 21.551 38.452 1.00 29.25 204 GLU A N 1
ATOM 1554 C CA . GLU A 1 204 ? -33.619 22.920 39.007 1.00 29.25 204 GLU A CA 1
ATOM 1555 C C . GLU A 1 204 ? -34.739 23.225 40.023 1.00 29.25 204 GLU A C 1
ATOM 1557 O O . GLU A 1 204 ? -34.627 24.185 40.786 1.00 29.25 204 GLU A O 1
ATOM 1562 N N . TYR A 1 205 ? -35.801 22.412 40.074 1.00 27.66 205 TYR A N 1
ATOM 1563 C CA . TYR A 1 205 ? -36.926 22.592 41.007 1.00 27.66 205 TYR A CA 1
ATOM 1564 C C . TYR A 1 205 ? -36.879 21.661 42.233 1.00 27.66 205 TYR A C 1
ATOM 1566 O O . TYR A 1 205 ? -37.637 21.865 43.179 1.00 27.66 205 TYR A O 1
ATOM 1574 N N . ALA A 1 206 ? -35.990 20.663 42.253 1.00 27.53 206 ALA A N 1
ATOM 1575 C CA . ALA A 1 206 ? -35.946 19.639 43.302 1.00 27.53 206 ALA A CA 1
ATOM 1576 C C . ALA A 1 206 ? -35.219 20.046 44.607 1.00 27.53 206 ALA A C 1
ATOM 1578 O O . ALA A 1 206 ? -35.309 19.320 45.595 1.00 27.53 206 ALA A O 1
ATOM 1579 N N . GLU A 1 207 ? -34.498 21.175 44.654 1.00 29.58 207 GLU A N 1
ATOM 1580 C CA . GLU A 1 207 ? -33.686 21.560 45.830 1.00 29.58 207 GLU A CA 1
ATOM 1581 C C . GLU A 1 207 ? -34.441 22.346 46.932 1.00 29.58 207 GLU A C 1
ATOM 1583 O O . GLU A 1 207 ? -33.825 22.721 47.932 1.00 29.58 207 GLU A O 1
ATOM 1588 N N . THR A 1 208 ? -35.748 22.623 46.796 1.00 27.59 208 THR A N 1
ATOM 1589 C CA . THR A 1 208 ? -36.439 23.626 47.645 1.00 27.59 208 THR A CA 1
ATOM 1590 C C . THR A 1 208 ? -37.604 23.167 48.533 1.00 27.59 208 THR A C 1
ATOM 1592 O O . THR A 1 208 ? -37.951 23.932 49.435 1.00 27.59 208 THR A O 1
ATOM 1595 N N . GLU A 1 209 ? -38.177 21.961 48.395 1.00 23.00 209 GLU A N 1
ATOM 1596 C CA . GLU A 1 209 ? -39.307 21.519 49.248 1.00 23.00 209 GLU A CA 1
ATOM 1597 C C . GLU A 1 209 ? -39.207 20.065 49.775 1.00 23.00 209 GLU A C 1
ATOM 1599 O O . GLU A 1 209 ? -39.577 19.136 49.072 1.00 23.00 209 GLU A O 1
ATOM 1604 N N . ALA A 1 210 ? -38.824 19.932 51.062 1.00 22.20 210 ALA A N 1
ATOM 1605 C CA . ALA A 1 210 ? -39.436 19.078 52.114 1.00 22.20 210 ALA A CA 1
ATOM 1606 C C . ALA A 1 210 ? -39.568 17.529 51.931 1.00 22.20 210 ALA A C 1
ATOM 1608 O O . ALA A 1 210 ? -39.580 17.015 50.826 1.00 22.20 210 ALA A O 1
ATOM 1609 N N . VAL A 1 211 ? -39.752 16.665 52.949 1.00 23.30 211 VAL A N 1
ATOM 1610 C CA . VAL A 1 211 ? -39.535 16.614 54.425 1.00 23.30 211 VAL A CA 1
ATOM 1611 C C . VAL A 1 211 ? -39.565 15.112 54.820 1.00 23.30 211 VAL A C 1
ATOM 1613 O O . VAL A 1 211 ? -40.129 14.305 54.082 1.00 23.30 211 VAL A O 1
ATOM 1616 N N . ASP A 1 212 ? -38.998 14.717 55.967 1.00 24.08 212 ASP A N 1
ATOM 1617 C CA . ASP A 1 212 ? -39.013 13.325 56.461 1.00 24.08 212 ASP A CA 1
ATOM 1618 C C . ASP A 1 212 ? -40.421 12.711 56.650 1.00 24.08 212 ASP A C 1
ATOM 1620 O O . ASP A 1 212 ? -41.275 13.299 57.317 1.00 24.08 212 ASP A O 1
ATOM 1624 N N . VAL A 1 213 ? -40.607 11.459 56.202 1.00 23.77 213 VAL A N 1
ATOM 1625 C CA . VAL A 1 213 ? -41.549 10.479 56.790 1.00 23.77 213 VAL A CA 1
ATOM 1626 C C . VAL A 1 213 ? -40.923 9.078 56.727 1.00 23.77 213 VAL A C 1
ATOM 1628 O O . VAL A 1 213 ? -40.423 8.663 55.683 1.00 23.77 213 VAL A O 1
ATOM 1631 N N . GLU A 1 214 ? -40.962 8.337 57.836 1.00 20.38 214 GLU A N 1
ATOM 1632 C CA . GLU A 1 214 ? -40.442 6.966 57.941 1.00 20.38 214 GLU A CA 1
ATOM 1633 C C . GLU A 1 214 ? -41.488 5.892 57.580 1.00 20.38 214 GLU A C 1
ATOM 1635 O O . GLU A 1 214 ? -42.651 6.002 57.961 1.00 20.38 214 GLU A O 1
ATOM 1640 N N . GLY A 1 215 ? -41.017 4.783 56.994 1.00 21.94 215 GLY A N 1
ATOM 1641 C CA . GLY A 1 215 ? -41.508 3.429 57.295 1.00 21.94 215 GLY A CA 1
ATOM 1642 C C . GLY A 1 215 ? -42.744 2.886 56.557 1.00 21.94 215 GLY A C 1
ATOM 1643 O O . GLY A 1 215 ? -43.814 3.483 56.558 1.00 21.94 215 GLY A O 1
ATOM 1644 N N . VAL A 1 216 ? -42.603 1.665 56.024 1.00 22.41 216 VAL A N 1
ATOM 1645 C CA . VAL A 1 216 ? -43.421 0.470 56.344 1.00 22.41 216 VAL A CA 1
ATOM 1646 C C . VAL A 1 216 ? -42.797 -0.752 55.645 1.00 22.41 216 VAL A C 1
ATOM 1648 O O . VAL A 1 216 ? -42.351 -0.662 54.503 1.00 22.41 216 VAL A O 1
ATOM 1651 N N . GLU A 1 217 ? -42.740 -1.885 56.344 1.00 20.11 217 GLU A N 1
ATOM 1652 C CA . GLU A 1 217 ? -42.236 -3.175 55.846 1.00 20.11 217 GLU A CA 1
ATOM 1653 C C . GLU A 1 217 ? -43.362 -4.014 55.211 1.00 20.11 217 GLU A C 1
ATOM 1655 O O . GLU A 1 217 ? -44.526 -3.857 55.579 1.00 20.11 217 GLU A O 1
ATOM 1660 N N . MET A 1 218 ? -43.015 -4.975 54.343 1.00 21.98 218 MET A N 1
ATOM 1661 C CA . MET A 1 218 ? -43.673 -6.295 54.306 1.00 21.98 218 MET A CA 1
ATOM 1662 C C . MET A 1 218 ? -42.840 -7.331 53.531 1.00 21.98 218 MET A C 1
ATOM 1664 O O . MET A 1 218 ? -41.990 -6.978 52.714 1.00 21.98 218 MET A O 1
ATOM 1668 N N . GLU A 1 219 ? -43.085 -8.609 53.823 1.00 20.20 219 GLU A N 1
ATOM 1669 C CA . GLU A 1 219 ? -42.323 -9.783 53.369 1.00 20.20 219 GLU A CA 1
ATOM 1670 C C . GLU A 1 219 ? -43.153 -10.698 52.436 1.00 20.20 219 GLU A C 1
ATOM 1672 O O . GLU A 1 219 ? -44.363 -10.512 52.319 1.00 20.20 219 GLU A O 1
ATOM 1677 N N . ALA A 1 220 ? -42.504 -11.755 51.913 1.00 21.75 220 ALA A N 1
ATOM 1678 C CA . ALA A 1 220 ? -43.110 -13.044 51.511 1.00 21.75 220 ALA A CA 1
ATOM 1679 C C . ALA A 1 220 ? -44.002 -13.052 50.227 1.00 21.75 220 ALA A C 1
ATOM 1681 O O . ALA A 1 220 ? -44.472 -12.013 49.776 1.00 21.75 220 ALA A O 1
ATOM 1682 N N . GLU A 1 221 ? -44.253 -14.175 49.529 1.00 21.38 221 GLU A N 1
ATOM 1683 C CA . GLU A 1 221 ? -43.744 -15.564 49.633 1.00 21.38 221 GLU A CA 1
ATOM 1684 C C . GLU A 1 221 ? -43.857 -16.299 48.266 1.00 21.38 221 GLU A C 1
ATOM 1686 O O . GLU A 1 221 ? -44.506 -15.798 47.345 1.00 21.38 221 GLU A O 1
ATOM 1691 N N . ASP A 1 222 ? -43.252 -17.489 48.131 1.00 22.48 222 ASP A N 1
ATOM 1692 C CA . ASP A 1 222 ? -43.354 -18.368 46.946 1.00 22.48 222 ASP A CA 1
ATOM 1693 C C . ASP A 1 222 ? -44.629 -19.243 46.952 1.00 22.48 222 ASP A C 1
ATOM 1695 O O . ASP A 1 222 ? -45.000 -19.768 48.001 1.00 22.48 222 ASP A O 1
ATOM 1699 N N . VAL A 1 223 ? -45.231 -19.525 45.780 1.00 21.84 223 VAL A N 1
ATOM 1700 C CA . VAL A 1 223 ? -46.177 -20.656 45.578 1.00 21.84 223 VAL A CA 1
ATOM 1701 C C . VAL A 1 223 ? -46.075 -21.237 44.154 1.00 21.84 223 VAL A C 1
ATOM 1703 O O . VAL A 1 223 ? -46.224 -20.515 43.168 1.00 21.84 223 VAL A O 1
ATOM 1706 N N . GLU A 1 224 ? -45.912 -22.560 44.046 1.00 20.58 224 GLU A N 1
ATOM 1707 C CA . GLU A 1 224 ? -46.157 -23.364 42.833 1.00 20.58 224 GLU A CA 1
ATOM 1708 C C . GLU A 1 224 ? -47.590 -23.938 42.841 1.00 20.58 224 GLU A C 1
ATOM 1710 O O . GLU A 1 224 ? -48.083 -24.265 43.920 1.00 20.58 224 GLU A O 1
ATOM 1715 N N . MET A 1 225 ? -48.221 -24.177 41.676 1.00 21.09 225 MET A N 1
ATOM 1716 C CA . MET A 1 225 ? -48.864 -25.479 41.371 1.00 21.09 225 MET A CA 1
ATOM 1717 C C . MET A 1 225 ? -49.462 -25.599 39.954 1.00 21.09 225 MET A C 1
ATOM 1719 O O . MET A 1 225 ? -49.675 -24.619 39.243 1.00 21.09 225 MET A O 1
ATOM 1723 N N . GLU A 1 226 ? -49.727 -26.852 39.572 1.00 22.38 226 GLU A N 1
ATOM 1724 C CA . GLU A 1 226 ? -50.279 -27.324 38.296 1.00 22.38 226 GLU A CA 1
ATOM 1725 C C . GLU A 1 226 ? -51.822 -27.415 38.295 1.00 22.38 226 GLU A C 1
ATOM 1727 O O . GLU A 1 226 ? -52.459 -27.400 39.350 1.00 22.38 226 GLU A O 1
ATOM 1732 N N . ALA A 1 227 ? -52.416 -27.627 37.112 1.00 22.67 227 ALA A N 1
ATOM 1733 C CA . ALA A 1 227 ? -53.745 -28.233 36.964 1.00 22.67 227 ALA A CA 1
ATOM 1734 C C . ALA A 1 227 ? -53.894 -28.953 35.603 1.00 22.67 227 ALA A C 1
ATOM 1736 O O . ALA A 1 227 ? -53.859 -28.312 34.553 1.00 22.67 227 ALA A O 1
ATOM 1737 N N . GLU A 1 228 ? -54.095 -30.274 35.623 1.00 20.39 228 GLU A N 1
ATOM 1738 C CA . GLU A 1 228 ? -54.564 -31.069 34.472 1.00 20.39 228 GLU A CA 1
ATOM 1739 C C . GLU A 1 228 ? -56.107 -31.133 34.419 1.00 20.39 228 GLU A C 1
ATOM 1741 O O . GLU A 1 228 ? -56.766 -30.801 35.403 1.00 20.39 228 GLU A O 1
ATOM 1746 N N . VAL A 1 229 ? -56.673 -31.619 33.298 1.00 22.73 229 VAL A N 1
ATOM 1747 C CA . VAL A 1 229 ? -57.737 -32.657 33.255 1.00 22.73 229 VAL A CA 1
ATOM 1748 C C . VAL A 1 229 ? -58.012 -33.111 31.798 1.00 22.73 229 VAL A C 1
ATOM 1750 O O . VAL A 1 229 ? -58.243 -32.297 30.909 1.00 22.73 229 VAL A O 1
ATOM 1753 N N . GLU A 1 230 ? -57.948 -34.435 31.616 1.00 21.73 230 GLU A N 1
ATOM 1754 C CA . GLU A 1 230 ? -58.589 -35.389 30.669 1.00 21.73 230 GLU A CA 1
ATOM 1755 C C . GLU A 1 230 ? -59.722 -34.912 29.712 1.00 21.73 230 GLU A C 1
ATOM 1757 O O . GLU A 1 230 ? -60.471 -33.997 30.042 1.00 21.73 230 GLU A O 1
ATOM 1762 N N . ALA A 1 231 ? -60.030 -35.536 28.553 1.00 23.14 231 ALA A N 1
ATOM 1763 C CA . ALA A 1 231 ? -59.473 -36.646 27.725 1.00 23.14 231 ALA A CA 1
ATOM 1764 C C . ALA A 1 231 ? -60.087 -36.525 26.276 1.00 23.14 231 ALA A C 1
ATOM 1766 O O . ALA A 1 231 ? -60.529 -35.431 25.937 1.00 23.14 231 ALA A O 1
ATOM 1767 N N . GLU A 1 232 ? -60.186 -37.476 25.321 1.00 22.78 232 GLU A N 1
ATOM 1768 C CA . GLU A 1 232 ? -59.989 -38.946 25.193 1.00 22.78 232 GLU A CA 1
ATOM 1769 C C . GLU A 1 232 ? -59.816 -39.335 23.682 1.00 22.78 232 GLU A C 1
ATOM 1771 O O . GLU A 1 232 ? -59.732 -38.440 22.842 1.00 22.78 232 GLU A O 1
ATOM 1776 N N . GLY A 1 233 ? -59.811 -40.631 23.310 1.00 24.36 233 GLY A N 1
ATOM 1777 C CA . GLY A 1 233 ? -59.946 -41.134 21.921 1.00 24.36 233 GLY A CA 1
ATOM 1778 C C . GLY A 1 233 ? -58.633 -41.343 21.127 1.00 24.36 233 GLY A C 1
ATOM 1779 O O . GLY A 1 233 ? -58.198 -40.420 20.448 1.00 24.36 233 GLY A O 1
ATOM 1780 N N . VAL A 1 234 ? -57.865 -42.450 21.199 1.00 23.39 234 VAL A N 1
ATOM 1781 C CA . VAL A 1 234 ? -58.155 -43.876 20.849 1.00 23.39 234 VAL A CA 1
ATOM 1782 C C . VAL A 1 234 ? -58.385 -44.071 19.329 1.00 23.39 234 VAL A C 1
ATOM 1784 O O . VAL A 1 234 ? -59.343 -43.528 18.796 1.00 23.39 234 VAL A O 1
ATOM 1787 N N . GLU A 1 235 ? -57.597 -44.840 18.551 1.00 22.61 235 GLU A N 1
ATOM 1788 C CA . GLU A 1 235 ? -56.386 -45.655 18.815 1.00 22.61 235 GLU A CA 1
ATOM 1789 C C . GLU A 1 235 ? -55.654 -46.061 17.499 1.00 22.61 235 GLU A C 1
ATOM 1791 O O . GLU A 1 235 ? -56.297 -46.096 16.454 1.00 22.61 235 GLU A O 1
ATOM 1796 N N . LYS A 1 236 ? -54.388 -46.535 17.605 1.00 22.02 236 LYS A N 1
ATOM 1797 C CA . LYS A 1 236 ? -53.677 -47.472 16.675 1.00 22.02 236 LYS A CA 1
ATOM 1798 C C . LYS A 1 236 ? -53.374 -46.995 15.219 1.00 22.02 236 LYS A C 1
ATOM 1800 O O . LYS A 1 236 ? -54.053 -46.141 14.674 1.00 22.02 236 LYS A O 1
ATOM 1805 N N . GLU A 1 237 ? -52.349 -47.485 14.500 1.00 22.44 237 GLU A N 1
ATOM 1806 C CA . GLU A 1 237 ? -51.217 -48.365 14.860 1.00 22.44 237 GLU A CA 1
ATOM 1807 C C . GLU A 1 237 ? -49.932 -48.066 14.046 1.00 22.44 237 GLU A C 1
ATOM 1809 O O . GLU A 1 237 ? -49.915 -47.243 13.133 1.00 22.44 237 GLU A O 1
ATOM 1814 N N . ALA A 1 238 ? -48.835 -48.719 14.434 1.00 20.77 238 ALA A N 1
ATOM 1815 C CA . ALA A 1 238 ? -47.451 -48.352 14.144 1.00 20.77 238 ALA A CA 1
ATOM 1816 C C . ALA A 1 238 ? -46.813 -48.974 12.874 1.00 20.77 238 ALA A C 1
ATOM 1818 O O . ALA A 1 238 ? -47.127 -50.094 12.494 1.00 20.77 238 ALA A O 1
ATOM 1819 N N . VAL A 1 239 ? -45.796 -48.266 12.355 1.00 20.83 239 VAL A N 1
ATOM 1820 C CA . VAL A 1 239 ? -44.533 -48.766 11.750 1.00 20.83 239 VAL A CA 1
ATOM 1821 C C . VAL A 1 239 ? -44.588 -49.752 10.566 1.00 20.83 239 VAL A C 1
ATOM 1823 O O . VAL A 1 239 ? -44.896 -50.931 10.709 1.00 20.83 239 VAL A O 1
ATOM 1826 N N . ALA A 1 240 ? -44.031 -49.302 9.433 1.00 22.59 240 ALA A N 1
ATOM 1827 C CA . ALA A 1 240 ? -43.319 -50.156 8.478 1.00 22.59 240 ALA A CA 1
ATOM 1828 C C . ALA A 1 240 ? -42.125 -49.403 7.845 1.00 22.59 240 ALA A C 1
ATOM 1830 O O . ALA A 1 240 ? -42.289 -48.560 6.964 1.00 22.59 240 ALA A O 1
ATOM 1831 N N . GLU A 1 241 ? -40.916 -49.714 8.311 1.00 20.44 241 GLU A N 1
ATOM 1832 C CA . GLU A 1 241 ? -39.655 -49.520 7.575 1.00 20.44 241 GLU A CA 1
ATOM 1833 C C . GLU A 1 241 ? -39.602 -50.477 6.360 1.00 20.44 241 GLU A C 1
ATOM 1835 O O . GLU A 1 241 ? -40.301 -51.487 6.357 1.00 20.44 241 GLU A O 1
ATOM 1840 N N . ALA A 1 242 ? -38.758 -50.333 5.334 1.00 20.56 242 ALA A N 1
ATOM 1841 C CA . ALA A 1 242 ? -38.010 -49.215 4.742 1.00 20.56 242 ALA A CA 1
ATOM 1842 C C . ALA A 1 242 ? -37.392 -49.741 3.416 1.00 20.56 242 ALA A C 1
ATOM 1844 O O . ALA A 1 242 ? -37.407 -50.948 3.177 1.00 20.56 242 ALA A O 1
ATOM 1845 N N . ALA A 1 243 ? -36.777 -48.866 2.603 1.00 20.75 243 ALA A N 1
ATOM 1846 C CA . ALA A 1 243 ? -36.138 -49.218 1.317 1.00 20.75 243 ALA A CA 1
ATOM 1847 C C . ALA A 1 243 ? -37.146 -49.727 0.238 1.00 20.75 243 ALA A C 1
ATOM 1849 O O . ALA A 1 243 ? -38.331 -49.873 0.507 1.00 20.75 243 ALA A O 1
ATOM 1850 N N . GLU A 1 244 ? -36.789 -49.904 -1.038 1.00 21.58 244 GLU A N 1
ATOM 1851 C CA . GLU A 1 244 ? -35.467 -49.865 -1.674 1.00 21.58 244 GLU A CA 1
ATOM 1852 C C . GLU A 1 244 ? -35.488 -49.106 -3.014 1.00 21.58 244 GLU A C 1
ATOM 1854 O O . GLU A 1 244 ? -36.520 -48.966 -3.669 1.00 21.58 244 GLU A O 1
ATOM 1859 N N . SER A 1 245 ? -34.336 -48.568 -3.416 1.00 21.92 245 SER A N 1
ATOM 1860 C CA . SER A 1 245 ? -34.185 -47.791 -4.646 1.00 21.92 245 SER A CA 1
ATOM 1861 C C . SER A 1 245 ? -33.898 -48.668 -5.865 1.00 21.92 245 SER A C 1
ATOM 1863 O O . SER A 1 245 ? -32.858 -49.323 -5.906 1.00 21.92 245 SER A O 1
ATOM 1865 N N . VAL A 1 246 ? -34.701 -48.535 -6.923 1.00 24.20 246 VAL A N 1
ATOM 1866 C CA . VAL A 1 246 ? -34.271 -48.858 -8.292 1.00 24.20 246 VAL A CA 1
ATOM 1867 C C . VAL A 1 246 ? -34.542 -47.656 -9.195 1.00 24.20 246 VAL A C 1
ATOM 1869 O O . VAL A 1 246 ? -35.668 -47.171 -9.293 1.00 24.20 246 VAL A O 1
ATOM 1872 N N . LYS A 1 247 ? -33.481 -47.159 -9.833 1.00 21.55 247 LYS A N 1
ATOM 1873 C CA . LYS A 1 247 ? -33.549 -46.272 -10.999 1.00 21.55 247 LYS A CA 1
ATOM 1874 C C . LYS A 1 247 ? -33.390 -47.111 -12.264 1.00 21.55 247 LYS A C 1
ATOM 1876 O O . LYS A 1 247 ? -32.712 -48.129 -12.200 1.00 21.55 247 LYS A O 1
ATOM 1881 N N . GLU A 1 248 ? -33.837 -46.546 -13.389 1.00 22.56 248 GLU A N 1
ATOM 1882 C CA . GLU A 1 248 ? -33.500 -46.960 -14.764 1.00 22.56 248 GLU A CA 1
ATOM 1883 C C . GLU A 1 248 ? -34.046 -48.354 -15.173 1.00 22.56 248 GLU A C 1
ATOM 1885 O O . GLU A 1 248 ? -34.116 -49.272 -14.367 1.00 22.56 248 GLU A O 1
ATOM 1890 N N . THR A 1 249 ? -34.456 -48.599 -16.421 1.00 22.39 249 THR A N 1
ATOM 1891 C CA . THR A 1 249 ? -34.744 -47.708 -17.572 1.00 22.39 249 THR A CA 1
ATOM 1892 C C . THR A 1 249 ? -36.278 -47.469 -17.663 1.00 22.39 249 THR A C 1
ATOM 1894 O O . THR A 1 249 ? -36.949 -47.603 -16.646 1.00 22.39 249 THR A O 1
ATOM 1897 N N . GLU A 1 250 ? -36.966 -47.026 -18.726 1.00 22.98 250 GLU A N 1
ATOM 1898 C CA . GLU A 1 250 ? -36.657 -46.577 -20.100 1.00 22.98 250 GLU A CA 1
ATOM 1899 C C . GLU A 1 250 ? -37.757 -45.545 -20.473 1.00 22.98 250 GLU A C 1
ATOM 1901 O O . GLU A 1 250 ? -38.910 -45.734 -20.102 1.00 22.98 250 GLU A O 1
ATOM 1906 N N . ALA A 1 251 ? -37.554 -44.371 -21.080 1.00 24.58 251 ALA A N 1
ATOM 1907 C CA . ALA A 1 251 ? -36.548 -43.829 -22.003 1.00 24.58 251 ALA A CA 1
ATOM 1908 C C . ALA A 1 251 ? -36.807 -44.001 -23.518 1.00 24.58 251 ALA A C 1
ATOM 1910 O O . ALA A 1 251 ? -35.990 -43.511 -24.295 1.00 24.58 251 ALA A O 1
ATOM 1911 N N . GLU A 1 252 ? -37.969 -44.511 -23.962 1.00 23.58 252 GLU A N 1
ATOM 1912 C CA . GLU A 1 252 ? -38.345 -44.420 -25.391 1.00 23.58 252 GLU A CA 1
ATOM 1913 C C . GLU A 1 252 ? -39.867 -44.329 -25.679 1.00 23.58 252 GLU A C 1
ATOM 1915 O O . GLU A 1 252 ? -40.540 -45.321 -25.935 1.00 23.58 252 GLU A O 1
ATOM 1920 N N . ALA A 1 253 ? -40.421 -43.104 -25.661 1.00 25.22 253 ALA A N 1
ATOM 1921 C CA . ALA A 1 253 ? -41.780 -42.790 -26.151 1.00 25.22 253 ALA A CA 1
ATOM 1922 C C . ALA A 1 253 ? -41.958 -41.290 -26.503 1.00 25.22 253 ALA A C 1
ATOM 1924 O O . ALA A 1 253 ? -42.900 -40.630 -26.061 1.00 25.22 253 ALA A O 1
ATOM 1925 N N . LYS A 1 254 ? -41.020 -40.697 -27.257 1.00 28.12 254 LYS A N 1
ATOM 1926 C CA . LYS A 1 254 ? -41.144 -39.299 -27.720 1.00 28.12 254 LYS A CA 1
ATOM 1927 C C . LYS A 1 254 ? -42.041 -39.181 -28.959 1.00 28.12 254 LYS A C 1
ATOM 1929 O O . LYS A 1 254 ? -41.969 -40.016 -29.850 1.00 28.12 254 LYS A O 1
ATOM 1934 N N . ASN A 1 255 ? -42.719 -38.034 -29.054 1.00 26.09 255 ASN A N 1
ATOM 1935 C CA . ASN A 1 255 ? -43.405 -37.475 -30.228 1.00 26.09 255 ASN A CA 1
ATOM 1936 C C . ASN A 1 255 ? -44.668 -38.200 -30.731 1.00 26.09 255 ASN A C 1
ATOM 1938 O O . ASN A 1 255 ? -44.580 -39.191 -31.445 1.00 26.09 255 ASN A O 1
ATOM 1942 N N . ILE A 1 256 ? -45.819 -37.545 -30.547 1.00 30.69 256 ILE A N 1
ATOM 1943 C CA . ILE A 1 256 ? -46.776 -37.178 -31.612 1.00 30.69 256 ILE A CA 1
ATOM 1944 C C . ILE A 1 256 ? -47.573 -35.949 -31.117 1.00 30.69 256 ILE A C 1
ATOM 1946 O O . ILE A 1 256 ? -47.817 -35.847 -29.923 1.00 30.69 256 ILE A O 1
ATOM 1950 N N . ALA A 1 257 ? -47.883 -35.014 -32.033 1.00 26.53 257 ALA A N 1
ATOM 1951 C CA . ALA A 1 257 ? -48.772 -33.830 -31.936 1.00 26.53 257 ALA A CA 1
ATOM 1952 C C . ALA A 1 257 ? -49.219 -33.354 -30.524 1.00 26.53 257 ALA A C 1
ATOM 1954 O O . ALA A 1 257 ? -49.974 -34.042 -29.853 1.00 26.53 257 ALA A O 1
ATOM 1955 N N . ALA A 1 258 ? -48.893 -32.155 -30.026 1.00 31.83 258 ALA A N 1
ATOM 1956 C CA . ALA A 1 258 ? -48.381 -30.929 -30.662 1.00 31.83 258 ALA A CA 1
ATOM 1957 C C . ALA A 1 258 ? -49.325 -30.257 -31.688 1.00 31.83 258 ALA A C 1
ATOM 1959 O O . ALA A 1 258 ? -48.939 -29.990 -32.827 1.00 31.83 258 ALA A O 1
ATOM 1960 N N . ARG A 1 259 ? -50.556 -29.965 -31.245 1.00 33.09 259 ARG A N 1
ATOM 1961 C CA . ARG A 1 259 ? -51.402 -28.815 -31.631 1.00 33.09 259 ARG A CA 1
ATOM 1962 C C . ARG A 1 259 ? -52.431 -28.562 -30.507 1.00 33.09 259 ARG A C 1
ATOM 1964 O O . ARG A 1 259 ? -52.563 -29.406 -29.629 1.00 33.09 259 ARG A O 1
ATOM 1971 N N . ASP A 1 260 ? -53.068 -27.390 -30.513 1.00 32.62 260 ASP A N 1
ATOM 1972 C CA . ASP A 1 260 ? -54.162 -26.943 -29.615 1.00 32.62 260 ASP A CA 1
ATOM 1973 C C . ASP A 1 260 ? -53.804 -26.408 -28.201 1.00 32.62 260 ASP A C 1
ATOM 1975 O O . ASP A 1 260 ? -54.699 -26.006 -27.465 1.00 32.62 260 ASP A O 1
ATOM 1979 N N . ILE A 1 261 ? -52.522 -26.290 -27.824 1.00 36.31 261 ILE A N 1
ATOM 1980 C CA . ILE A 1 261 ? -52.104 -25.805 -26.478 1.00 36.31 261 ILE A CA 1
ATOM 1981 C C . ILE A 1 261 ? -51.979 -24.263 -26.367 1.00 36.31 261 ILE A C 1
ATOM 1983 O O . ILE A 1 261 ? -52.007 -23.711 -25.270 1.00 36.31 261 ILE A O 1
ATOM 1987 N N . GLU A 1 262 ? -51.864 -23.528 -27.478 1.00 33.25 262 GLU A N 1
ATOM 1988 C CA . GLU A 1 262 ? -51.574 -22.077 -27.446 1.00 33.25 262 GLU A CA 1
ATOM 1989 C C . GLU A 1 262 ? -52.782 -21.172 -27.129 1.00 33.25 262 GLU A C 1
ATOM 1991 O O . GLU A 1 262 ? -52.586 -19.988 -26.871 1.00 33.25 262 GLU A O 1
ATOM 1996 N N . ALA A 1 263 ? -54.013 -21.697 -27.104 1.00 35.28 263 ALA A N 1
ATOM 1997 C CA . ALA A 1 263 ? -55.209 -20.907 -26.781 1.00 35.28 263 ALA A CA 1
ATOM 1998 C C . ALA A 1 263 ? -55.537 -20.895 -25.274 1.00 35.28 263 ALA A C 1
ATOM 2000 O O . ALA A 1 263 ? -55.776 -19.836 -24.701 1.00 35.28 263 ALA A O 1
ATOM 2001 N N . SER A 1 264 ? -55.502 -22.058 -24.611 1.00 35.88 264 SER A N 1
ATOM 2002 C CA . SER A 1 264 ? -55.865 -22.202 -23.189 1.00 35.88 264 SER A CA 1
ATOM 2003 C C . SER A 1 264 ? -54.892 -21.521 -22.227 1.00 35.88 264 SER A C 1
ATOM 2005 O O . SER A 1 264 ? -55.264 -21.148 -21.118 1.00 35.88 264 SER A O 1
ATOM 2007 N N . ASN A 1 265 ? -53.632 -21.370 -22.636 1.00 34.66 265 ASN A N 1
ATOM 2008 C CA . ASN A 1 265 ? -52.567 -20.911 -21.747 1.00 34.66 265 ASN A CA 1
ATOM 2009 C C . ASN A 1 265 ? -52.529 -19.384 -21.567 1.00 34.66 265 ASN A C 1
ATOM 2011 O O . ASN A 1 265 ? -51.768 -18.908 -20.730 1.00 34.66 265 ASN A O 1
ATOM 2015 N N . MET A 1 266 ? -53.318 -18.616 -22.330 1.00 34.09 266 MET A N 1
ATOM 2016 C CA . MET A 1 266 ? -53.315 -17.151 -22.243 1.00 34.09 266 MET A CA 1
ATOM 2017 C C . MET A 1 266 ? -54.284 -16.637 -21.167 1.00 34.09 266 MET A C 1
ATOM 2019 O O . MET A 1 266 ? -53.870 -15.871 -20.302 1.00 34.09 266 MET A O 1
ATOM 2023 N N . GLU A 1 267 ? -55.526 -17.134 -21.143 1.00 35.00 267 GLU A N 1
ATOM 2024 C CA . GLU A 1 267 ? -56.526 -16.774 -20.119 1.00 35.00 267 GLU A CA 1
ATOM 2025 C C . GLU A 1 267 ? -56.091 -17.228 -18.712 1.00 35.00 267 GLU A C 1
ATOM 2027 O O . GLU A 1 267 ? -56.237 -16.490 -17.736 1.00 35.00 267 GLU A O 1
ATOM 2032 N N . ALA A 1 268 ? -55.472 -18.412 -18.608 1.00 33.16 268 ALA A N 1
ATOM 2033 C CA . ALA A 1 268 ? -54.886 -18.894 -17.358 1.00 33.16 268 ALA A CA 1
ATOM 2034 C C . ALA A 1 268 ? -53.787 -17.946 -16.839 1.00 33.16 268 ALA A C 1
ATOM 2036 O O . ALA A 1 268 ? -53.829 -17.535 -15.678 1.00 33.16 268 ALA A O 1
ATOM 2037 N N . ALA A 1 269 ? -52.853 -17.541 -17.707 1.00 32.44 269 ALA A N 1
ATOM 2038 C CA . ALA A 1 269 ? -51.724 -16.690 -17.338 1.00 32.44 269 ALA A CA 1
ATOM 2039 C C . ALA A 1 269 ? -52.144 -15.278 -16.895 1.00 32.44 269 ALA A C 1
ATOM 2041 O O . ALA A 1 269 ? -51.505 -14.713 -16.008 1.00 32.44 269 ALA A O 1
ATOM 2042 N N . GLU A 1 270 ? -53.214 -14.706 -17.458 1.00 32.22 270 GLU A N 1
ATOM 2043 C CA . GLU A 1 270 ? -53.745 -13.420 -16.981 1.00 32.22 270 GLU A CA 1
ATOM 2044 C C . GLU A 1 270 ? -54.373 -13.556 -15.584 1.00 32.22 270 GLU A C 1
ATOM 2046 O O . GLU A 1 270 ? -54.087 -12.736 -14.709 1.00 32.22 270 GLU A O 1
ATOM 2051 N N . SER A 1 271 ? -55.120 -14.638 -15.324 1.00 31.05 271 SER A N 1
ATOM 2052 C CA . SER A 1 271 ? -55.702 -14.903 -13.998 1.00 31.05 271 SER A CA 1
ATOM 2053 C C . SER A 1 271 ? -54.649 -15.189 -12.913 1.00 31.05 271 SER A C 1
ATOM 2055 O O . SER A 1 271 ? -54.787 -14.728 -11.777 1.00 31.05 271 SER A O 1
ATOM 2057 N N . GLU A 1 272 ? -53.553 -15.878 -13.248 1.00 32.44 272 GLU A N 1
ATOM 2058 C CA . GLU A 1 272 ? -52.421 -16.067 -12.333 1.00 32.44 272 GLU A CA 1
ATOM 2059 C C . GLU A 1 272 ? -51.645 -14.757 -12.120 1.00 32.44 272 GLU A C 1
ATOM 2061 O O . GLU A 1 272 ? -51.252 -14.455 -10.994 1.00 32.44 272 GLU A O 1
ATOM 2066 N N . ALA A 1 273 ? -51.470 -13.932 -13.158 1.00 32.25 273 ALA A N 1
ATOM 2067 C CA . ALA A 1 273 ? -50.770 -12.650 -13.058 1.00 32.25 273 ALA A CA 1
ATOM 2068 C C . ALA A 1 273 ? -51.532 -11.577 -12.258 1.00 32.25 273 ALA A C 1
ATOM 2070 O O . ALA A 1 273 ? -50.907 -10.629 -11.779 1.00 32.25 273 ALA A O 1
ATOM 2071 N N . GLU A 1 274 ? -52.854 -11.691 -12.119 1.00 31.09 274 GLU A N 1
ATOM 2072 C CA . GLU A 1 274 ? -53.654 -10.841 -11.229 1.00 31.09 274 GLU A CA 1
ATOM 2073 C C . GLU A 1 274 ? -53.531 -11.318 -9.771 1.00 31.09 274 GLU A C 1
ATOM 2075 O O . GLU A 1 274 ? -53.090 -10.549 -8.915 1.00 31.09 274 GLU A O 1
ATOM 2080 N N . ASN A 1 275 ? -53.735 -12.617 -9.510 1.00 34.56 275 ASN A N 1
ATOM 2081 C CA . ASN A 1 275 ? -53.542 -13.213 -8.179 1.00 34.56 275 ASN A CA 1
ATOM 2082 C C . ASN A 1 275 ? -52.117 -13.005 -7.627 1.00 34.56 275 ASN A C 1
ATOM 2084 O O . ASN A 1 275 ? -51.951 -12.694 -6.449 1.00 34.56 275 ASN A O 1
ATOM 2088 N N . VAL A 1 276 ? -51.076 -13.127 -8.460 1.00 37.56 276 VAL A N 1
ATOM 2089 C CA . VAL A 1 276 ? -49.685 -12.874 -8.041 1.00 37.56 276 VAL A CA 1
ATOM 2090 C C . VAL A 1 276 ? -49.466 -11.409 -7.654 1.00 37.56 276 VAL A C 1
ATOM 2092 O O . VAL A 1 276 ? -48.751 -11.160 -6.689 1.00 37.56 276 VAL A O 1
ATOM 2095 N N . LYS A 1 277 ? -50.103 -10.440 -8.328 1.00 32.56 277 LYS A N 1
ATOM 2096 C CA . LYS A 1 277 ? -50.009 -9.017 -7.947 1.00 32.56 277 LYS A CA 1
ATOM 2097 C C . LYS A 1 277 ? -50.744 -8.720 -6.650 1.00 32.56 277 LYS A C 1
ATOM 2099 O O . LYS A 1 277 ? -50.232 -7.944 -5.846 1.00 32.56 277 LYS A O 1
ATOM 2104 N N . ASP A 1 278 ? -51.906 -9.326 -6.425 1.00 33.59 278 ASP A N 1
ATOM 2105 C CA . ASP A 1 278 ? -52.631 -9.150 -5.166 1.00 33.59 278 ASP A CA 1
ATOM 2106 C C . ASP A 1 278 ? -51.858 -9.763 -3.994 1.00 33.59 278 ASP A C 1
ATOM 2108 O O . ASP A 1 278 ? -51.688 -9.087 -2.975 1.00 33.59 278 ASP A O 1
ATOM 2112 N N . ILE A 1 279 ? -51.273 -10.955 -4.180 1.00 37.28 279 ILE A N 1
ATOM 2113 C CA . ILE A 1 279 ? -50.355 -11.591 -3.222 1.00 37.28 279 ILE A CA 1
ATOM 2114 C C . ILE A 1 279 ? -49.097 -10.739 -3.011 1.00 37.28 279 ILE A C 1
ATOM 2116 O O . ILE A 1 279 ? -48.721 -10.514 -1.864 1.00 37.28 279 ILE A O 1
ATOM 2120 N N . GLU A 1 280 ? -48.461 -10.200 -4.058 1.00 35.97 280 GLU A N 1
ATOM 2121 C CA . GLU A 1 280 ? -47.354 -9.244 -3.895 1.00 35.97 280 GLU A CA 1
ATOM 2122 C C . GLU A 1 280 ? -47.807 -7.983 -3.145 1.00 35.97 280 GLU A C 1
ATOM 2124 O O . GLU A 1 280 ? -47.050 -7.468 -2.325 1.00 35.97 280 GLU A O 1
ATOM 2129 N N . SER A 1 281 ? -49.043 -7.508 -3.344 1.00 30.95 281 SER A N 1
ATOM 2130 C CA . SER A 1 281 ? -49.589 -6.356 -2.619 1.00 30.95 281 SER A CA 1
ATOM 2131 C C . SER A 1 281 ? -49.854 -6.665 -1.142 1.00 30.95 281 SER A C 1
ATOM 2133 O O . SER A 1 281 ? -49.608 -5.806 -0.299 1.00 30.95 281 SER A O 1
ATOM 2135 N N . GLU A 1 282 ? -50.331 -7.865 -0.800 1.00 34.25 282 GLU A N 1
ATOM 2136 C CA . GLU A 1 282 ? -50.560 -8.286 0.586 1.00 34.25 282 GLU A CA 1
ATOM 2137 C C . GLU A 1 282 ? -49.255 -8.620 1.304 1.00 34.25 282 GLU A C 1
ATOM 2139 O O . GLU A 1 282 ? -49.066 -8.200 2.446 1.00 34.25 282 GLU A O 1
ATOM 2144 N N . VAL A 1 283 ? -48.321 -9.300 0.636 1.00 37.22 283 VAL A N 1
ATOM 2145 C CA . VAL A 1 283 ? -46.965 -9.545 1.144 1.00 37.22 283 VAL A CA 1
ATOM 2146 C C . VAL A 1 283 ? -46.236 -8.218 1.336 1.00 37.22 283 VAL A C 1
ATOM 2148 O O . VAL A 1 283 ? -45.602 -8.035 2.370 1.00 37.22 283 VAL A O 1
ATOM 2151 N N . ARG A 1 284 ? -46.390 -7.252 0.420 1.00 36.19 284 ARG A N 1
ATOM 2152 C CA . ARG A 1 284 ? -45.862 -5.892 0.579 1.00 36.19 284 ARG A CA 1
ATOM 2153 C C . ARG A 1 284 ? -46.515 -5.151 1.748 1.00 36.19 284 ARG A C 1
ATOM 2155 O O . ARG A 1 284 ? -45.784 -4.698 2.615 1.00 36.19 284 ARG A O 1
ATOM 2162 N N . LYS A 1 285 ? -47.849 -5.090 1.844 1.00 33.47 285 LYS A N 1
ATOM 2163 C CA . LYS A 1 285 ? -48.555 -4.448 2.979 1.00 33.47 285 LYS A CA 1
ATOM 2164 C C . LYS A 1 285 ? -48.213 -5.109 4.317 1.00 33.47 285 LYS A C 1
ATOM 2166 O O . LYS A 1 285 ? -48.188 -4.443 5.348 1.00 33.47 285 LYS A O 1
ATOM 2171 N N . THR A 1 286 ? -47.965 -6.418 4.316 1.00 33.44 286 THR A N 1
ATOM 2172 C CA . THR A 1 286 ? -47.532 -7.181 5.496 1.00 33.44 286 THR A CA 1
ATOM 2173 C C . THR A 1 286 ? -46.059 -6.926 5.814 1.00 33.44 286 THR A C 1
ATOM 2175 O O . THR A 1 286 ? -45.720 -6.834 6.987 1.00 33.44 286 THR A O 1
ATOM 2178 N N . ALA A 1 287 ? -45.194 -6.739 4.813 1.00 35.97 287 ALA A N 1
ATOM 2179 C CA . ALA A 1 287 ? -43.799 -6.338 4.992 1.00 35.97 287 ALA A CA 1
ATOM 2180 C C . ALA A 1 287 ? -43.668 -4.881 5.472 1.00 35.97 287 ALA A C 1
ATOM 2182 O O . ALA A 1 287 ? -42.866 -4.624 6.359 1.00 35.97 287 ALA A O 1
ATOM 2183 N N . GLU A 1 288 ? -44.491 -3.961 4.964 1.00 34.19 288 GLU A N 1
ATOM 2184 C CA . GLU A 1 288 ? -44.605 -2.569 5.428 1.00 34.19 288 GLU A CA 1
ATOM 2185 C C . GLU A 1 288 ? -45.094 -2.541 6.890 1.00 34.19 288 GLU A C 1
ATOM 2187 O O . GLU A 1 288 ? -44.395 -2.030 7.760 1.00 34.19 288 GLU A O 1
ATOM 2192 N N . LYS A 1 289 ? -46.186 -3.248 7.225 1.00 31.33 289 LYS A N 1
ATOM 2193 C CA . LYS A 1 289 ? -46.642 -3.411 8.625 1.00 31.33 289 LYS A CA 1
ATOM 2194 C C . LYS A 1 289 ? -45.652 -4.159 9.529 1.00 31.33 289 LYS A C 1
ATOM 2196 O O . LYS A 1 289 ? -45.709 -4.011 10.749 1.00 31.33 289 LYS A O 1
ATOM 2201 N N . ALA A 1 290 ? -44.779 -4.995 8.968 1.00 33.56 290 ALA A N 1
ATOM 2202 C CA . ALA A 1 290 ? -43.693 -5.645 9.699 1.00 33.56 290 ALA A CA 1
ATOM 2203 C C . ALA A 1 290 ? -42.443 -4.757 9.812 1.00 33.56 290 ALA A C 1
ATOM 2205 O O . ALA A 1 290 ? -41.625 -5.011 10.689 1.00 33.56 290 ALA A O 1
ATOM 2206 N N . ALA A 1 291 ? -42.292 -3.735 8.965 1.00 32.34 291 ALA A N 1
ATOM 2207 C CA . ALA A 1 291 ? -41.275 -2.700 9.092 1.00 32.34 291 ALA A CA 1
ATOM 2208 C C . ALA A 1 291 ? -41.675 -1.695 10.180 1.00 32.34 291 ALA A C 1
ATOM 2210 O O . ALA A 1 291 ? -40.888 -1.479 11.094 1.00 32.34 291 ALA A O 1
ATOM 2211 N N . ASP A 1 292 ? -42.923 -1.209 10.176 1.00 32.62 292 ASP A N 1
ATOM 2212 C CA . ASP A 1 292 ? -43.471 -0.370 11.258 1.00 32.62 292 ASP A CA 1
ATOM 2213 C C . ASP A 1 292 ? -43.276 -1.038 12.635 1.00 32.62 292 ASP A C 1
ATOM 2215 O O . ASP A 1 292 ? -42.799 -0.428 13.590 1.00 32.62 292 ASP A O 1
ATOM 2219 N N . ARG A 1 293 ? -43.555 -2.346 12.724 1.00 35.81 293 ARG A N 1
ATOM 2220 C CA . ARG A 1 293 ? -43.401 -3.142 13.955 1.00 35.81 293 ARG A CA 1
ATOM 2221 C C . ARG A 1 293 ? -41.957 -3.441 14.383 1.00 35.81 293 ARG A C 1
ATOM 2223 O O . ARG A 1 293 ? -41.782 -3.999 15.462 1.00 35.81 293 ARG A O 1
ATOM 2230 N N . ARG A 1 294 ? -40.922 -3.109 13.600 1.00 44.50 294 ARG A N 1
ATOM 2231 C CA . ARG A 1 294 ? -39.514 -3.326 14.013 1.00 44.50 294 ARG A CA 1
ATOM 2232 C C . ARG A 1 294 ? -39.009 -2.297 15.020 1.00 44.50 294 ARG A C 1
ATOM 2234 O O . ARG A 1 294 ? -38.003 -2.560 15.674 1.00 44.50 294 ARG A O 1
ATOM 2241 N N . PHE A 1 295 ? -39.656 -1.136 15.118 1.00 42.03 295 PHE A N 1
ATOM 2242 C CA . PHE A 1 295 ? -39.011 0.059 15.666 1.00 42.03 295 PHE A CA 1
ATOM 2243 C C . PHE A 1 295 ? -39.583 0.583 16.997 1.00 42.03 295 PHE A C 1
ATOM 2245 O O . PHE A 1 295 ? -38.901 1.355 17.665 1.00 42.03 295 PHE A O 1
ATOM 2252 N N . ASP A 1 296 ? -40.761 0.130 17.440 1.00 36.66 296 ASP A N 1
ATOM 2253 C CA . ASP A 1 296 ? -41.446 0.700 18.621 1.00 36.66 296 ASP A CA 1
ATOM 2254 C C . ASP A 1 296 ? -41.086 0.059 19.989 1.00 36.66 296 ASP A C 1
ATOM 2256 O O . ASP A 1 296 ? -41.365 0.643 21.036 1.00 36.66 296 ASP A O 1
ATOM 2260 N N . GLU A 1 297 ? -40.450 -1.123 20.036 1.00 39.50 297 GLU A N 1
ATOM 2261 C CA . GLU A 1 297 ? -40.362 -1.947 21.267 1.00 39.50 297 GLU A CA 1
ATOM 2262 C C . GLU A 1 297 ? -38.954 -2.097 21.907 1.00 39.50 297 GLU A C 1
ATOM 2264 O O . GLU A 1 297 ? -38.552 -3.200 22.283 1.00 39.50 297 GLU A O 1
ATOM 2269 N N . ASN A 1 298 ? -38.185 -1.013 22.120 1.00 38.19 298 ASN A N 1
ATOM 2270 C CA . ASN A 1 298 ? -37.171 -0.983 23.209 1.00 38.19 298 ASN A CA 1
ATOM 2271 C C . ASN A 1 298 ? -36.720 0.444 23.629 1.00 38.19 298 ASN A C 1
ATOM 2273 O O . ASN A 1 298 ? -35.831 1.015 22.998 1.00 38.19 298 ASN A O 1
ATOM 2277 N N . PRO A 1 299 ? -37.233 1.012 24.740 1.00 40.62 299 PRO A N 1
ATOM 2278 C CA . PRO A 1 299 ? -36.839 2.351 25.202 1.00 40.62 299 PRO A CA 1
ATOM 2279 C C . PRO A 1 299 ? -35.596 2.383 26.120 1.00 40.62 299 PRO A C 1
ATOM 2281 O O . PRO A 1 299 ? -35.131 3.461 26.484 1.00 40.62 299 PRO A O 1
ATOM 2284 N N . ALA A 1 300 ? -35.050 1.234 26.540 1.00 34.41 300 ALA A N 1
ATOM 2285 C CA . ALA A 1 300 ? -33.995 1.177 27.558 1.00 34.41 300 ALA A CA 1
ATOM 2286 C C . ALA A 1 300 ? -32.569 1.289 26.958 1.00 34.41 300 ALA A C 1
ATOM 2288 O O . ALA A 1 300 ? -32.200 0.476 26.105 1.00 34.41 300 ALA A O 1
ATOM 2289 N N . PRO A 1 301 ? -31.696 2.205 27.434 1.00 45.22 301 PRO A N 1
ATOM 2290 C CA . PRO A 1 301 ? -30.377 2.470 26.844 1.00 45.22 301 PRO A CA 1
ATOM 2291 C C . PRO A 1 301 ? -29.304 1.411 27.188 1.00 45.22 301 PRO A C 1
ATOM 2293 O O . PRO A 1 301 ? -28.265 1.742 27.764 1.00 45.22 301 PRO A O 1
ATOM 2296 N N . ARG A 1 302 ? -29.511 0.147 26.777 1.00 57.44 302 ARG A N 1
ATOM 2297 C CA . ARG A 1 302 ? -28.637 -1.026 27.020 1.00 57.44 302 ARG A CA 1
ATOM 2298 C C . ARG A 1 302 ? -27.134 -0.679 26.966 1.00 57.44 302 ARG A C 1
ATOM 2300 O O . ARG A 1 302 ? -26.645 -0.086 26.000 1.00 57.44 302 ARG A O 1
ATOM 2307 N N . ILE A 1 303 ? -26.364 -1.063 27.990 1.00 59.66 303 ILE A N 1
ATOM 2308 C CA . ILE A 1 303 ? -24.898 -0.899 27.993 1.00 59.66 303 ILE A CA 1
ATOM 2309 C C . ILE A 1 303 ? -24.288 -1.998 27.115 1.00 59.66 303 ILE A C 1
ATOM 2311 O O . ILE A 1 303 ? -24.134 -3.144 27.531 1.00 59.66 303 ILE A O 1
ATOM 2315 N N . LEU A 1 304 ? -23.960 -1.644 25.871 1.00 69.88 304 LEU A N 1
ATOM 2316 C CA . LEU A 1 304 ? -23.503 -2.598 24.859 1.00 69.88 304 LEU A CA 1
ATOM 2317 C C . LEU A 1 304 ? -22.143 -3.237 25.204 1.00 69.88 304 LEU A C 1
ATOM 2319 O O . LEU A 1 304 ? -21.927 -4.418 24.917 1.00 69.88 304 LEU A O 1
ATOM 2323 N N . ILE A 1 305 ? -21.251 -2.470 25.842 1.00 82.62 305 ILE A N 1
ATOM 2324 C CA . ILE A 1 305 ? -19.862 -2.839 26.150 1.00 82.62 305 ILE A CA 1
ATOM 2325 C C . ILE A 1 305 ? -19.602 -2.683 27.649 1.00 82.62 305 ILE A C 1
ATOM 2327 O O . ILE A 1 305 ? -19.810 -1.604 28.214 1.00 82.62 305 ILE A O 1
ATOM 2331 N N . ARG A 1 306 ? -19.120 -3.766 28.268 1.00 84.50 306 ARG A N 1
ATOM 2332 C CA . ARG A 1 306 ? -18.712 -3.833 29.673 1.00 84.50 306 ARG A CA 1
ATOM 2333 C C . ARG A 1 306 ? -17.266 -4.319 29.747 1.00 84.50 306 ARG A C 1
ATOM 2335 O O . ARG A 1 306 ? -16.943 -5.370 29.194 1.00 84.50 306 ARG A O 1
ATOM 2342 N N . TYR A 1 307 ? -16.415 -3.537 30.389 1.00 87.19 307 TYR A N 1
ATOM 2343 C CA . TYR A 1 307 ? -15.000 -3.819 30.603 1.00 87.19 307 TYR A CA 1
ATOM 2344 C C . TYR A 1 307 ? -14.788 -4.716 31.836 1.00 87.19 307 TYR A C 1
ATOM 2346 O O . TYR A 1 307 ? -15.729 -4.941 32.603 1.00 87.19 307 TYR A O 1
ATOM 2354 N N . PRO A 1 308 ? -13.564 -5.234 32.065 1.00 87.44 308 PRO A N 1
ATOM 2355 C CA . PRO A 1 308 ? -13.193 -5.817 33.350 1.00 87.44 308 PRO A CA 1
ATOM 2356 C C . PRO A 1 308 ? -13.464 -4.856 34.515 1.00 87.44 308 PRO A C 1
ATOM 2358 O O . PRO A 1 308 ? -13.318 -3.641 34.379 1.00 87.44 308 PRO A O 1
ATOM 2361 N N . GLU A 1 309 ? -13.802 -5.406 35.681 1.00 87.38 309 GLU A N 1
ATOM 2362 C CA . GLU A 1 309 ? -14.256 -4.650 36.861 1.00 87.38 309 GLU A CA 1
ATOM 2363 C C . GLU A 1 309 ? -13.282 -3.543 37.292 1.00 87.38 309 GLU A C 1
ATOM 2365 O O . GLU A 1 309 ? -13.711 -2.456 37.669 1.00 87.38 309 GLU A O 1
ATOM 2370 N N . TYR A 1 310 ? -11.970 -3.777 37.163 1.00 87.19 310 TYR A N 1
ATOM 2371 C CA . TYR A 1 310 ? -10.938 -2.791 37.504 1.00 87.19 310 TYR A CA 1
ATOM 2372 C C . TYR A 1 310 ? -10.932 -1.554 36.585 1.00 87.19 310 TYR A C 1
ATOM 2374 O O . TYR A 1 310 ? -10.476 -0.489 36.998 1.00 87.19 310 TYR A O 1
ATOM 2382 N N . ILE A 1 311 ? -11.453 -1.681 35.359 1.00 87.31 311 ILE A N 1
ATOM 2383 C CA . ILE A 1 311 ? -11.629 -0.575 34.407 1.00 87.31 311 ILE A CA 1
ATOM 2384 C C . ILE A 1 311 ? -12.991 0.090 34.629 1.00 87.31 311 ILE A C 1
ATOM 2386 O O . ILE A 1 311 ? -13.065 1.313 34.657 1.00 87.31 311 ILE A O 1
ATOM 2390 N N . GLU A 1 312 ? -14.060 -0.680 34.861 1.00 88.06 312 GLU A N 1
ATOM 2391 C CA . GLU A 1 312 ? -15.384 -0.122 35.191 1.00 88.06 312 GLU A CA 1
ATOM 2392 C C . GLU A 1 312 ? -15.348 0.729 36.473 1.00 88.06 312 GLU A C 1
ATOM 2394 O O . GLU A 1 312 ? -15.899 1.828 36.493 1.00 88.06 312 GLU A O 1
ATOM 2399 N N . ALA A 1 313 ? -14.633 0.286 37.512 1.00 87.00 313 ALA A N 1
ATOM 2400 C CA . ALA A 1 313 ? -14.429 1.058 38.740 1.00 87.00 313 ALA A CA 1
ATOM 2401 C C . ALA A 1 313 ? -13.658 2.372 38.493 1.00 87.00 313 ALA A C 1
ATOM 2403 O O . ALA A 1 313 ? -13.991 3.411 39.066 1.00 87.00 313 ALA A O 1
ATOM 2404 N N . ALA A 1 314 ? -12.661 2.352 37.604 1.00 87.31 314 ALA A N 1
ATOM 2405 C CA . ALA A 1 314 ? -11.915 3.545 37.208 1.00 87.31 314 ALA A CA 1
ATOM 2406 C C . ALA A 1 314 ? -12.774 4.519 36.374 1.00 87.31 314 ALA A C 1
ATOM 2408 O O . ALA A 1 314 ? -12.757 5.725 36.623 1.00 87.31 314 ALA A O 1
ATOM 2409 N N . ILE A 1 315 ? -13.592 4.006 35.445 1.00 87.31 315 ILE A N 1
ATOM 2410 C CA . ILE A 1 315 ? -14.582 4.792 34.689 1.00 87.31 315 ILE A CA 1
ATOM 2411 C C . ILE A 1 315 ? -15.594 5.434 35.649 1.00 87.31 315 ILE A C 1
ATOM 2413 O O . ILE A 1 315 ? -15.893 6.620 35.507 1.00 87.31 315 ILE A O 1
ATOM 2417 N N . ALA A 1 316 ? -16.085 4.694 36.648 1.00 87.75 316 ALA A N 1
ATOM 2418 C CA . ALA A 1 316 ? -17.016 5.209 37.650 1.00 87.75 316 ALA A CA 1
ATOM 2419 C C . ALA A 1 316 ? -16.405 6.350 38.486 1.00 87.75 316 ALA A C 1
ATOM 2421 O O . ALA A 1 316 ? -17.062 7.374 38.665 1.00 87.75 316 ALA A O 1
ATOM 2422 N N . ARG A 1 317 ? -15.137 6.230 38.919 1.00 87.31 317 ARG A N 1
ATOM 2423 C CA . ARG A 1 317 ? -14.407 7.313 39.615 1.00 87.31 317 ARG A CA 1
ATOM 2424 C C . ARG A 1 317 ? -14.206 8.553 38.732 1.00 87.31 317 ARG A C 1
ATOM 2426 O O . ARG A 1 317 ? -14.362 9.667 39.220 1.00 87.31 317 ARG A O 1
ATOM 2433 N N . LEU A 1 318 ? -13.889 8.382 37.445 1.00 86.19 318 LEU A N 1
ATOM 2434 C CA . LEU A 1 318 ? -13.644 9.498 36.514 1.00 86.19 318 LEU A CA 1
ATOM 2435 C C . LEU A 1 318 ? -14.923 10.213 36.049 1.00 86.19 318 LEU A C 1
ATOM 2437 O O . LEU A 1 318 ? -14.902 11.427 35.848 1.00 86.19 318 LEU A O 1
ATOM 2441 N N . THR A 1 319 ? -16.030 9.484 35.880 1.00 86.25 319 THR A N 1
ATOM 2442 C CA . THR A 1 319 ? -17.298 10.003 35.331 1.00 86.25 319 THR A CA 1
ATOM 2443 C C . THR A 1 319 ? -17.784 11.316 35.974 1.00 86.25 319 THR A C 1
ATOM 2445 O O . THR A 1 319 ? -18.099 12.232 35.214 1.00 86.25 319 THR A O 1
ATOM 2448 N N . PRO A 1 320 ? -17.847 11.483 37.314 1.00 86.44 320 PRO A N 1
ATOM 2449 C CA . PRO A 1 320 ? -18.320 12.733 37.921 1.00 86.44 320 PRO A CA 1
ATOM 2450 C C . PRO A 1 320 ? -17.373 13.928 37.718 1.00 86.44 320 PRO A C 1
ATOM 2452 O O . PRO A 1 320 ? -17.845 15.061 37.687 1.00 86.44 320 PRO A O 1
ATOM 2455 N N . VAL A 1 321 ? -16.064 13.705 37.551 1.00 83.62 321 VAL A N 1
ATOM 2456 C CA . VAL A 1 321 ? -15.080 14.781 37.311 1.00 83.62 321 VAL A CA 1
ATOM 2457 C C . VAL A 1 321 ? -15.097 15.199 35.838 1.00 83.62 321 VAL A C 1
ATOM 2459 O O . VAL A 1 321 ? -15.180 16.384 35.512 1.00 83.62 321 VAL A O 1
ATOM 2462 N N . VAL A 1 322 ? -15.109 14.220 34.928 1.00 83.06 322 VAL A N 1
ATOM 2463 C CA . VAL A 1 322 ? -15.176 14.470 33.480 1.00 83.06 322 VAL A CA 1
ATOM 2464 C C . VAL A 1 322 ? -16.523 15.091 33.086 1.00 83.06 322 VAL A C 1
ATOM 2466 O O . VAL A 1 322 ? -16.551 15.974 32.237 1.00 83.06 322 VAL A O 1
ATOM 2469 N N . ARG A 1 323 ? -17.636 14.739 33.749 1.00 82.88 323 ARG A N 1
ATOM 2470 C CA . ARG A 1 323 ? -18.953 15.372 33.518 1.00 82.88 323 ARG A CA 1
ATOM 2471 C C . ARG A 1 323 ? -18.973 16.882 33.802 1.00 82.88 323 ARG A C 1
ATOM 2473 O O . ARG A 1 323 ? -19.752 17.582 33.173 1.00 82.88 323 ARG A O 1
ATOM 2480 N N . LYS A 1 324 ? -18.137 17.386 34.719 1.00 80.88 324 LYS A N 1
ATOM 2481 C CA . LYS A 1 324 ? -18.036 18.830 35.022 1.00 80.88 324 LYS A CA 1
ATOM 2482 C C . LYS A 1 324 ? -17.207 19.619 34.002 1.00 80.88 324 LYS A C 1
ATOM 2484 O O . LYS A 1 324 ? -17.260 20.842 34.002 1.00 80.88 324 LYS A O 1
ATOM 2489 N N . THR A 1 325 ? -16.389 18.936 33.199 1.00 77.44 325 THR A N 1
ATOM 2490 C CA . THR A 1 325 ? -15.359 19.551 32.339 1.00 77.44 325 THR A CA 1
ATOM 2491 C C . THR A 1 325 ? -15.554 19.262 30.850 1.00 77.44 325 THR A C 1
ATOM 2493 O O . THR A 1 325 ? -15.077 20.026 30.014 1.00 77.44 325 THR A O 1
ATOM 2496 N N . ALA A 1 326 ? -16.264 18.189 30.495 1.00 71.62 326 ALA A N 1
ATOM 2497 C CA . ALA A 1 326 ? -16.660 17.888 29.126 1.00 71.62 326 ALA A CA 1
ATOM 2498 C C . ALA A 1 326 ? -17.896 18.709 28.727 1.00 71.62 326 ALA A C 1
ATOM 2500 O O . ALA A 1 326 ? -18.916 18.678 29.413 1.00 71.62 326 ALA A O 1
ATOM 2501 N N . GLY A 1 327 ? -17.801 19.418 27.599 1.00 66.56 327 GLY A N 1
ATOM 2502 C CA . GLY A 1 327 ? -18.935 20.114 26.991 1.00 66.56 327 GLY A CA 1
ATOM 2503 C C . GLY A 1 327 ? -19.939 19.164 26.332 1.00 66.56 327 GLY A C 1
ATOM 2504 O O . GLY A 1 327 ? -19.723 17.953 26.233 1.00 66.56 327 GLY A O 1
ATOM 2505 N N . GLU A 1 328 ? -21.046 19.725 25.854 1.00 64.75 328 GLU A N 1
ATOM 2506 C CA . GLU A 1 328 ? -22.109 18.950 25.217 1.00 64.75 328 GLU A CA 1
ATOM 2507 C C . GLU A 1 328 ? -21.683 18.347 23.865 1.00 64.75 328 GLU A C 1
ATOM 2509 O O . GLU A 1 328 ? -20.963 18.961 23.079 1.00 64.75 328 GLU A O 1
ATOM 2514 N N . GLY A 1 329 ? -22.146 17.121 23.599 1.00 65.50 329 GLY A N 1
ATOM 2515 C CA . GLY A 1 329 ? -21.902 16.368 22.360 1.00 65.50 329 GLY A CA 1
ATOM 2516 C C . GLY A 1 329 ? -21.152 15.048 22.569 1.00 65.50 329 GLY A C 1
ATOM 2517 O O . GLY A 1 329 ? -21.531 14.029 21.995 1.00 65.50 329 GLY A O 1
ATOM 2518 N N . VAL A 1 330 ? -20.146 15.017 23.449 1.00 74.88 330 VAL A N 1
ATOM 2519 C CA . VAL A 1 330 ? -19.268 13.842 23.620 1.00 74.88 330 VAL A CA 1
ATOM 2520 C C . VAL A 1 330 ? -19.827 12.841 24.639 1.00 74.88 330 VAL A C 1
ATOM 2522 O O . VAL A 1 330 ? -20.245 13.208 25.738 1.00 74.88 330 VAL A O 1
ATOM 2525 N N . ASN A 1 331 ? -19.777 11.541 24.325 1.00 80.69 331 ASN A N 1
ATOM 2526 C CA . ASN A 1 331 ? -20.141 10.496 25.284 1.00 80.69 331 ASN A CA 1
ATOM 2527 C C . ASN A 1 331 ? -19.105 10.392 26.421 1.00 80.69 331 ASN A C 1
ATOM 2529 O O . ASN A 1 331 ? -18.013 9.844 26.250 1.00 80.69 331 ASN A O 1
ATOM 2533 N N . ILE A 1 332 ? -19.493 10.857 27.612 1.00 83.75 332 ILE A N 1
ATOM 2534 C CA . ILE A 1 332 ? -18.670 10.868 28.832 1.00 83.75 332 ILE A CA 1
ATOM 2535 C C . ILE A 1 332 ? -18.106 9.475 29.164 1.00 83.75 332 ILE A C 1
ATOM 2537 O O . ILE A 1 332 ? -16.930 9.365 29.505 1.00 83.75 332 ILE A O 1
ATOM 2541 N N . ARG A 1 333 ? -18.889 8.391 29.021 1.00 85.31 333 ARG A N 1
ATOM 2542 C CA . ARG A 1 333 ? -18.419 7.025 29.339 1.00 85.31 333 ARG A CA 1
ATOM 2543 C C . ARG A 1 333 ? -17.295 6.583 28.399 1.00 85.31 333 ARG A C 1
ATOM 2545 O O . ARG A 1 333 ? -16.308 6.015 28.864 1.00 85.31 333 ARG A O 1
ATOM 2552 N N . TRP A 1 334 ? -17.434 6.869 27.103 1.00 85.88 334 TRP A N 1
ATOM 2553 C CA . TRP A 1 334 ? -16.386 6.614 26.111 1.00 85.88 334 TRP A CA 1
ATOM 2554 C C . TRP A 1 334 ? -15.135 7.442 26.419 1.00 85.88 334 TRP A C 1
ATOM 2556 O O . TRP A 1 334 ? -14.037 6.891 26.469 1.00 85.88 334 TRP A O 1
ATOM 2566 N N . LEU A 1 335 ? -15.301 8.737 26.713 1.00 85.19 335 LEU A N 1
ATOM 2567 C CA . LEU A 1 335 ? -14.197 9.642 27.032 1.00 85.19 335 LEU A CA 1
ATOM 2568 C C . LEU A 1 335 ? -13.419 9.179 28.277 1.00 85.19 335 LEU A C 1
ATOM 2570 O O . LEU A 1 335 ? -12.196 9.072 28.218 1.00 85.19 335 LEU A O 1
ATOM 2574 N N . CYS A 1 336 ? -14.100 8.807 29.367 1.00 86.88 336 CYS A N 1
ATOM 2575 C CA . CYS A 1 336 ? -13.459 8.230 30.554 1.00 86.88 336 CYS A CA 1
ATOM 2576 C C . CYS A 1 336 ? -12.702 6.931 30.233 1.00 86.88 336 CYS A C 1
ATOM 2578 O O . CYS A 1 336 ? -11.555 6.775 30.650 1.00 86.88 336 CYS A O 1
ATOM 2580 N N . ALA A 1 337 ? -13.302 6.017 29.461 1.00 85.38 337 ALA A N 1
ATOM 2581 C CA . ALA A 1 337 ? -12.643 4.778 29.047 1.00 85.38 337 ALA A CA 1
ATOM 2582 C C . ALA A 1 337 ? -11.396 5.043 28.181 1.00 85.38 337 ALA A C 1
ATOM 2584 O O . ALA A 1 337 ? -10.385 4.361 28.323 1.00 85.38 337 ALA A O 1
ATOM 2585 N N . ARG A 1 338 ? -11.440 6.040 27.289 1.00 84.94 338 ARG A N 1
ATOM 2586 C CA . ARG A 1 338 ? -10.311 6.419 26.426 1.00 84.94 338 ARG A CA 1
ATOM 2587 C C . ARG A 1 338 ? -9.192 7.159 27.169 1.00 84.94 338 ARG A C 1
ATOM 2589 O O . ARG A 1 338 ? -8.026 6.895 26.893 1.00 84.94 338 ARG A O 1
ATOM 2596 N N . LEU A 1 339 ? -9.510 8.017 28.142 1.00 84.00 339 LEU A N 1
ATOM 2597 C CA . LEU A 1 339 ? -8.509 8.686 28.992 1.00 84.00 339 LEU A CA 1
ATOM 2598 C C . LEU A 1 339 ? -7.655 7.682 29.791 1.00 84.00 339 LEU A C 1
ATOM 2600 O O . LEU A 1 339 ? -6.458 7.903 29.984 1.00 84.00 339 LEU A O 1
ATOM 2604 N N . LEU A 1 340 ? -8.248 6.556 30.204 1.00 85.00 340 LEU A N 1
ATOM 2605 C CA . LEU A 1 340 ? -7.541 5.460 30.873 1.00 85.00 340 LEU A CA 1
ATOM 2606 C C . LEU A 1 340 ? -6.555 4.723 29.952 1.00 85.00 340 LEU A C 1
ATOM 2608 O O . LEU A 1 340 ? -5.478 4.343 30.408 1.00 85.00 340 LEU A O 1
ATOM 2612 N N . ASP A 1 341 ? -6.870 4.559 28.662 1.00 77.06 341 ASP A N 1
ATOM 2613 C CA . ASP A 1 341 ? -6.006 3.869 27.685 1.00 77.06 341 ASP A CA 1
ATOM 2614 C C . ASP A 1 341 ? -4.685 4.621 27.408 1.00 77.06 341 ASP A C 1
ATOM 2616 O O . ASP A 1 341 ? -3.674 4.011 27.064 1.00 77.06 341 ASP A O 1
ATOM 2620 N N . SER A 1 342 ? -4.638 5.927 27.701 1.00 63.47 342 SER A N 1
ATOM 2621 C CA . SER A 1 342 ? -3.399 6.724 27.783 1.00 63.47 342 SER A CA 1
ATOM 2622 C C . SER A 1 342 ? -2.597 6.850 26.472 1.00 63.47 342 SER A C 1
ATOM 2624 O O . SER A 1 342 ? -1.391 7.089 26.504 1.00 63.47 342 SER A O 1
ATOM 2626 N N . ASN A 1 343 ? -3.256 6.714 25.320 1.00 66.94 343 ASN A N 1
ATOM 2627 C CA . ASN A 1 343 ? -2.662 6.873 23.990 1.00 66.94 343 ASN A CA 1
ATOM 2628 C C . ASN A 1 343 ? -2.284 8.350 23.709 1.00 66.94 343 ASN A C 1
ATOM 2630 O O . ASN A 1 343 ? -3.130 9.241 23.808 1.00 66.94 343 ASN A O 1
ATOM 2634 N N . GLU A 1 344 ? -1.026 8.622 23.342 1.00 66.44 344 GLU A N 1
ATOM 2635 C CA . GLU A 1 344 ? -0.507 9.985 23.113 1.00 66.44 344 GLU A CA 1
ATOM 2636 C C . GLU A 1 344 ? -1.288 10.715 22.003 1.00 66.44 344 GLU A C 1
ATOM 2638 O O . GLU A 1 344 ? -1.778 11.825 22.218 1.00 66.44 344 GLU A O 1
ATOM 2643 N N . ASN A 1 345 ? -1.531 10.042 20.872 1.00 67.19 345 ASN A N 1
ATOM 2644 C CA . ASN A 1 345 ? -2.253 10.581 19.713 1.00 67.19 345 ASN A CA 1
ATOM 2645 C C . ASN A 1 345 ? -3.731 10.893 20.024 1.00 67.19 345 ASN A C 1
ATOM 2647 O O . ASN A 1 345 ? -4.395 11.591 19.256 1.00 67.19 345 ASN A O 1
ATOM 2651 N N . LEU A 1 346 ? -4.288 10.338 21.109 1.00 72.62 346 LEU A N 1
ATOM 2652 C CA . LEU A 1 346 ? -5.611 10.696 21.630 1.00 72.62 346 LEU A CA 1
ATOM 2653 C C . LEU A 1 346 ? -5.519 11.928 22.536 1.00 72.62 346 LEU A C 1
ATOM 2655 O O . LEU A 1 346 ? -6.341 12.830 22.406 1.00 72.62 346 LEU A O 1
ATOM 2659 N N . MET A 1 347 ? -4.530 11.988 23.433 1.00 74.06 347 MET A N 1
ATOM 2660 C CA . MET A 1 347 ? -4.345 13.132 24.334 1.00 74.06 347 MET A CA 1
ATOM 2661 C C . MET A 1 347 ? -4.115 14.444 23.569 1.00 74.06 347 MET A C 1
ATOM 2663 O O . MET A 1 347 ? -4.560 15.496 24.024 1.00 74.06 347 MET A O 1
ATOM 2667 N N . GLU A 1 348 ? -3.489 14.397 22.390 1.00 75.31 348 GLU A N 1
ATOM 2668 C CA . GLU A 1 348 ? -3.383 15.556 21.491 1.00 75.31 348 GLU A CA 1
ATOM 2669 C C . GLU A 1 348 ? -4.747 16.007 20.938 1.00 75.31 348 GLU A C 1
ATOM 2671 O O . GLU A 1 348 ? -5.053 17.200 20.967 1.00 75.31 348 GLU A O 1
ATOM 2676 N N . ALA A 1 349 ? -5.616 15.082 20.520 1.00 72.88 349 ALA A N 1
ATOM 2677 C CA . ALA A 1 349 ? -6.962 15.429 20.057 1.00 72.88 349 ALA A CA 1
ATOM 2678 C C . ALA A 1 349 ? -7.881 15.897 21.199 1.00 72.88 349 ALA A C 1
ATOM 2680 O O . ALA A 1 349 ? -8.628 16.858 21.027 1.00 72.88 349 ALA A O 1
ATOM 2681 N N . VAL A 1 350 ? -7.770 15.308 22.395 1.00 78.88 350 VAL A N 1
ATOM 2682 C CA . VAL A 1 350 ? -8.476 15.794 23.593 1.00 78.88 350 VAL A CA 1
ATOM 2683 C C . VAL A 1 350 ? -7.998 17.206 23.965 1.00 78.88 350 VAL A C 1
ATOM 2685 O O . VAL A 1 350 ? -8.823 18.041 24.310 1.00 78.88 350 VAL A O 1
ATOM 2688 N N . ARG A 1 351 ? -6.711 17.549 23.799 1.00 79.81 351 ARG A N 1
ATOM 2689 C CA . ARG A 1 351 ? -6.232 18.943 23.936 1.00 79.81 351 ARG A CA 1
ATOM 2690 C C . ARG A 1 351 ? -6.810 19.884 22.875 1.00 79.81 351 ARG A C 1
ATOM 2692 O O . ARG A 1 351 ? -7.164 21.013 23.209 1.00 79.81 351 ARG A O 1
ATOM 2699 N N . LYS A 1 352 ? -6.908 19.422 21.623 1.00 78.75 352 LYS A N 1
ATOM 2700 C CA . LYS A 1 352 ? -7.390 20.189 20.460 1.00 78.75 352 LYS A CA 1
ATOM 2701 C C . LYS A 1 352 ? -8.896 20.485 20.501 1.00 78.75 352 LYS A C 1
ATOM 2703 O O . LYS A 1 352 ? -9.287 21.598 20.172 1.00 78.75 352 LYS A O 1
ATOM 2708 N N . TYR A 1 353 ? -9.723 19.505 20.873 1.00 75.12 353 TYR A N 1
ATOM 2709 C CA . TYR A 1 353 ? -11.191 19.601 20.827 1.00 75.12 353 TYR A CA 1
ATOM 2710 C C . TYR A 1 353 ? -11.857 19.727 22.212 1.00 75.12 353 TYR A C 1
ATOM 2712 O O . TYR A 1 353 ? -12.985 20.201 22.302 1.00 75.12 353 TYR A O 1
ATOM 2720 N N . LEU A 1 354 ? -11.188 19.316 23.297 1.00 79.25 354 LEU A N 1
ATOM 2721 C CA . LEU A 1 354 ? -11.723 19.282 24.670 1.00 79.25 354 LEU A CA 1
ATOM 2722 C C . LEU A 1 354 ? -10.728 19.887 25.679 1.00 79.25 354 LEU A C 1
ATOM 2724 O O . LEU A 1 354 ? -10.469 19.324 26.746 1.00 79.25 354 LEU A O 1
ATOM 2728 N N . THR A 1 355 ? -10.167 21.051 25.345 1.00 74.56 355 THR A N 1
ATOM 2729 C CA . THR A 1 355 ? -9.151 21.753 26.149 1.00 74.56 355 THR A CA 1
ATOM 2730 C C . THR A 1 355 ? -9.495 21.858 27.650 1.00 74.56 355 THR A C 1
ATOM 2732 O O . THR A 1 355 ? -8.617 21.537 28.451 1.00 74.56 355 THR A O 1
ATOM 2735 N N . PRO A 1 356 ? -10.746 22.157 28.080 1.00 76.56 356 PRO A N 1
ATOM 2736 C CA . PRO A 1 356 ? -11.097 22.198 29.506 1.00 76.56 356 PRO A CA 1
ATOM 2737 C C . PRO A 1 356 ? -10.917 20.862 30.244 1.00 76.56 356 PRO A C 1
ATOM 2739 O O . PRO A 1 356 ? -10.542 20.857 31.413 1.00 76.56 356 PRO A O 1
ATOM 2742 N N . VAL A 1 357 ? -11.125 19.722 29.573 1.00 76.06 357 VAL A N 1
ATOM 2743 C CA . VAL A 1 357 ? -10.844 18.392 30.143 1.00 76.06 357 VAL A CA 1
ATOM 2744 C C . VAL A 1 357 ? -9.332 18.176 30.221 1.00 76.06 357 VAL A C 1
ATOM 2746 O O . VAL A 1 357 ? -8.822 17.737 31.250 1.00 76.06 357 VAL A O 1
ATOM 2749 N N . ALA A 1 358 ? -8.610 18.518 29.150 1.00 74.75 358 ALA A N 1
ATOM 2750 C CA . ALA A 1 358 ? -7.173 18.281 29.017 1.00 74.75 358 ALA A CA 1
ATOM 2751 C C . ALA A 1 358 ? -6.290 19.120 29.957 1.00 74.75 358 ALA A C 1
ATOM 2753 O O . ALA A 1 358 ? -5.194 18.682 30.306 1.00 74.75 358 ALA A O 1
ATOM 2754 N N . GLU A 1 359 ? -6.744 20.317 30.334 1.00 78.31 359 GLU A N 1
ATOM 2755 C CA . GLU A 1 359 ? -6.043 21.228 31.249 1.00 78.31 359 GLU A CA 1
ATOM 2756 C C . GLU A 1 359 ? -6.522 21.098 32.705 1.00 78.31 359 GLU A C 1
ATOM 2758 O O . GLU A 1 359 ? -5.895 21.644 33.614 1.00 78.31 359 GLU A O 1
ATOM 2763 N N . SER A 1 360 ? -7.604 20.351 32.960 1.00 79.69 360 SER A N 1
ATOM 2764 C CA . SER A 1 360 ? -8.126 20.175 34.316 1.00 79.69 360 SER A CA 1
ATOM 2765 C C . SER A 1 360 ? -7.160 19.388 35.213 1.00 79.69 360 SER A C 1
ATOM 2767 O O . SER A 1 360 ? -6.768 18.243 34.942 1.00 79.69 360 SER A O 1
ATOM 2769 N N . LEU A 1 361 ? -6.783 20.014 36.331 1.00 79.06 361 LEU A N 1
ATOM 2770 C CA . LEU A 1 361 ? -5.869 19.418 37.302 1.00 79.06 361 LEU A CA 1
ATOM 2771 C C . LEU A 1 361 ? -6.508 18.210 38.010 1.00 79.06 361 LEU A C 1
ATOM 2773 O O . LEU A 1 361 ? -5.816 17.225 38.242 1.00 79.06 361 LEU A O 1
ATOM 2777 N N . GLU A 1 362 ? -7.822 18.247 38.267 1.00 83.06 362 GLU A N 1
ATOM 2778 C CA . GLU A 1 362 ? -8.579 17.168 38.930 1.00 83.06 362 GLU A CA 1
ATOM 2779 C C . GLU A 1 362 ? -8.610 15.863 38.114 1.00 83.06 362 GLU A C 1
ATOM 2781 O O . GLU A 1 362 ? -8.388 14.781 38.660 1.00 83.06 362 GLU A O 1
ATOM 2786 N N . VAL A 1 363 ? -8.842 15.937 36.795 1.00 82.12 363 VAL A N 1
ATOM 2787 C CA . VAL A 1 363 ? -8.786 14.746 35.924 1.00 82.12 363 VAL A CA 1
ATOM 2788 C C . VAL A 1 363 ? -7.347 14.238 35.832 1.00 82.12 363 VAL A C 1
ATOM 2790 O O . VAL A 1 363 ? -7.112 13.031 35.874 1.00 82.12 363 VAL A O 1
ATOM 2793 N N . SER A 1 364 ? -6.372 15.148 35.764 1.00 82.44 364 SER A N 1
ATOM 2794 C CA . SER A 1 364 ? -4.950 14.802 35.690 1.00 82.44 364 SER A CA 1
ATOM 2795 C C . SER A 1 364 ? -4.437 14.103 36.957 1.00 82.44 364 SER A C 1
ATOM 2797 O O . SER A 1 364 ? -3.696 13.124 36.843 1.00 82.44 364 SER A O 1
ATOM 2799 N N . SER A 1 365 ? -4.843 14.550 38.152 1.00 86.06 365 SER A N 1
ATOM 2800 C CA . SER A 1 365 ? -4.474 13.911 39.422 1.00 86.06 365 SER A CA 1
ATOM 2801 C C . SER A 1 365 ? -5.171 12.564 39.603 1.00 86.06 365 SER A C 1
ATOM 2803 O O . SER A 1 365 ? -4.507 11.578 39.911 1.00 86.06 365 SER A O 1
ATOM 2805 N N . LEU A 1 366 ? -6.473 12.474 39.315 1.00 86.19 366 LEU A N 1
ATOM 2806 C CA . LEU A 1 366 ? -7.225 11.225 39.457 1.00 86.19 366 LEU A CA 1
ATOM 2807 C C . LEU A 1 366 ? -6.755 10.143 38.463 1.00 86.19 366 LEU A C 1
ATOM 2809 O O . LEU A 1 366 ? -6.689 8.964 38.812 1.00 86.19 366 LEU A O 1
ATOM 2813 N N . LEU A 1 367 ? -6.343 10.525 37.247 1.00 84.81 367 LEU A N 1
ATOM 2814 C CA . LEU A 1 367 ? -5.672 9.613 36.310 1.00 84.81 367 LEU A CA 1
ATOM 2815 C C . LEU A 1 367 ? -4.284 9.170 36.802 1.00 84.81 367 LEU A C 1
ATOM 2817 O O . LEU A 1 367 ? -3.861 8.061 36.477 1.00 84.81 367 LEU A O 1
ATOM 2821 N N . ALA A 1 368 ? -3.565 10.000 37.564 1.00 85.44 368 ALA A N 1
ATOM 2822 C CA . ALA A 1 368 ? -2.299 9.602 38.178 1.00 85.44 368 ALA A CA 1
ATOM 2823 C C . ALA A 1 368 ? -2.528 8.592 39.317 1.00 85.44 368 ALA A C 1
ATOM 2825 O O . ALA A 1 368 ? -1.926 7.522 39.283 1.00 85.44 368 ALA A O 1
ATOM 2826 N N . GLU A 1 369 ? -3.459 8.868 40.239 1.00 88.69 369 GLU A N 1
ATOM 2827 C CA . GLU A 1 369 ? -3.855 7.952 41.323 1.00 88.69 369 GLU A CA 1
ATOM 2828 C C . GLU A 1 369 ? -4.216 6.555 40.798 1.00 88.69 369 GLU A C 1
ATOM 2830 O O . GLU A 1 369 ? -3.673 5.553 41.259 1.00 88.69 369 GLU A O 1
ATOM 2835 N N . ILE A 1 370 ? -5.097 6.482 39.791 1.00 87.00 370 ILE A N 1
ATOM 2836 C CA . ILE A 1 370 ? -5.546 5.211 39.201 1.00 87.00 370 ILE A CA 1
ATOM 2837 C C . ILE A 1 370 ? -4.368 4.450 38.566 1.00 87.00 370 ILE A C 1
ATOM 2839 O O . ILE A 1 370 ? -4.274 3.229 38.698 1.00 87.00 370 ILE A O 1
ATOM 2843 N N . ARG A 1 371 ? -3.433 5.153 37.910 1.00 85.62 371 ARG A N 1
ATOM 2844 C CA . ARG A 1 371 ? -2.231 4.536 37.321 1.00 85.62 371 ARG A CA 1
ATOM 2845 C C . ARG A 1 371 ? -1.241 4.044 38.381 1.00 85.62 371 ARG A C 1
ATOM 2847 O O . ARG A 1 371 ? -0.591 3.026 38.145 1.00 85.62 371 ARG A O 1
ATOM 2854 N N . GLU A 1 372 ? -1.115 4.718 39.524 1.00 86.25 372 GLU A N 1
ATOM 2855 C CA . GLU A 1 372 ? -0.284 4.230 40.633 1.00 86.25 372 GLU A CA 1
ATOM 2856 C C . GLU A 1 372 ? -0.923 3.015 41.317 1.00 86.25 372 GLU A C 1
ATOM 2858 O O . GLU A 1 372 ? -0.254 1.993 41.460 1.00 86.25 372 GLU A O 1
ATOM 2863 N N . GLU A 1 373 ? -2.231 3.043 41.585 1.00 87.69 373 GLU A N 1
ATOM 2864 C CA . GLU A 1 373 ? -2.986 1.896 42.109 1.00 87.69 373 GLU A CA 1
ATOM 2865 C C . GLU A 1 373 ? -2.868 0.658 41.191 1.00 87.69 373 GLU A C 1
ATOM 2867 O O . GLU A 1 373 ? -2.661 -0.470 41.647 1.00 87.69 373 GLU A O 1
ATOM 2872 N N . TRP A 1 374 ? -2.946 0.845 39.870 1.00 88.69 374 TRP A N 1
ATOM 2873 C CA . TRP A 1 374 ? -2.731 -0.229 38.893 1.00 88.69 374 TRP A CA 1
ATOM 2874 C C . TRP A 1 374 ? -1.291 -0.755 38.895 1.00 88.69 374 TRP A C 1
ATOM 2876 O O . TRP A 1 374 ? -1.082 -1.970 38.841 1.00 88.69 374 TRP A O 1
ATOM 2886 N N . LYS A 1 375 ? -0.300 0.132 39.013 1.00 86.31 375 LYS A N 1
ATOM 2887 C CA . LYS A 1 375 ? 1.128 -0.209 39.076 1.00 86.31 375 LYS A CA 1
ATOM 2888 C C . LYS A 1 375 ? 1.475 -1.001 40.342 1.00 86.31 375 LYS A C 1
ATOM 2890 O O . LYS A 1 375 ? 2.222 -1.973 40.240 1.00 86.31 375 LYS A O 1
ATOM 2895 N N . GLU A 1 376 ? 0.896 -0.659 41.494 1.00 87.62 376 GLU A N 1
ATOM 2896 C CA . GLU A 1 376 ? 1.003 -1.445 42.736 1.00 87.62 376 GLU A CA 1
ATOM 2897 C C . GLU A 1 376 ? 0.377 -2.839 42.589 1.00 87.62 376 GLU A C 1
ATOM 2899 O O . GLU A 1 376 ? 0.977 -3.841 42.979 1.00 87.62 376 GLU A O 1
ATOM 2904 N N . ARG A 1 377 ? -0.785 -2.931 41.927 1.00 85.94 377 ARG A N 1
ATOM 2905 C CA . ARG A 1 377 ? -1.454 -4.200 41.576 1.00 85.94 377 ARG A CA 1
ATOM 2906 C C . ARG A 1 377 ? -0.742 -4.994 40.459 1.00 85.94 377 ARG A C 1
ATOM 2908 O O . ARG A 1 377 ? -1.247 -6.033 40.034 1.00 85.94 377 ARG A O 1
ATOM 2915 N N . GLY A 1 378 ? 0.405 -4.529 39.949 1.00 83.88 378 GLY A N 1
ATOM 2916 C CA . GLY A 1 378 ? 1.166 -5.187 38.877 1.00 83.88 378 GLY A CA 1
ATOM 2917 C C . GLY A 1 378 ? 0.501 -5.141 37.491 1.00 83.88 378 GLY A C 1
ATOM 2918 O O . GLY A 1 378 ? 0.875 -5.900 36.593 1.00 83.88 378 GLY A O 1
ATOM 2919 N N . ILE A 1 379 ? -0.490 -4.270 37.298 1.00 85.00 379 ILE A N 1
ATOM 2920 C CA . ILE A 1 379 ? -1.165 -4.035 36.020 1.00 85.00 379 ILE A CA 1
ATOM 2921 C C . ILE A 1 379 ? -0.346 -3.000 35.240 1.00 85.00 379 ILE A C 1
ATOM 2923 O O . ILE A 1 379 ? -0.164 -1.865 35.671 1.00 85.00 379 ILE A O 1
ATOM 2927 N N . THR A 1 380 ? 0.177 -3.391 34.077 1.00 83.56 380 THR A N 1
ATOM 2928 C CA . THR A 1 380 ? 0.896 -2.474 33.180 1.00 83.56 380 THR A CA 1
ATOM 2929 C C . THR A 1 380 ? -0.070 -1.811 32.205 1.00 83.56 380 THR A C 1
ATOM 2931 O O . THR A 1 380 ? -1.038 -2.441 31.787 1.00 83.56 380 THR A O 1
ATOM 2934 N N . GLN A 1 381 ? 0.220 -0.579 31.769 1.00 79.75 381 GLN A N 1
ATOM 2935 C CA . GLN A 1 381 ? -0.636 0.157 30.824 1.00 79.75 381 GLN A CA 1
ATOM 2936 C C . GLN A 1 381 ? -0.987 -0.670 29.578 1.00 79.75 381 GLN A C 1
ATOM 2938 O O . GLN A 1 381 ? -2.144 -0.741 29.182 1.00 79.75 381 GLN A O 1
ATOM 2943 N N . LYS A 1 382 ? -0.006 -1.391 29.018 1.00 76.25 382 LYS A N 1
ATOM 2944 C CA . LYS A 1 382 ? -0.234 -2.279 27.874 1.00 76.25 382 LYS A CA 1
ATOM 2945 C C . LYS A 1 382 ? -1.287 -3.361 28.161 1.00 76.25 382 LYS A C 1
ATOM 2947 O O . LYS A 1 382 ? -2.076 -3.672 27.278 1.00 76.25 382 LYS A O 1
ATOM 2952 N N . ARG A 1 383 ? -1.309 -3.932 29.371 1.00 81.94 383 ARG A N 1
ATOM 2953 C CA . ARG A 1 383 ? -2.318 -4.929 29.756 1.00 81.94 383 ARG A CA 1
ATOM 2954 C C . ARG A 1 383 ? -3.722 -4.327 29.755 1.00 81.94 383 ARG A C 1
ATOM 2956 O O . ARG A 1 383 ? -4.643 -5.022 29.355 1.00 81.94 383 ARG A O 1
ATOM 2963 N N . VAL A 1 384 ? -3.871 -3.059 30.141 1.00 82.44 384 VAL A N 1
ATOM 2964 C CA . VAL A 1 384 ? -5.154 -2.339 30.075 1.00 82.44 384 VAL A CA 1
ATOM 2965 C C . VAL A 1 384 ? -5.617 -2.229 28.622 1.00 82.44 384 VAL A C 1
ATOM 2967 O O . VAL A 1 384 ? -6.731 -2.640 28.314 1.00 82.44 384 VAL A O 1
ATOM 2970 N N . SER A 1 385 ? -4.745 -1.783 27.712 1.00 80.81 385 SER A N 1
ATOM 2971 C CA . SER A 1 385 ? -5.047 -1.691 26.276 1.00 80.81 385 SER A CA 1
ATOM 2972 C C . SER A 1 385 ? -5.368 -3.056 25.645 1.00 80.81 385 SER A C 1
ATOM 2974 O O . SER A 1 385 ? -6.356 -3.183 24.920 1.00 80.81 385 SER A O 1
ATOM 2976 N N . ASP A 1 386 ? -4.573 -4.093 25.948 1.00 79.38 386 ASP A N 1
ATOM 2977 C CA . ASP A 1 386 ? -4.793 -5.470 25.478 1.00 79.38 386 ASP A CA 1
ATOM 2978 C C . ASP A 1 386 ? -6.133 -6.032 26.023 1.00 79.38 386 ASP A C 1
ATOM 2980 O O . ASP A 1 386 ? -6.924 -6.601 25.263 1.00 79.38 386 ASP A O 1
ATOM 2984 N N . ASP A 1 387 ? -6.435 -5.827 27.316 1.00 83.88 387 ASP A N 1
ATOM 2985 C CA . ASP A 1 387 ? -7.699 -6.236 27.948 1.00 83.88 387 ASP A CA 1
ATOM 2986 C C . ASP A 1 387 ? -8.891 -5.494 27.314 1.00 83.88 387 ASP A C 1
ATOM 2988 O O . ASP A 1 387 ? -9.852 -6.147 26.903 1.00 83.88 387 ASP A O 1
ATOM 2992 N N . MET A 1 388 ? -8.828 -4.165 27.155 1.00 84.31 388 MET A N 1
ATOM 2993 C CA . MET A 1 388 ? -9.880 -3.365 26.510 1.00 84.31 388 MET A CA 1
ATOM 2994 C C . MET A 1 388 ? -10.136 -3.815 25.070 1.00 84.31 388 MET A C 1
ATOM 2996 O O . MET A 1 388 ? -11.280 -4.107 24.718 1.00 84.31 388 MET A O 1
ATOM 3000 N N . ALA A 1 389 ? -9.092 -3.949 24.246 1.00 82.00 389 ALA A N 1
ATOM 3001 C CA . ALA A 1 389 ? -9.213 -4.417 22.864 1.00 82.00 389 ALA A CA 1
ATOM 3002 C C . ALA A 1 389 ? -9.855 -5.816 22.780 1.00 82.00 389 ALA A C 1
ATOM 3004 O O . ALA A 1 389 ? -10.684 -6.082 21.904 1.00 82.00 389 ALA A O 1
ATOM 3005 N N . SER A 1 390 ? -9.535 -6.702 23.729 1.00 83.81 390 SER A N 1
ATOM 3006 C CA . SER A 1 390 ? -10.100 -8.054 23.789 1.00 83.81 390 SER A CA 1
ATOM 3007 C C . SER A 1 390 ? -11.602 -8.102 24.119 1.00 83.81 390 SER A C 1
ATOM 3009 O O . SER A 1 390 ? -12.242 -9.121 23.843 1.00 83.81 390 SER A O 1
ATOM 3011 N N . VAL A 1 391 ? -12.182 -7.039 24.696 1.00 87.38 391 VAL A N 1
ATOM 3012 C CA . VAL A 1 391 ? -13.632 -6.941 24.944 1.00 87.38 391 VAL A CA 1
ATOM 3013 C C . VAL A 1 391 ? -14.379 -6.743 23.627 1.00 87.38 391 VAL A C 1
ATOM 3015 O O . VAL A 1 391 ? -15.337 -7.468 23.368 1.00 87.38 391 VAL A O 1
ATOM 3018 N N . PHE A 1 392 ? -13.916 -5.832 22.762 1.00 86.12 392 PHE A N 1
ATOM 3019 C CA . PHE A 1 392 ? -14.538 -5.587 21.454 1.00 86.12 392 PHE A CA 1
ATOM 3020 C C . PHE A 1 392 ? -14.547 -6.847 20.584 1.00 86.12 392 PHE A C 1
ATOM 3022 O O . PHE A 1 392 ? -15.582 -7.193 20.020 1.00 86.12 392 PHE A O 1
ATOM 3029 N N . VAL A 1 393 ? -13.424 -7.574 20.532 1.00 81.88 393 VAL A N 1
ATOM 3030 C CA . VAL A 1 393 ? -13.314 -8.829 19.768 1.00 81.88 393 VAL A CA 1
ATOM 3031 C C . VAL A 1 393 ? -14.281 -9.891 20.303 1.00 81.88 393 VAL A C 1
ATOM 3033 O O . VAL A 1 393 ? -15.078 -10.428 19.538 1.00 81.88 393 VAL A O 1
ATOM 3036 N N . ARG A 1 394 ? -14.289 -10.146 21.620 1.00 86.31 394 ARG A N 1
ATOM 3037 C CA . ARG A 1 394 ? -15.185 -11.146 22.235 1.00 86.31 394 ARG A CA 1
ATOM 3038 C C . ARG A 1 394 ? -16.667 -10.767 22.126 1.00 86.31 394 ARG A C 1
ATOM 3040 O O . ARG A 1 394 ? -17.518 -11.642 21.979 1.00 86.31 394 ARG A O 1
ATOM 3047 N N . LYS A 1 395 ? -16.997 -9.471 22.160 1.00 88.19 395 LYS A N 1
ATOM 3048 C CA . LYS A 1 395 ? -18.367 -8.979 21.948 1.00 88.19 395 LYS A CA 1
ATOM 3049 C C . LYS A 1 395 ? -18.796 -9.120 20.482 1.00 88.19 395 LYS A C 1
ATOM 3051 O O . LYS A 1 395 ? -19.931 -9.521 20.240 1.00 88.19 395 LYS A O 1
ATOM 3056 N N . ALA A 1 396 ? -17.910 -8.851 19.522 1.00 85.88 396 ALA A N 1
ATOM 3057 C CA . ALA A 1 396 ? -18.174 -9.052 18.097 1.00 85.88 396 ALA A CA 1
ATOM 3058 C C . ALA A 1 396 ? -18.408 -10.537 17.758 1.00 85.88 396 ALA A C 1
ATOM 3060 O O . ALA A 1 396 ? -19.405 -10.861 17.111 1.00 85.88 396 ALA A O 1
ATOM 3061 N N . GLU A 1 397 ? -17.561 -11.436 18.275 1.00 84.62 397 GLU A N 1
ATOM 3062 C CA . GLU A 1 397 ? -17.740 -12.893 18.190 1.00 84.62 397 GLU A CA 1
ATOM 3063 C C . GLU A 1 397 ? -19.115 -13.310 18.743 1.00 84.62 397 GLU A C 1
ATOM 3065 O O . GLU A 1 397 ? -19.888 -13.983 18.061 1.00 84.62 397 GLU A O 1
ATOM 3070 N N . PHE A 1 398 ? -19.468 -12.851 19.952 1.00 86.69 398 PHE A N 1
ATOM 3071 C CA . PHE A 1 398 ? -20.759 -13.148 20.579 1.00 86.69 398 PHE A CA 1
ATOM 3072 C C . PHE A 1 398 ? -21.959 -12.657 19.752 1.00 86.69 398 PHE A C 1
ATOM 3074 O O . PHE A 1 398 ? -22.942 -13.385 19.613 1.00 86.69 398 PHE A O 1
ATOM 3081 N N . ILE A 1 399 ? -21.889 -11.452 19.175 1.00 85.81 399 ILE A N 1
ATOM 3082 C CA . ILE A 1 399 ? -22.973 -10.900 18.348 1.00 85.81 399 ILE A CA 1
ATOM 3083 C C . ILE A 1 399 ? -23.123 -11.697 17.047 1.00 85.81 399 ILE A C 1
ATOM 3085 O O . ILE A 1 399 ? -24.244 -12.083 16.711 1.00 85.81 399 ILE A O 1
ATOM 3089 N N . CYS A 1 400 ? -22.021 -12.029 16.367 1.00 84.50 400 CYS A N 1
ATOM 3090 C CA . CYS A 1 400 ? -22.042 -12.868 15.165 1.00 84.50 400 CYS A CA 1
ATOM 3091 C C . CYS A 1 400 ? -22.461 -14.323 15.435 1.00 84.50 400 CYS A C 1
ATOM 3093 O O . CYS A 1 400 ? -23.018 -14.967 14.540 1.00 84.50 400 CYS A O 1
ATOM 3095 N N . ARG A 1 401 ? -22.236 -14.857 16.645 1.00 82.56 401 ARG A N 1
ATOM 3096 C CA . ARG A 1 401 ? -22.524 -16.255 17.000 1.00 82.56 401 ARG A CA 1
ATOM 3097 C C . ARG A 1 401 ? -24.006 -16.594 16.809 1.00 82.56 401 ARG A C 1
ATOM 3099 O O . ARG A 1 401 ? -24.871 -16.194 17.591 1.00 82.56 401 ARG A O 1
ATOM 3106 N N . GLY A 1 402 ? -24.284 -17.357 15.752 1.00 76.69 402 GLY A N 1
ATOM 3107 C CA . GLY A 1 402 ? -25.628 -17.749 15.323 1.00 76.69 402 GLY A CA 1
ATOM 3108 C C . GLY A 1 402 ? -26.371 -16.703 14.480 1.00 76.69 402 GLY A C 1
ATOM 3109 O O . GLY A 1 402 ? -27.413 -17.035 13.918 1.00 76.69 402 GLY A O 1
ATOM 3110 N N . ALA A 1 403 ? -25.863 -15.474 14.361 1.00 82.25 403 ALA A N 1
ATOM 3111 C CA . ALA A 1 403 ? -26.406 -14.464 13.453 1.00 82.25 403 ALA A CA 1
ATOM 3112 C C . ALA A 1 403 ? -25.865 -14.631 12.020 1.00 82.25 403 ALA A C 1
ATOM 3114 O O . ALA A 1 403 ? -26.597 -14.396 11.062 1.00 82.25 403 ALA A O 1
ATOM 3115 N N . VAL A 1 404 ? -24.619 -15.098 11.874 1.00 83.56 404 VAL A N 1
ATOM 3116 C CA . VAL A 1 404 ? -24.004 -15.463 10.586 1.00 83.56 404 VAL A CA 1
ATOM 3117 C C . VAL A 1 404 ? -23.885 -16.984 10.479 1.00 83.56 404 VAL A C 1
ATOM 3119 O O . VAL A 1 404 ? -23.409 -17.641 11.408 1.00 83.56 404 VAL A O 1
ATOM 3122 N N . VAL A 1 405 ? -24.294 -17.546 9.340 1.00 79.38 405 VAL A N 1
ATOM 3123 C CA . VAL A 1 405 ? -24.214 -18.978 9.026 1.00 79.38 405 VAL A CA 1
ATOM 3124 C C . VAL A 1 405 ? -23.387 -19.174 7.753 1.00 79.38 405 VAL A C 1
ATOM 3126 O O . VAL A 1 405 ? -23.645 -18.561 6.719 1.00 79.38 405 VAL A O 1
ATOM 3129 N N . TYR A 1 406 ? -22.373 -20.039 7.836 1.00 76.06 406 TYR A N 1
ATOM 3130 C CA . TYR A 1 406 ? -21.477 -20.381 6.728 1.00 76.06 406 TYR A CA 1
ATOM 3131 C C . TYR A 1 406 ? -21.810 -21.786 6.215 1.00 76.06 406 TYR A C 1
ATOM 3133 O O . TYR A 1 406 ? -21.314 -22.783 6.745 1.00 76.06 406 TYR A O 1
ATOM 3141 N N . GLU A 1 407 ? -22.637 -21.878 5.176 1.00 65.06 407 GLU A N 1
ATOM 3142 C CA . GLU A 1 407 ? -23.127 -23.156 4.637 1.00 65.06 407 GLU A CA 1
ATOM 3143 C C . GLU A 1 407 ? -21.997 -23.964 3.966 1.00 65.06 407 GLU A C 1
ATOM 3145 O O . GLU A 1 407 ? -21.998 -25.196 3.983 1.00 65.06 407 GLU A O 1
ATOM 3150 N N . ASN A 1 408 ? -20.978 -23.286 3.417 1.00 60.03 408 ASN A N 1
ATOM 3151 C CA . ASN A 1 408 ? -19.878 -23.916 2.683 1.00 60.03 408 ASN A CA 1
ATOM 3152 C C . ASN A 1 408 ? -18.504 -23.771 3.370 1.00 60.03 408 ASN A C 1
ATOM 3154 O O . ASN A 1 408 ? -17.617 -23.050 2.907 1.00 60.03 408 ASN A O 1
ATOM 3158 N N . GLN A 1 409 ? -18.261 -24.574 4.413 1.00 54.75 409 GLN A N 1
ATOM 3159 C CA . GLN A 1 409 ? -16.950 -24.679 5.088 1.00 54.75 409 GLN A CA 1
ATOM 3160 C C . GLN A 1 409 ? -15.765 -25.097 4.179 1.00 54.75 409 GLN A C 1
ATOM 3162 O O . GLN A 1 409 ? -14.620 -25.157 4.636 1.00 54.75 409 GLN A O 1
ATOM 3167 N N . LYS A 1 410 ? -15.994 -25.464 2.907 1.00 55.06 410 LYS A N 1
ATOM 3168 C CA . LYS A 1 410 ? -14.946 -25.951 1.991 1.00 55.06 410 LYS A CA 1
ATOM 3169 C C . LYS A 1 410 ? -14.424 -24.882 1.022 1.00 55.06 410 LYS A C 1
ATOM 3171 O O . LYS A 1 410 ? -13.378 -25.130 0.423 1.00 55.06 410 LYS A O 1
ATOM 3176 N N . TYR A 1 411 ? -15.084 -23.726 0.894 1.00 55.56 411 TYR A N 1
ATOM 3177 C CA . TYR A 1 411 ? -14.715 -22.661 -0.055 1.00 55.56 411 TYR A CA 1
ATOM 3178 C C . TYR A 1 411 ? -13.251 -22.201 0.108 1.00 55.56 411 TYR A C 1
ATOM 3180 O O . TYR A 1 411 ? -12.458 -22.253 -0.830 1.00 55.56 411 TYR A O 1
ATOM 3188 N N . ASP A 1 412 ? -12.862 -21.874 1.341 1.00 61.62 412 ASP A N 1
ATOM 3189 C CA . ASP A 1 412 ? -11.563 -21.292 1.720 1.00 61.62 412 ASP A CA 1
ATOM 3190 C C . ASP A 1 412 ? -10.381 -22.301 1.711 1.00 61.62 412 ASP A C 1
ATOM 3192 O O . ASP A 1 412 ? -9.256 -22.006 2.110 1.00 61.62 412 ASP A O 1
ATOM 3196 N N . LYS A 1 413 ? -10.594 -23.552 1.270 1.00 65.25 413 LYS A N 1
ATOM 3197 C CA . LYS A 1 413 ? -9.552 -24.597 1.349 1.00 65.25 413 LYS A CA 1
ATOM 3198 C C . LYS A 1 413 ? -8.398 -24.417 0.362 1.00 65.25 413 LYS A C 1
ATOM 3200 O O . LYS A 1 413 ? -7.306 -24.911 0.640 1.00 65.25 413 LYS A O 1
ATOM 3205 N N . LYS A 1 414 ? -8.616 -23.748 -0.776 1.00 68.31 414 LYS A N 1
ATOM 3206 C CA . LYS A 1 414 ? -7.550 -23.473 -1.758 1.00 68.31 414 LYS A CA 1
ATOM 3207 C C . LYS A 1 414 ? -6.685 -22.304 -1.304 1.00 68.31 414 LYS A C 1
ATOM 3209 O O . LYS A 1 414 ? -5.470 -22.459 -1.215 1.00 68.31 414 LYS A O 1
ATOM 3214 N N . ASP A 1 415 ? -7.316 -21.197 -0.937 1.00 70.44 415 ASP A N 1
ATOM 3215 C CA . ASP A 1 415 ? -6.667 -19.979 -0.456 1.00 70.44 415 ASP A CA 1
ATOM 3216 C C . ASP A 1 415 ? -5.834 -20.266 0.806 1.00 70.44 415 ASP A C 1
ATOM 3218 O O . ASP A 1 415 ? -4.639 -19.981 0.808 1.00 70.44 415 ASP A O 1
ATOM 3222 N N . ARG A 1 416 ? -6.371 -20.993 1.804 1.00 72.06 416 ARG A N 1
ATOM 3223 C CA . ARG A 1 416 ? -5.584 -21.460 2.971 1.00 72.06 416 ARG A CA 1
ATOM 3224 C C . ARG A 1 416 ? -4.382 -22.338 2.614 1.00 72.06 416 ARG A C 1
ATOM 3226 O O . ARG A 1 416 ? -3.387 -22.313 3.337 1.00 72.06 416 ARG A O 1
ATOM 3233 N N . LEU A 1 417 ? -4.451 -23.140 1.549 1.00 75.19 417 LEU A N 1
ATOM 3234 C CA . LEU A 1 417 ? -3.335 -23.994 1.125 1.00 75.19 417 LEU A CA 1
ATOM 3235 C C . LEU A 1 417 ? -2.256 -23.173 0.403 1.00 75.19 417 LEU A C 1
ATOM 3237 O O . LEU A 1 417 ? -1.072 -23.353 0.688 1.00 75.19 417 LEU A O 1
ATOM 3241 N N . LEU A 1 418 ? -2.660 -22.232 -0.457 1.00 79.56 418 LEU A N 1
ATOM 3242 C CA . LEU A 1 418 ? -1.766 -21.272 -1.112 1.00 79.56 418 LEU A CA 1
ATOM 3243 C C . LEU A 1 418 ? -1.095 -20.344 -0.092 1.00 79.56 418 LEU A C 1
ATOM 3245 O O . LEU A 1 418 ? 0.124 -20.194 -0.118 1.00 79.56 418 LEU A O 1
ATOM 3249 N N . ASP A 1 419 ? -1.843 -19.802 0.869 1.00 80.00 419 ASP A N 1
ATOM 3250 C CA . ASP A 1 419 ? -1.273 -18.980 1.936 1.00 80.00 419 ASP A CA 1
ATOM 3251 C C . ASP A 1 419 ? -0.376 -19.794 2.868 1.00 80.00 419 ASP A C 1
ATOM 3253 O O . ASP A 1 419 ? 0.716 -19.332 3.198 1.00 80.00 419 ASP A O 1
ATOM 3257 N N . ARG A 1 420 ? -0.719 -21.045 3.211 1.00 80.44 420 ARG A N 1
ATOM 3258 C CA . ARG A 1 420 ? 0.203 -21.926 3.951 1.00 80.44 420 ARG A CA 1
ATOM 3259 C C . ARG A 1 420 ? 1.490 -22.218 3.169 1.00 80.44 420 ARG A C 1
ATOM 3261 O O . ARG A 1 420 ? 2.536 -22.377 3.795 1.00 80.44 420 ARG A O 1
ATOM 3268 N N . LEU A 1 421 ? 1.439 -22.274 1.838 1.00 83.69 421 LEU A N 1
ATOM 3269 C CA . LEU A 1 421 ? 2.611 -22.467 0.982 1.00 83.69 421 LEU A CA 1
ATOM 3270 C C . LEU A 1 421 ? 3.472 -21.196 0.883 1.00 83.69 421 LEU A C 1
ATOM 3272 O O . LEU A 1 421 ? 4.691 -21.271 1.049 1.00 83.69 421 LEU A O 1
ATOM 3276 N N . PHE A 1 422 ? 2.856 -20.035 0.648 1.00 85.38 422 PHE A N 1
ATOM 3277 C CA . PHE A 1 422 ? 3.559 -18.780 0.371 1.00 85.38 422 PHE A CA 1
ATOM 3278 C C . PHE A 1 422 ? 3.933 -17.962 1.618 1.00 85.38 422 PHE A C 1
ATOM 3280 O O . PHE A 1 422 ? 4.897 -17.206 1.544 1.00 85.38 422 PHE A O 1
ATOM 3287 N N . THR A 1 423 ? 3.236 -18.106 2.753 1.00 82.44 423 THR A N 1
ATOM 3288 C CA . THR A 1 423 ? 3.508 -17.335 3.994 1.00 82.44 423 THR A CA 1
ATOM 3289 C C . THR A 1 423 ? 4.310 -18.100 5.056 1.00 82.44 423 THR A C 1
ATOM 3291 O O . THR A 1 423 ? 4.691 -17.550 6.092 1.00 82.44 423 THR A O 1
ATOM 3294 N N . SER A 1 424 ? 4.591 -19.387 4.831 1.00 85.50 424 SER A N 1
ATOM 3295 C CA . SER A 1 424 ? 5.379 -20.191 5.771 1.00 85.50 424 SER A CA 1
ATOM 3296 C C . SER A 1 424 ? 6.828 -19.698 5.842 1.00 85.50 424 SER A C 1
ATOM 3298 O O . SER A 1 424 ? 7.463 -19.423 4.825 1.00 85.50 424 SER A O 1
ATOM 3300 N N . LYS A 1 425 ? 7.400 -19.667 7.051 1.00 79.50 425 LYS A N 1
ATOM 3301 C CA . LYS A 1 425 ? 8.789 -19.230 7.296 1.00 79.50 425 LYS A CA 1
ATOM 3302 C C . LYS A 1 425 ? 9.837 -20.070 6.548 1.00 79.50 425 LYS A C 1
ATOM 3304 O O . LYS A 1 425 ? 10.945 -19.585 6.349 1.00 79.50 425 LYS A O 1
ATOM 3309 N N . ALA A 1 426 ? 9.506 -21.310 6.176 1.00 83.00 426 ALA A N 1
ATOM 3310 C CA . ALA A 1 426 ? 10.423 -22.239 5.514 1.00 83.00 426 ALA A CA 1
ATOM 3311 C C . ALA A 1 426 ? 10.250 -22.269 3.986 1.00 83.00 426 ALA A C 1
ATOM 3313 O O . ALA A 1 426 ? 11.232 -22.409 3.268 1.00 83.00 426 ALA A O 1
ATOM 3314 N N . THR A 1 427 ? 9.021 -22.123 3.482 1.00 86.88 427 THR A N 1
ATOM 3315 C CA . THR A 1 427 ? 8.703 -22.221 2.042 1.00 86.88 427 THR A CA 1
ATOM 3316 C C . THR A 1 427 ? 8.499 -20.861 1.377 1.00 86.88 427 THR A C 1
ATOM 3318 O O . THR A 1 427 ? 8.813 -20.714 0.200 1.00 86.88 427 THR A O 1
ATOM 3321 N N . GLY A 1 428 ? 8.046 -19.848 2.120 1.00 85.75 428 GLY A N 1
ATOM 3322 C CA . GLY A 1 428 ? 7.746 -18.517 1.595 1.00 85.75 428 GLY A CA 1
ATOM 3323 C C . GLY A 1 428 ? 8.965 -17.802 1.017 1.00 85.75 428 GLY A C 1
ATOM 3324 O O . GLY A 1 428 ? 8.903 -17.332 -0.115 1.00 85.75 428 GLY A O 1
ATOM 3325 N N . PHE A 1 429 ? 10.096 -17.774 1.736 1.00 87.25 429 PHE A N 1
ATOM 3326 C CA . PHE A 1 429 ? 11.322 -17.136 1.233 1.00 87.25 429 PHE A CA 1
ATOM 3327 C C . PHE A 1 429 ? 11.931 -17.857 0.011 1.00 87.25 429 PHE A C 1
ATOM 3329 O O . PHE A 1 429 ? 12.205 -17.168 -0.972 1.00 87.25 429 PHE A O 1
ATOM 3336 N N . PRO A 1 430 ? 12.095 -19.201 -0.013 1.00 89.00 430 PRO A N 1
ATOM 3337 C CA . PRO A 1 430 ? 12.559 -19.896 -1.216 1.00 89.00 430 PRO A CA 1
ATOM 3338 C C . PRO A 1 430 ? 11.636 -19.715 -2.423 1.00 89.00 430 PRO A C 1
ATOM 3340 O O . PRO A 1 430 ? 12.128 -19.458 -3.516 1.00 89.00 430 PRO A O 1
ATOM 3343 N N . ILE A 1 431 ? 10.311 -19.793 -2.241 1.00 90.44 431 ILE A N 1
ATOM 3344 C CA . ILE A 1 431 ? 9.351 -19.631 -3.345 1.00 90.44 431 ILE A CA 1
ATOM 3345 C C . ILE A 1 431 ? 9.334 -18.185 -3.856 1.00 90.44 431 ILE A C 1
ATOM 3347 O O . ILE A 1 431 ? 9.299 -17.974 -5.063 1.00 90.44 431 ILE A O 1
ATOM 3351 N N . MET A 1 432 ? 9.438 -17.192 -2.968 1.00 87.62 432 MET A N 1
ATOM 3352 C CA . MET A 1 432 ? 9.606 -15.782 -3.339 1.00 87.62 432 MET A CA 1
ATOM 3353 C C . MET A 1 432 ? 10.859 -15.559 -4.188 1.00 87.62 432 MET A C 1
ATOM 3355 O O . MET A 1 432 ? 10.790 -14.876 -5.208 1.00 87.62 432 MET A O 1
ATOM 3359 N N . PHE A 1 433 ? 11.986 -16.167 -3.810 1.00 85.62 433 PHE A N 1
ATOM 3360 C CA . PHE A 1 433 ? 13.218 -16.074 -4.588 1.00 85.62 433 PHE A CA 1
ATOM 3361 C C . PHE A 1 433 ? 13.107 -16.808 -5.935 1.00 85.62 433 PHE A C 1
ATOM 3363 O O . PHE A 1 433 ? 13.513 -16.262 -6.955 1.00 85.62 433 PHE A O 1
ATOM 3370 N N . LEU A 1 434 ? 12.484 -17.993 -5.971 1.00 88.75 434 LEU A N 1
ATOM 3371 C CA . LEU A 1 434 ? 12.245 -18.753 -7.206 1.00 88.75 434 LEU A CA 1
ATOM 3372 C C . LEU A 1 434 ? 11.315 -18.027 -8.187 1.00 88.75 434 LEU A C 1
ATOM 3374 O O . LEU A 1 434 ? 11.605 -17.991 -9.380 1.00 88.75 434 LEU A O 1
ATOM 3378 N N . ILE A 1 435 ? 10.222 -17.428 -7.704 1.00 89.50 435 ILE A N 1
ATOM 3379 C CA . ILE A 1 435 ? 9.299 -16.646 -8.539 1.00 89.50 435 ILE A CA 1
ATOM 3380 C C . ILE A 1 435 ? 10.005 -15.396 -9.070 1.00 89.50 435 ILE A C 1
ATOM 3382 O O . ILE A 1 435 ? 9.906 -15.111 -10.261 1.00 89.50 435 ILE A O 1
ATOM 3386 N N . LEU A 1 436 ? 10.770 -14.687 -8.233 1.00 84.00 436 LEU A N 1
ATOM 3387 C CA . LEU A 1 436 ? 11.538 -13.517 -8.661 1.00 84.00 436 LEU A CA 1
ATOM 3388 C C . LEU A 1 436 ? 12.608 -13.881 -9.709 1.00 84.00 436 LEU A C 1
ATOM 3390 O O . LEU A 1 436 ? 12.703 -13.210 -10.734 1.00 84.00 436 LEU A O 1
ATOM 3394 N N . LEU A 1 437 ? 13.353 -14.975 -9.510 1.00 84.00 437 LEU A N 1
ATOM 3395 C CA . LEU A 1 437 ? 14.291 -15.508 -10.507 1.00 84.00 437 LEU A CA 1
ATOM 3396 C C . LEU A 1 437 ? 13.587 -15.928 -11.804 1.00 84.00 437 LEU A C 1
ATOM 3398 O O . LEU A 1 437 ? 14.107 -15.656 -12.881 1.00 84.00 437 LEU A O 1
ATOM 3402 N N . GLY A 1 438 ? 12.404 -16.543 -11.725 1.00 87.94 438 GLY A N 1
ATOM 3403 C CA . GLY A 1 438 ? 11.601 -16.903 -12.896 1.00 87.94 438 GLY A CA 1
ATOM 3404 C C . GLY A 1 438 ? 11.142 -15.680 -13.696 1.00 87.94 438 GLY A C 1
ATOM 3405 O O . GLY A 1 438 ? 11.257 -15.670 -14.921 1.00 87.94 438 GLY A O 1
ATOM 3406 N N . VAL A 1 439 ? 10.699 -14.619 -13.009 1.00 88.50 439 VAL A N 1
ATOM 3407 C CA . VAL A 1 439 ? 10.366 -13.324 -13.629 1.00 88.50 439 VAL A CA 1
ATOM 3408 C C . VAL A 1 439 ? 11.602 -12.705 -14.282 1.00 88.50 439 VAL A C 1
ATOM 3410 O O . VAL A 1 439 ? 11.508 -12.265 -15.426 1.00 88.50 439 VAL A O 1
ATOM 3413 N N . PHE A 1 440 ? 12.764 -12.698 -13.617 1.00 82.50 440 PHE A N 1
ATOM 3414 C CA . PHE A 1 440 ? 14.007 -12.181 -14.202 1.00 82.50 440 PHE A CA 1
ATOM 3415 C C . PHE A 1 440 ? 14.475 -12.979 -15.415 1.00 82.50 440 PHE A C 1
ATOM 3417 O O . PHE A 1 440 ? 14.812 -12.382 -16.431 1.00 82.50 440 PHE A O 1
ATOM 3424 N N . TRP A 1 441 ? 14.480 -14.309 -15.335 1.00 85.69 441 TRP A N 1
ATOM 3425 C CA . TRP A 1 441 ? 14.897 -15.177 -16.434 1.00 85.69 441 TRP A CA 1
ATOM 3426 C C . TRP A 1 441 ? 14.010 -14.968 -17.666 1.00 85.69 441 TRP A C 1
ATOM 3428 O O . TRP A 1 441 ? 14.522 -14.716 -18.756 1.00 85.69 441 TRP A O 1
ATOM 3438 N N . LEU A 1 442 ? 12.685 -14.953 -17.479 1.00 89.62 442 LEU A N 1
ATOM 3439 C CA . LEU A 1 442 ? 11.731 -14.669 -18.553 1.00 89.62 442 LEU A CA 1
ATOM 3440 C C . LEU A 1 442 ? 11.892 -13.235 -19.083 1.00 89.62 442 LEU A C 1
ATOM 3442 O O . LEU A 1 442 ? 11.851 -13.031 -20.291 1.00 89.62 442 LEU A O 1
ATOM 3446 N N . THR A 1 443 ? 12.150 -12.254 -18.211 1.00 87.44 443 THR A N 1
ATOM 3447 C CA . THR A 1 443 ? 12.415 -10.862 -18.614 1.00 87.44 443 THR A CA 1
ATOM 3448 C C . THR A 1 443 ? 13.677 -10.749 -19.467 1.00 87.44 443 THR A C 1
ATOM 3450 O O . THR A 1 443 ? 13.619 -10.159 -20.535 1.00 87.44 443 THR A O 1
ATOM 3453 N N . ILE A 1 444 ? 14.806 -11.318 -19.038 1.00 83.25 444 ILE A N 1
ATOM 3454 C CA . ILE A 1 444 ? 16.099 -11.188 -19.727 1.00 83.25 444 ILE A CA 1
ATOM 3455 C C . ILE A 1 444 ? 16.094 -11.998 -21.028 1.00 83.25 444 ILE A C 1
ATOM 3457 O O . ILE A 1 444 ? 16.298 -11.444 -22.106 1.00 83.25 444 ILE A O 1
ATOM 3461 N N . THR A 1 445 ? 15.797 -13.300 -20.961 1.00 85.81 445 THR A N 1
ATOM 3462 C CA . THR A 1 445 ? 15.773 -14.164 -22.151 1.00 85.81 445 THR A CA 1
ATOM 3463 C C . THR A 1 445 ? 14.658 -13.767 -23.121 1.00 85.81 445 THR A C 1
ATOM 3465 O O . THR A 1 445 ? 14.857 -13.833 -24.331 1.00 85.81 445 THR A O 1
ATOM 3468 N N . GLY A 1 446 ? 13.508 -13.311 -22.616 1.00 88.38 446 GLY A N 1
ATOM 3469 C CA . GLY A 1 446 ? 12.399 -12.827 -23.437 1.00 88.38 446 GLY A CA 1
ATOM 3470 C C . GLY A 1 446 ? 12.620 -11.438 -24.043 1.00 88.38 446 GLY A C 1
ATOM 3471 O O . GLY A 1 446 ? 12.054 -11.167 -25.097 1.00 88.38 446 GLY A O 1
ATOM 3472 N N . ALA A 1 447 ? 13.436 -10.572 -23.428 1.00 88.50 447 ALA A N 1
ATOM 3473 C CA . ALA A 1 447 ? 13.735 -9.238 -23.954 1.00 88.50 447 ALA A CA 1
ATOM 3474 C C . ALA A 1 447 ? 14.785 -9.240 -25.069 1.00 88.50 447 ALA A C 1
ATOM 3476 O O . ALA A 1 447 ? 14.694 -8.403 -25.961 1.00 88.50 447 ALA A O 1
ATOM 3477 N N . ASN A 1 448 ? 15.745 -10.171 -25.056 1.00 87.25 448 ASN A N 1
ATOM 3478 C CA . ASN A 1 448 ? 16.825 -10.198 -26.048 1.00 87.25 448 ASN A CA 1
ATOM 3479 C C . ASN A 1 448 ? 16.297 -10.188 -27.498 1.00 87.25 448 ASN A C 1
ATOM 3481 O O . ASN A 1 448 ? 16.728 -9.354 -28.288 1.00 87.25 448 ASN A O 1
ATOM 3485 N N . TYR A 1 449 ? 15.310 -11.034 -27.822 1.00 90.38 449 TYR A N 1
ATOM 3486 C CA . TYR A 1 449 ? 14.723 -11.115 -29.168 1.00 90.38 449 TYR A CA 1
ATOM 3487 C C . TYR A 1 449 ? 14.070 -9.794 -29.649 1.00 90.38 449 TYR A C 1
ATOM 3489 O O . TYR A 1 449 ? 14.445 -9.301 -30.713 1.00 90.38 449 TYR A O 1
ATOM 3497 N N . PRO A 1 450 ? 13.120 -9.166 -28.919 1.00 92.38 450 PRO A N 1
ATOM 3498 C CA . PRO A 1 450 ? 12.577 -7.863 -29.306 1.00 92.38 450 PRO A CA 1
ATOM 3499 C C . PRO A 1 450 ? 13.595 -6.715 -29.220 1.00 92.38 450 PRO A C 1
ATOM 3501 O O . PRO A 1 450 ? 13.460 -5.760 -29.979 1.00 92.38 450 PRO A O 1
ATOM 3504 N N . SER A 1 451 ? 14.616 -6.788 -28.357 1.00 90.62 451 SER A N 1
ATOM 3505 C CA . SER A 1 451 ? 15.716 -5.809 -28.334 1.00 90.62 451 SER A CA 1
ATOM 3506 C C . SER A 1 451 ? 16.578 -5.871 -29.598 1.00 90.62 451 SER A C 1
ATOM 3508 O O . SER A 1 451 ? 16.927 -4.826 -30.140 1.00 90.62 451 SER A O 1
ATOM 3510 N N . GLU A 1 452 ? 16.881 -7.072 -30.095 1.00 90.81 452 GLU A N 1
ATOM 3511 C CA . GLU A 1 452 ? 17.613 -7.305 -31.349 1.00 90.81 452 GLU A CA 1
ATOM 3512 C C . GLU A 1 452 ? 16.785 -6.914 -32.585 1.00 90.81 452 GLU A C 1
ATOM 3514 O O . GLU A 1 452 ? 17.298 -6.293 -33.519 1.00 90.81 452 GLU A O 1
ATOM 3519 N N . LEU A 1 453 ? 15.477 -7.191 -32.565 1.00 93.19 453 LEU A N 1
ATOM 3520 C CA . LEU A 1 453 ? 14.552 -6.750 -33.610 1.00 93.19 453 LEU A CA 1
ATOM 3521 C C . LEU A 1 453 ? 14.445 -5.215 -33.668 1.00 93.19 453 LEU A C 1
ATOM 3523 O O . LEU A 1 453 ? 14.480 -4.635 -34.755 1.00 93.19 453 LEU A O 1
ATOM 3527 N N . LEU A 1 454 ? 14.336 -4.550 -32.510 1.00 92.69 454 LEU A N 1
ATOM 3528 C CA . LEU A 1 454 ? 14.268 -3.088 -32.426 1.00 92.69 454 LEU A CA 1
ATOM 3529 C C . LEU A 1 454 ? 15.579 -2.421 -32.835 1.00 92.69 454 LEU A C 1
ATOM 3531 O O . LEU A 1 454 ? 15.529 -1.442 -33.574 1.00 92.69 454 LEU A O 1
ATOM 3535 N N . SER A 1 455 ? 16.734 -2.942 -32.413 1.00 91.75 455 SER A N 1
ATOM 3536 C CA . SER A 1 455 ? 18.023 -2.350 -32.783 1.00 91.75 455 SER A CA 1
ATOM 3537 C C . SER A 1 455 ? 18.283 -2.484 -34.280 1.00 91.75 455 SER A C 1
ATOM 3539 O O . SER A 1 455 ? 18.619 -1.495 -34.925 1.00 91.75 455 SER A O 1
ATOM 3541 N N . THR A 1 456 ? 18.014 -3.656 -34.862 1.00 92.94 456 THR A N 1
ATOM 3542 C CA . THR A 1 456 ? 18.115 -3.873 -36.313 1.00 92.94 456 THR A CA 1
ATOM 3543 C C . THR A 1 456 ? 17.187 -2.928 -37.085 1.00 92.94 456 THR A C 1
ATOM 3545 O O . THR A 1 456 ? 17.611 -2.300 -38.054 1.00 92.94 456 THR A O 1
ATOM 3548 N N . GLY A 1 457 ? 15.933 -2.772 -36.641 1.00 93.94 457 GLY A N 1
ATOM 3549 C CA . GLY A 1 457 ? 14.965 -1.878 -37.283 1.00 93.94 457 GLY A CA 1
ATOM 3550 C C . GLY A 1 457 ? 15.305 -0.390 -37.150 1.00 93.94 457 GLY A C 1
ATOM 3551 O O . GLY A 1 457 ? 15.142 0.357 -38.110 1.00 93.94 457 GLY A O 1
ATOM 3552 N N . LEU A 1 458 ? 15.792 0.052 -35.986 1.00 93.31 458 LEU A N 1
ATOM 3553 C CA . LEU A 1 458 ? 16.127 1.457 -35.737 1.00 93.31 458 LEU A CA 1
ATOM 3554 C C . LEU A 1 458 ? 17.463 1.859 -36.375 1.00 93.31 458 LEU A C 1
ATOM 3556 O O . LEU A 1 458 ? 17.540 2.943 -36.940 1.00 93.31 458 LEU A O 1
ATOM 3560 N N . PHE A 1 459 ? 18.482 0.995 -36.385 1.00 91.75 459 PHE A N 1
ATOM 3561 C CA . PHE A 1 459 ? 19.725 1.283 -37.114 1.00 91.75 459 PHE A CA 1
ATOM 3562 C C . PHE A 1 459 ? 19.515 1.284 -38.637 1.00 91.75 459 PHE A C 1
ATOM 3564 O O . PHE A 1 459 ? 20.053 2.151 -39.317 1.00 91.75 459 PHE A O 1
ATOM 3571 N N . TRP A 1 460 ? 18.626 0.438 -39.174 1.00 93.50 460 TRP A N 1
ATOM 3572 C CA . TRP A 1 460 ? 18.199 0.554 -40.577 1.00 93.50 460 TRP A CA 1
ATOM 3573 C C . TRP A 1 460 ? 17.512 1.900 -40.883 1.00 93.50 460 TRP A C 1
ATOM 3575 O O . TRP A 1 460 ? 17.635 2.417 -41.991 1.00 93.50 460 TRP A O 1
ATOM 3585 N N . VAL A 1 461 ? 16.809 2.501 -39.914 1.00 92.62 461 VAL A N 1
ATOM 3586 C CA . VAL A 1 461 ? 16.260 3.862 -40.051 1.00 92.62 461 VAL A CA 1
ATOM 3587 C C . VAL A 1 461 ? 17.345 4.941 -39.888 1.00 92.62 461 VAL A C 1
ATOM 3589 O O . VAL A 1 461 ? 17.267 5.952 -40.582 1.00 92.62 461 VAL A O 1
ATOM 3592 N N . GLU A 1 462 ? 18.367 4.732 -39.049 1.00 91.44 462 GLU A N 1
ATOM 3593 C CA . GLU A 1 462 ? 19.523 5.638 -38.900 1.00 91.44 462 GLU A CA 1
ATOM 3594 C C . GLU A 1 462 ? 20.205 5.892 -40.254 1.00 91.44 462 GLU A C 1
ATOM 3596 O O . GLU A 1 462 ? 20.343 7.047 -40.669 1.00 91.44 462 GLU A O 1
ATOM 3601 N N . ASP A 1 463 ? 20.524 4.818 -40.985 1.00 89.06 463 ASP A N 1
ATOM 3602 C CA . ASP A 1 463 ? 21.136 4.885 -42.318 1.00 89.06 463 ASP A CA 1
ATOM 3603 C C . ASP A 1 463 ? 20.271 5.696 -43.301 1.00 89.06 463 ASP A C 1
ATOM 3605 O O . ASP A 1 463 ? 20.763 6.593 -43.988 1.00 89.06 463 ASP A O 1
ATOM 3609 N N . ARG A 1 464 ? 18.954 5.438 -43.331 1.00 91.19 464 ARG A N 1
ATOM 3610 C CA . ARG A 1 464 ? 18.008 6.122 -44.236 1.00 91.19 464 ARG A CA 1
ATOM 3611 C C . ARG A 1 464 ? 17.799 7.596 -43.904 1.00 91.19 464 ARG A C 1
ATOM 3613 O O . ARG A 1 464 ? 17.591 8.396 -44.816 1.00 91.19 464 ARG A O 1
ATOM 3620 N N . ILE A 1 465 ? 17.848 7.973 -42.626 1.00 89.12 465 ILE A N 1
ATOM 3621 C CA . ILE A 1 465 ? 17.799 9.383 -42.220 1.00 89.12 465 ILE A CA 1
ATOM 3622 C C . ILE A 1 465 ? 19.094 10.090 -42.644 1.00 89.12 465 ILE A C 1
ATOM 3624 O O . ILE A 1 465 ? 19.022 11.195 -43.181 1.00 89.12 465 ILE A O 1
ATOM 3628 N N . SER A 1 466 ? 20.254 9.441 -42.490 1.00 88.94 466 SER A N 1
ATOM 3629 C CA . SER A 1 466 ? 21.546 9.988 -42.928 1.00 88.94 466 SER A CA 1
ATOM 3630 C C . SER A 1 466 ? 21.601 10.190 -44.452 1.00 88.94 466 SER A C 1
ATOM 3632 O O . SER A 1 466 ? 21.917 11.288 -44.915 1.00 88.94 466 SER A O 1
ATOM 3634 N N . GLU A 1 467 ? 21.190 9.188 -45.244 1.00 88.56 467 GLU A N 1
ATOM 3635 C CA . GLU A 1 467 ? 21.043 9.303 -46.707 1.00 88.56 467 GLU A CA 1
ATOM 3636 C C . GLU A 1 467 ? 20.149 10.493 -47.104 1.00 88.56 467 GLU A C 1
ATOM 3638 O O . GLU A 1 467 ? 20.512 11.291 -47.972 1.00 88.56 467 GLU A O 1
ATOM 3643 N N . LEU A 1 468 ? 18.988 10.640 -46.452 1.00 89.38 468 LEU A N 1
ATOM 3644 C CA . LEU A 1 468 ? 18.026 11.706 -46.739 1.00 89.38 468 LEU A CA 1
ATOM 3645 C C . LEU A 1 468 ? 18.565 13.098 -46.374 1.00 89.38 468 LEU A C 1
ATOM 3647 O O . LEU A 1 468 ? 18.379 14.047 -47.135 1.00 89.38 468 LEU A O 1
ATOM 3651 N N . PHE A 1 469 ? 19.246 13.239 -45.236 1.00 87.94 469 PHE A N 1
ATOM 3652 C CA . PHE A 1 469 ? 19.823 14.515 -44.807 1.00 87.94 469 PHE A CA 1
ATOM 3653 C C . PHE A 1 469 ? 20.983 14.963 -45.705 1.00 87.94 469 PHE A C 1
ATOM 3655 O O . PHE A 1 469 ? 21.070 16.150 -46.032 1.00 87.94 469 PHE A O 1
ATOM 3662 N N . LEU A 1 470 ? 21.811 14.031 -46.188 1.00 85.12 470 LEU A N 1
ATOM 3663 C CA . LEU A 1 470 ? 22.822 14.323 -47.207 1.00 85.12 470 LEU A CA 1
ATOM 3664 C C . LEU A 1 470 ? 22.179 14.713 -48.549 1.00 85.12 470 LEU A C 1
ATOM 3666 O O . LEU A 1 470 ? 22.614 15.682 -49.169 1.00 85.12 470 LEU A O 1
ATOM 3670 N N . ALA A 1 471 ? 21.103 14.037 -48.970 1.00 86.81 471 ALA A N 1
ATOM 3671 C CA . ALA A 1 471 ? 20.369 14.368 -50.198 1.00 86.81 471 ALA A CA 1
ATOM 3672 C C . ALA A 1 471 ? 19.662 15.741 -50.149 1.00 86.81 471 ALA A C 1
ATOM 3674 O O . ALA A 1 471 ? 19.512 16.394 -51.180 1.00 86.81 471 ALA A O 1
ATOM 3675 N N . ILE A 1 472 ? 19.267 16.203 -48.958 1.00 88.12 472 ILE A N 1
ATOM 3676 C CA . ILE A 1 472 ? 18.723 17.553 -48.711 1.00 88.12 472 ILE A CA 1
ATOM 3677 C C . ILE A 1 472 ? 19.838 18.626 -48.679 1.00 88.12 472 ILE A C 1
ATOM 3679 O O . ILE A 1 472 ? 19.552 19.823 -48.699 1.00 88.12 472 ILE A O 1
ATOM 3683 N N . GLY A 1 473 ? 21.115 18.225 -48.682 1.00 87.75 473 GLY A N 1
ATOM 3684 C CA . GLY A 1 473 ? 22.264 19.133 -48.637 1.00 87.75 473 GLY A CA 1
ATOM 3685 C C . GLY A 1 473 ? 22.596 19.641 -47.232 1.00 87.75 473 GLY A C 1
ATOM 3686 O O . GLY A 1 473 ? 23.204 20.703 -47.088 1.00 87.75 473 GLY A O 1
ATOM 3687 N N . MET A 1 474 ? 22.189 18.917 -46.184 1.00 86.50 474 MET A N 1
ATOM 3688 C CA . MET A 1 474 ? 22.488 19.295 -44.804 1.00 86.50 474 MET A CA 1
ATOM 3689 C C . MET A 1 474 ? 23.994 19.121 -44.509 1.00 86.50 474 MET A C 1
ATOM 3691 O O . MET A 1 474 ? 24.577 18.118 -44.927 1.00 86.50 474 MET A O 1
ATOM 3695 N N . PRO A 1 475 ? 24.658 20.054 -43.791 1.00 88.38 475 PRO A N 1
ATOM 3696 C CA . PRO A 1 475 ? 26.086 19.938 -43.499 1.00 88.38 475 PRO A CA 1
ATOM 3697 C C . PRO A 1 475 ? 26.424 18.648 -42.744 1.00 88.38 475 PRO A C 1
ATOM 3699 O O . PRO A 1 475 ? 25.761 18.326 -41.760 1.00 88.38 475 PRO A O 1
ATOM 3702 N N . VAL A 1 476 ? 27.496 17.962 -43.157 1.00 84.25 476 VAL A N 1
ATOM 3703 C CA . VAL A 1 476 ? 27.933 16.665 -42.594 1.00 84.25 476 VAL A CA 1
ATOM 3704 C C . VAL A 1 476 ? 28.026 16.711 -41.064 1.00 84.25 476 VAL A C 1
ATOM 3706 O O . VAL A 1 476 ? 27.407 15.897 -40.392 1.00 84.25 476 VAL A O 1
ATOM 3709 N N . LEU A 1 477 ? 28.656 17.755 -40.510 1.00 84.75 477 LEU A N 1
ATOM 3710 C CA . LEU A 1 477 ? 28.766 17.982 -39.062 1.00 84.75 477 LEU A CA 1
ATOM 3711 C C . LEU A 1 477 ? 27.405 17.992 -38.333 1.00 84.75 477 LEU A C 1
ATOM 3713 O O . LEU A 1 477 ? 27.310 17.537 -37.199 1.00 84.75 477 LEU A O 1
ATOM 3717 N N . LEU A 1 478 ? 26.354 18.527 -38.965 1.00 85.88 478 LEU A N 1
ATOM 3718 C CA . LEU A 1 478 ? 25.008 18.589 -38.388 1.00 85.88 478 LEU A CA 1
ATOM 3719 C C . LEU A 1 478 ? 24.259 17.260 -38.556 1.00 85.88 478 LEU A C 1
ATOM 3721 O O . LEU A 1 478 ? 23.458 16.908 -37.693 1.00 85.88 478 LEU A O 1
ATOM 3725 N N . ASN A 1 479 ? 24.528 16.521 -39.638 1.00 87.31 479 ASN A N 1
ATOM 3726 C CA . ASN A 1 479 ? 24.019 15.164 -39.825 1.00 87.31 479 ASN A CA 1
ATOM 3727 C C . ASN A 1 479 ? 24.596 14.232 -38.752 1.00 87.31 479 ASN A C 1
ATOM 3729 O O . ASN A 1 479 ? 23.843 13.675 -37.960 1.00 87.31 479 ASN A O 1
ATOM 3733 N N . ASP A 1 480 ? 25.923 14.158 -38.642 1.00 87.31 480 ASP A N 1
ATOM 3734 C CA . ASP A 1 480 ? 26.610 13.283 -37.690 1.00 87.31 480 ASP A CA 1
ATOM 3735 C C . ASP A 1 480 ? 26.199 13.577 -36.237 1.00 87.31 480 ASP A C 1
ATOM 3737 O O . ASP A 1 480 ? 25.918 12.654 -35.475 1.00 87.31 480 ASP A O 1
ATOM 3741 N N . LEU A 1 481 ? 26.085 14.860 -35.869 1.00 90.00 481 LEU A N 1
ATOM 3742 C CA . LEU A 1 481 ? 25.640 15.311 -34.546 1.00 90.00 481 LEU A CA 1
ATOM 3743 C C . LEU A 1 481 ? 24.215 14.839 -34.199 1.00 90.00 481 LEU A C 1
ATOM 3745 O O . LEU A 1 481 ? 23.963 14.390 -33.078 1.00 90.00 481 LEU A O 1
ATOM 3749 N N . LEU A 1 482 ? 23.272 14.954 -35.140 1.00 89.56 482 LEU A N 1
ATOM 3750 C CA . LEU A 1 482 ? 21.858 14.632 -34.910 1.00 89.56 482 LEU A CA 1
ATOM 3751 C C . LEU A 1 482 ? 21.547 13.143 -35.097 1.00 89.56 482 LEU A C 1
ATOM 3753 O O . LEU A 1 482 ? 20.734 12.598 -34.353 1.00 89.56 482 LEU A O 1
ATOM 3757 N N . VAL A 1 483 ? 22.184 12.487 -36.065 1.00 89.56 483 VAL A N 1
ATOM 3758 C CA . VAL A 1 483 ? 21.935 11.088 -36.421 1.00 89.56 483 VAL A CA 1
ATOM 3759 C C . VAL A 1 483 ? 22.874 10.175 -35.636 1.00 89.56 483 VAL A C 1
ATOM 3761 O O . VAL A 1 483 ? 22.441 9.504 -34.700 1.00 89.56 483 VAL A O 1
ATOM 3764 N N . HIS A 1 484 ? 24.175 10.211 -35.922 1.00 86.50 484 HIS A N 1
ATOM 3765 C CA . HIS A 1 484 ? 25.155 9.330 -35.277 1.00 86.50 484 HIS A CA 1
ATOM 3766 C C . HIS A 1 484 ? 25.460 9.704 -33.810 1.00 86.50 484 HIS A C 1
ATOM 3768 O O . HIS A 1 484 ? 25.989 8.874 -33.067 1.00 86.50 484 HIS A O 1
ATOM 3774 N N . GLY A 1 485 ? 25.108 10.920 -33.378 1.00 88.44 485 GLY A N 1
ATOM 3775 C CA . GLY A 1 485 ? 25.083 11.359 -31.982 1.00 88.44 485 GLY A CA 1
ATOM 3776 C C . GLY A 1 485 ? 23.732 11.110 -31.304 1.00 88.44 485 GLY A C 1
ATOM 3777 O O . GLY A 1 485 ? 23.568 10.139 -30.564 1.00 88.44 485 GLY A O 1
ATOM 3778 N N . VAL A 1 486 ? 22.758 12.003 -31.520 1.00 90.69 486 VAL A N 1
ATOM 3779 C CA . VAL A 1 486 ? 21.478 11.979 -30.782 1.00 90.69 486 VAL A CA 1
ATOM 3780 C C . VAL A 1 486 ? 20.611 10.765 -31.133 1.00 90.69 486 VAL A C 1
ATOM 3782 O O . VAL A 1 486 ? 20.222 10.026 -30.227 1.00 90.69 486 VAL A O 1
ATOM 3785 N N . TYR A 1 487 ? 20.297 10.535 -32.415 1.00 92.50 487 TYR A N 1
ATOM 3786 C CA . TYR A 1 487 ? 19.404 9.442 -32.822 1.00 92.50 487 TYR A CA 1
ATOM 3787 C C . TYR A 1 487 ? 19.975 8.077 -32.431 1.00 92.50 487 TYR A C 1
ATOM 3789 O O . TYR A 1 487 ? 19.263 7.285 -31.822 1.00 92.50 487 TYR A O 1
ATOM 3797 N N . ARG A 1 488 ? 21.261 7.822 -32.693 1.00 90.88 488 ARG A N 1
ATOM 3798 C CA . ARG A 1 488 ? 21.932 6.551 -32.384 1.00 90.88 488 ARG A CA 1
ATOM 3799 C C . ARG A 1 488 ? 21.869 6.183 -30.901 1.00 90.88 488 ARG A C 1
ATOM 3801 O O . ARG A 1 488 ? 21.581 5.037 -30.551 1.00 90.88 488 ARG A O 1
ATOM 3808 N N . VAL A 1 489 ? 22.092 7.158 -30.015 1.00 88.50 489 VAL A N 1
ATOM 3809 C CA . VAL A 1 489 ? 21.977 6.960 -28.559 1.00 88.50 489 VAL A CA 1
ATOM 3810 C C . VAL A 1 489 ? 20.525 6.703 -28.152 1.00 88.50 489 VAL A C 1
ATOM 3812 O O . VAL A 1 489 ? 20.272 5.801 -27.352 1.00 88.50 489 VAL A O 1
ATOM 3815 N N . LEU A 1 490 ? 19.555 7.415 -28.737 1.00 89.62 490 LEU A N 1
ATOM 3816 C CA . LEU A 1 490 ? 18.133 7.143 -28.506 1.00 89.62 490 LEU A CA 1
ATOM 3817 C C . LEU A 1 490 ? 17.708 5.760 -29.017 1.00 89.62 490 LEU A C 1
ATOM 3819 O O . LEU A 1 490 ? 17.009 5.046 -28.301 1.00 89.62 490 LEU A O 1
ATOM 3823 N N . ALA A 1 491 ? 18.158 5.349 -30.202 1.00 91.06 491 ALA A N 1
ATOM 3824 C CA . ALA A 1 491 ? 17.884 4.042 -30.787 1.00 91.06 491 ALA A CA 1
ATOM 3825 C C . ALA A 1 491 ? 18.414 2.910 -29.898 1.00 91.06 491 ALA A C 1
ATOM 3827 O O . ALA A 1 491 ? 17.691 1.947 -29.627 1.00 91.06 491 ALA A O 1
ATOM 3828 N N . TRP A 1 492 ? 19.633 3.052 -29.366 1.00 88.31 492 TRP A N 1
ATOM 3829 C CA . TRP A 1 492 ? 20.212 2.088 -28.430 1.00 88.31 492 TRP A CA 1
ATOM 3830 C C . TRP A 1 492 ? 19.451 2.047 -27.095 1.00 88.31 492 TRP A C 1
ATOM 3832 O O . TRP A 1 492 ? 19.062 0.967 -26.648 1.00 88.31 492 TRP A O 1
ATOM 3842 N N . VAL A 1 493 ? 19.148 3.205 -26.493 1.00 86.12 493 VAL A N 1
ATOM 3843 C CA . VAL A 1 493 ? 18.372 3.293 -25.239 1.00 86.12 493 VAL A CA 1
ATOM 3844 C C . VAL A 1 493 ? 16.974 2.689 -25.397 1.00 86.12 493 VAL A C 1
ATOM 3846 O O . VAL A 1 493 ? 16.557 1.906 -24.546 1.00 86.12 493 VAL A O 1
ATOM 3849 N N . ILE A 1 494 ? 16.264 2.988 -26.488 1.00 89.06 494 ILE A N 1
ATOM 3850 C CA . ILE A 1 494 ? 14.943 2.412 -26.778 1.00 89.06 494 ILE A CA 1
ATOM 3851 C C . ILE A 1 494 ? 15.055 0.893 -26.942 1.00 89.06 494 ILE A C 1
ATOM 3853 O O . ILE A 1 494 ? 14.332 0.161 -26.269 1.00 89.06 494 ILE A O 1
ATOM 3857 N N . SER A 1 495 ? 15.986 0.412 -27.769 1.00 89.56 495 SER A N 1
ATOM 3858 C CA . SER A 1 495 ? 16.149 -1.023 -28.045 1.00 89.56 495 SER A CA 1
ATOM 3859 C C . SER A 1 495 ? 16.497 -1.829 -26.793 1.00 89.56 495 SER A C 1
ATOM 3861 O O . SER A 1 495 ? 15.960 -2.917 -26.598 1.00 89.56 495 SER A O 1
ATOM 3863 N N . VAL A 1 496 ? 17.365 -1.304 -25.923 1.00 83.88 496 VAL A N 1
ATOM 3864 C CA . VAL A 1 496 ? 17.847 -2.015 -24.727 1.00 83.88 496 VAL A CA 1
ATOM 3865 C C . VAL A 1 496 ? 16.900 -1.865 -23.530 1.00 83.88 496 VAL A C 1
ATOM 3867 O O . VAL A 1 496 ? 16.712 -2.828 -22.790 1.00 83.88 496 VAL A O 1
ATOM 3870 N N . MET A 1 497 ? 16.278 -0.698 -23.311 1.00 84.62 497 MET A N 1
ATOM 3871 C CA . MET A 1 497 ? 15.441 -0.471 -22.119 1.00 84.62 497 MET A CA 1
ATOM 3872 C C . MET A 1 497 ? 13.961 -0.824 -22.298 1.00 84.62 497 MET A C 1
ATOM 3874 O O . MET A 1 497 ? 13.339 -1.268 -21.329 1.00 84.62 497 MET A O 1
ATOM 3878 N N . LEU A 1 498 ? 13.371 -0.633 -23.487 1.00 87.00 498 LEU A N 1
ATOM 3879 C CA . LEU A 1 498 ? 11.929 -0.839 -23.674 1.00 87.00 498 LEU A CA 1
ATOM 3880 C C . LEU A 1 498 ? 11.512 -2.306 -23.455 1.00 87.00 498 LEU A C 1
ATOM 3882 O O . LEU A 1 498 ? 10.601 -2.523 -22.652 1.00 87.00 498 LEU A O 1
ATOM 3886 N N . PRO A 1 499 ? 12.139 -3.326 -24.078 1.00 89.88 499 PRO A N 1
ATOM 3887 C CA . PRO A 1 499 ? 11.618 -4.690 -23.991 1.00 89.88 499 PRO A CA 1
ATOM 3888 C C . PRO A 1 499 ? 11.702 -5.342 -22.600 1.00 89.88 499 PRO A C 1
ATOM 3890 O O . PRO A 1 499 ? 10.694 -5.924 -22.188 1.00 89.88 499 PRO A O 1
ATOM 3893 N N . PRO A 1 500 ? 12.790 -5.198 -21.807 1.00 88.25 500 PRO A N 1
ATOM 3894 C CA . PRO A 1 500 ? 12.806 -5.684 -20.427 1.00 88.25 500 PRO A CA 1
ATOM 3895 C C . PRO A 1 500 ? 11.691 -5.069 -19.577 1.00 88.25 500 PRO A C 1
ATOM 3897 O O . PRO A 1 500 ? 11.020 -5.779 -18.832 1.00 88.25 500 PRO A O 1
ATOM 3900 N N . MET A 1 501 ? 11.430 -3.764 -19.709 1.00 87.56 501 MET A N 1
ATOM 3901 C CA . MET A 1 501 ? 10.353 -3.106 -18.962 1.00 87.56 501 MET A CA 1
ATOM 3902 C C . MET A 1 501 ? 8.960 -3.535 -19.451 1.00 87.56 501 MET A C 1
ATOM 3904 O O . MET A 1 501 ? 8.081 -3.797 -18.628 1.00 87.56 501 MET A O 1
ATOM 3908 N N . ALA A 1 502 ? 8.778 -3.676 -20.768 1.00 88.81 502 ALA A N 1
ATOM 3909 C CA . ALA A 1 502 ? 7.528 -4.113 -21.391 1.00 88.81 502 ALA A CA 1
ATOM 3910 C C . ALA A 1 502 ? 7.151 -5.568 -21.058 1.00 88.81 502 ALA A C 1
ATOM 3912 O O . ALA A 1 502 ? 5.975 -5.911 -21.135 1.00 88.81 502 ALA A O 1
ATOM 3913 N N . ILE A 1 503 ? 8.112 -6.409 -20.662 1.00 90.31 503 ILE A N 1
ATOM 3914 C CA . ILE A 1 503 ? 7.866 -7.768 -20.151 1.00 90.31 503 ILE A CA 1
ATOM 3915 C C . ILE A 1 503 ? 7.708 -7.750 -18.624 1.00 90.31 503 ILE A C 1
ATOM 3917 O O . ILE A 1 503 ? 6.733 -8.290 -18.094 1.00 90.31 503 ILE A O 1
ATOM 3921 N N . PHE A 1 504 ? 8.625 -7.091 -17.908 1.00 89.44 504 PHE A N 1
ATOM 3922 C CA . PHE A 1 504 ? 8.645 -7.079 -16.444 1.00 89.44 504 PHE A CA 1
ATOM 3923 C C . PHE A 1 504 ? 7.379 -6.462 -15.842 1.00 89.44 504 PHE A C 1
ATOM 3925 O O . PHE A 1 504 ? 6.788 -7.051 -14.937 1.00 89.44 504 PHE A O 1
ATOM 3932 N N . PHE A 1 505 ? 6.933 -5.291 -16.316 1.00 87.81 505 PHE A N 1
ATOM 3933 C CA . PHE A 1 505 ? 5.807 -4.598 -15.683 1.00 87.81 505 PHE A CA 1
ATOM 3934 C C . PHE A 1 505 ? 4.464 -5.331 -15.840 1.00 87.81 505 PHE A C 1
ATOM 3936 O O . PHE A 1 505 ? 3.745 -5.410 -14.841 1.00 87.81 505 PHE A O 1
ATOM 3943 N N . PRO A 1 506 ? 4.106 -5.926 -16.996 1.00 89.31 506 PRO A N 1
ATOM 3944 C CA . PRO A 1 506 ? 2.956 -6.822 -17.073 1.00 89.31 506 PRO A CA 1
ATOM 3945 C C . PRO A 1 506 ? 3.073 -8.047 -16.162 1.00 89.31 506 PRO A C 1
ATOM 3947 O O . PRO A 1 506 ? 2.123 -8.319 -15.433 1.00 89.31 506 PRO A O 1
ATOM 3950 N N . LEU A 1 507 ? 4.215 -8.749 -16.126 1.00 89.62 507 LEU A N 1
ATOM 3951 C CA . LEU A 1 507 ? 4.402 -9.896 -15.219 1.00 89.62 507 LEU A CA 1
ATOM 3952 C C . LEU A 1 507 ? 4.240 -9.491 -13.746 1.00 89.62 507 LEU A C 1
ATOM 3954 O O . LEU A 1 507 ? 3.559 -10.176 -12.982 1.00 89.62 507 LEU A O 1
ATOM 3958 N N . PHE A 1 508 ? 4.811 -8.352 -13.357 1.00 87.12 508 PHE A N 1
ATOM 3959 C CA . PHE A 1 508 ? 4.688 -7.812 -12.008 1.00 87.12 508 PHE A CA 1
ATOM 3960 C C . PHE A 1 508 ? 3.236 -7.452 -11.668 1.00 87.12 508 PHE A C 1
ATOM 3962 O O . PHE A 1 508 ? 2.749 -7.837 -10.609 1.00 87.12 508 PHE A O 1
ATOM 3969 N N . THR A 1 509 ? 2.504 -6.799 -12.579 1.00 84.25 509 THR A N 1
ATOM 3970 C CA . THR A 1 509 ? 1.079 -6.486 -12.373 1.00 84.25 509 THR A CA 1
ATOM 3971 C C . THR A 1 509 ? 0.190 -7.738 -12.382 1.00 84.25 509 THR A C 1
ATOM 3973 O O . THR A 1 509 ? -0.822 -7.753 -11.696 1.00 84.25 509 THR A O 1
ATOM 3976 N N . LEU A 1 510 ? 0.566 -8.830 -13.058 1.00 88.12 510 LEU A N 1
ATOM 3977 C CA . LEU A 1 510 ? -0.139 -10.116 -12.926 1.00 88.12 510 LEU A CA 1
ATOM 3978 C C . LEU A 1 510 ? 0.043 -10.739 -11.528 1.00 88.12 510 LEU A C 1
ATOM 3980 O O . LEU A 1 510 ? -0.905 -11.309 -10.989 1.00 88.12 510 LEU A O 1
ATOM 3984 N N . LEU A 1 511 ? 1.226 -10.598 -10.916 1.00 87.44 511 LEU A N 1
ATOM 3985 C CA . LEU A 1 511 ? 1.481 -11.001 -9.521 1.00 87.44 511 LEU A CA 1
ATOM 3986 C C . LEU A 1 511 ? 0.814 -10.054 -8.500 1.00 87.44 511 LEU A C 1
ATOM 3988 O O . LEU A 1 511 ? 0.452 -10.489 -7.403 1.00 87.44 511 LEU A O 1
ATOM 3992 N N . GLU A 1 512 ? 0.640 -8.780 -8.864 1.00 84.31 512 GLU A N 1
ATOM 3993 C CA . GLU A 1 512 ? -0.135 -7.759 -8.143 1.00 84.31 512 GLU A CA 1
ATOM 3994 C C . GLU A 1 512 ? -1.628 -8.157 -8.116 1.00 84.31 512 GLU A C 1
ATOM 3996 O O . GLU A 1 512 ? -2.170 -8.411 -7.040 1.00 84.31 512 GLU A O 1
ATOM 4001 N N . ASP A 1 513 ? -2.248 -8.343 -9.291 1.00 81.50 513 ASP A N 1
ATOM 4002 C CA . ASP A 1 513 ? -3.658 -8.731 -9.483 1.00 81.50 513 ASP A CA 1
ATOM 4003 C C . ASP A 1 513 ? -4.009 -10.094 -8.861 1.00 81.50 513 ASP A C 1
ATOM 4005 O O . ASP A 1 513 ? -5.101 -10.262 -8.317 1.00 81.50 513 ASP A O 1
ATOM 4009 N N . PHE A 1 514 ? -3.106 -11.081 -8.934 1.00 83.38 514 PHE A N 1
ATOM 4010 C CA . PHE A 1 514 ? -3.310 -12.397 -8.310 1.00 83.38 514 PHE A CA 1
ATOM 4011 C C . PHE A 1 514 ? -3.300 -12.329 -6.770 1.00 83.38 514 PHE A C 1
ATOM 4013 O O . PHE A 1 514 ? -3.806 -13.235 -6.109 1.00 83.38 514 PHE A O 1
ATOM 4020 N N . GLY A 1 515 ? -2.755 -11.253 -6.188 1.00 80.06 515 GLY A N 1
ATOM 4021 C CA . GLY A 1 515 ? -2.637 -11.067 -4.742 1.00 80.06 515 GLY A CA 1
ATOM 4022 C C . GLY A 1 515 ? -1.359 -11.652 -4.132 1.00 80.06 515 GLY A C 1
ATOM 4023 O O . GLY A 1 515 ? -1.280 -11.774 -2.907 1.00 80.06 515 GLY A O 1
ATOM 4024 N N . TYR A 1 516 ? -0.345 -11.988 -4.941 1.00 86.94 516 TYR A N 1
ATOM 4025 C CA . TYR A 1 516 ? 0.922 -12.550 -4.453 1.00 86.94 516 TYR A CA 1
ATOM 4026 C C . TYR A 1 516 ? 1.817 -11.503 -3.778 1.00 86.94 516 TYR A C 1
ATOM 4028 O O . TYR A 1 516 ? 2.386 -11.767 -2.718 1.00 86.94 516 TYR A O 1
ATOM 4036 N N . LEU A 1 517 ? 1.918 -10.295 -4.341 1.00 85.56 517 LEU A N 1
ATOM 4037 C CA . LEU A 1 517 ? 2.802 -9.251 -3.803 1.00 85.56 517 LEU A CA 1
ATOM 4038 C C . LEU A 1 517 ? 2.483 -8.848 -2.339 1.00 85.56 517 LEU A C 1
ATOM 4040 O O . LEU A 1 517 ? 3.426 -8.697 -1.562 1.00 85.56 517 LEU A O 1
ATOM 4044 N N . PRO A 1 518 ? 1.214 -8.778 -1.882 1.00 80.44 518 PRO A N 1
ATOM 4045 C CA . PRO A 1 518 ? 0.891 -8.669 -0.455 1.00 80.44 518 PRO A CA 1
ATOM 4046 C C . PRO A 1 518 ? 1.505 -9.763 0.438 1.00 80.44 518 PRO A C 1
ATOM 4048 O O . PRO A 1 518 ? 1.943 -9.460 1.546 1.00 80.44 518 PRO A O 1
ATOM 4051 N N . ARG A 1 519 ? 1.625 -11.017 -0.032 1.00 85.56 519 ARG A N 1
ATOM 4052 C CA . ARG A 1 519 ? 2.302 -12.093 0.725 1.00 85.56 519 ARG A CA 1
ATOM 4053 C C . ARG A 1 519 ? 3.817 -11.883 0.771 1.00 85.56 519 ARG A C 1
ATOM 4055 O O . ARG A 1 519 ? 4.434 -12.140 1.800 1.00 85.56 519 ARG A O 1
ATOM 4062 N N . VAL A 1 520 ? 4.413 -11.359 -0.302 1.00 84.75 520 VAL A N 1
ATOM 4063 C CA . VAL A 1 520 ? 5.830 -10.943 -0.328 1.00 84.75 520 VAL A CA 1
ATOM 4064 C C . VAL A 1 520 ? 6.090 -9.839 0.703 1.00 84.75 520 VAL A C 1
ATOM 4066 O O . VAL A 1 520 ? 7.039 -9.940 1.481 1.00 84.75 520 VAL A O 1
ATOM 4069 N N . ALA A 1 521 ? 5.211 -8.833 0.772 1.00 84.50 521 ALA A N 1
ATOM 4070 C CA . ALA A 1 521 ? 5.275 -7.784 1.788 1.00 84.50 521 ALA A CA 1
ATOM 4071 C C . ALA A 1 521 ? 5.129 -8.343 3.212 1.00 84.50 521 ALA A C 1
ATOM 4073 O O . ALA A 1 521 ? 5.930 -7.998 4.074 1.00 84.50 521 ALA A O 1
ATOM 4074 N N . PHE A 1 522 ? 4.180 -9.254 3.450 1.00 83.31 522 PHE A N 1
ATOM 4075 C CA . PHE A 1 522 ? 3.998 -9.923 4.744 1.00 83.31 522 PHE A CA 1
ATOM 4076 C C . PHE A 1 522 ? 5.225 -10.749 5.175 1.00 83.31 522 PHE A C 1
ATOM 4078 O O . PHE A 1 522 ? 5.664 -10.657 6.320 1.00 83.31 522 PHE A O 1
ATOM 4085 N N . ASN A 1 523 ? 5.834 -11.511 4.261 1.00 85.69 523 ASN A N 1
ATOM 4086 C CA . ASN A 1 523 ? 7.040 -12.294 4.553 1.00 85.69 523 ASN A CA 1
ATOM 4087 C C . ASN A 1 523 ? 8.228 -11.400 4.944 1.00 85.69 523 ASN A C 1
ATOM 4089 O O . ASN A 1 523 ? 8.968 -11.712 5.880 1.00 85.69 523 ASN A O 1
ATOM 4093 N N . LEU A 1 524 ? 8.410 -10.283 4.235 1.00 86.19 524 LEU A N 1
ATOM 4094 C CA . LEU A 1 524 ? 9.514 -9.348 4.456 1.00 86.19 524 LEU A CA 1
ATOM 4095 C C . LEU A 1 524 ? 9.240 -8.311 5.558 1.00 86.19 524 LEU A C 1
ATOM 4097 O O . LEU A 1 524 ? 10.192 -7.720 6.069 1.00 86.19 524 LEU A O 1
ATOM 4101 N N . ASP A 1 525 ? 7.991 -8.128 5.992 1.00 84.88 525 ASP A N 1
ATOM 4102 C CA . ASP A 1 525 ? 7.591 -7.206 7.065 1.00 84.88 525 ASP A CA 1
ATOM 4103 C C . ASP A 1 525 ? 8.408 -7.413 8.348 1.00 84.88 525 ASP A C 1
ATOM 4105 O O . ASP A 1 525 ? 8.911 -6.457 8.936 1.00 84.88 525 ASP A O 1
ATOM 4109 N N . ARG A 1 526 ? 8.666 -8.669 8.740 1.00 81.50 526 ARG A N 1
ATOM 4110 C CA . ARG A 1 526 ? 9.495 -8.969 9.921 1.00 81.50 526 ARG A CA 1
ATOM 4111 C C . ARG A 1 526 ? 10.963 -8.544 9.762 1.00 81.50 526 ARG A C 1
ATOM 4113 O O . ARG A 1 526 ? 11.646 -8.342 10.767 1.00 81.50 526 ARG A O 1
ATOM 4120 N N . CYS A 1 527 ? 11.458 -8.409 8.533 1.00 86.38 527 CYS A N 1
ATOM 4121 C CA . CYS A 1 527 ? 12.785 -7.865 8.245 1.00 86.38 527 CYS A CA 1
ATOM 4122 C C . CYS A 1 527 ? 12.765 -6.330 8.242 1.00 86.38 527 CYS A C 1
ATOM 4124 O O . CYS A 1 527 ? 13.607 -5.731 8.904 1.00 86.38 527 CYS A O 1
ATOM 4126 N N . PHE A 1 528 ? 11.779 -5.694 7.601 1.00 86.62 528 PHE A N 1
ATOM 4127 C CA . PHE A 1 528 ? 11.664 -4.229 7.591 1.00 86.62 528 PHE A CA 1
ATOM 4128 C C . PHE A 1 528 ? 11.359 -3.648 8.984 1.00 86.62 528 PHE A C 1
ATOM 4130 O O . PHE A 1 528 ? 12.026 -2.699 9.400 1.00 86.62 528 PHE A O 1
ATOM 4137 N N . LYS A 1 529 ? 10.493 -4.282 9.791 1.00 81.44 529 LYS A N 1
ATOM 4138 C CA . LYS A 1 529 ? 10.219 -3.856 11.179 1.00 81.44 529 LYS A CA 1
ATOM 4139 C C . LYS A 1 529 ? 11.454 -3.928 12.089 1.00 81.44 529 LYS A C 1
ATOM 4141 O O . LYS A 1 529 ? 11.612 -3.083 12.965 1.00 81.44 529 LYS A O 1
ATOM 4146 N N . ARG A 1 530 ? 12.397 -4.853 11.847 1.00 83.25 530 ARG A N 1
ATOM 4147 C CA . ARG A 1 530 ? 13.717 -4.886 12.532 1.00 83.25 530 ARG A CA 1
ATOM 4148 C C . ARG A 1 530 ? 14.632 -3.708 12.164 1.00 83.25 530 ARG A C 1
ATOM 4150 O O . ARG A 1 530 ? 15.604 -3.451 12.875 1.00 83.25 530 ARG A O 1
ATOM 4157 N N . CYS A 1 531 ? 14.321 -3.007 11.079 1.00 82.88 531 CYS A N 1
ATOM 4158 C CA . CYS A 1 531 ? 14.984 -1.792 10.613 1.00 82.88 531 CYS A CA 1
ATOM 4159 C C . CYS A 1 531 ? 14.148 -0.524 10.889 1.00 82.88 531 CYS A C 1
ATOM 4161 O O . CYS A 1 531 ? 14.491 0.546 10.390 1.00 82.88 531 CYS A O 1
ATOM 4163 N N . ALA A 1 532 ? 13.069 -0.645 11.679 1.00 80.25 532 ALA A N 1
ATOM 4164 C CA . ALA A 1 532 ? 12.072 0.398 11.939 1.00 80.25 532 ALA A CA 1
ATOM 4165 C C . ALA A 1 532 ? 11.483 1.018 10.653 1.00 80.25 532 ALA A C 1
ATOM 4167 O O . ALA A 1 532 ? 11.374 2.235 10.535 1.00 80.25 532 ALA A O 1
ATOM 4168 N N . ALA A 1 533 ? 11.124 0.157 9.697 1.00 82.62 533 ALA A N 1
ATOM 4169 C CA . ALA A 1 533 ? 10.422 0.507 8.466 1.00 82.62 533 ALA A CA 1
ATOM 4170 C C . ALA A 1 533 ? 9.261 -0.470 8.188 1.00 82.62 533 ALA A C 1
ATOM 4172 O O . ALA A 1 533 ? 9.201 -1.568 8.747 1.00 82.62 533 ALA A O 1
ATOM 4173 N N . CYS A 1 534 ? 8.338 -0.078 7.311 1.00 78.94 534 CYS A N 1
ATOM 4174 C CA . CYS A 1 534 ? 7.116 -0.822 7.007 1.00 78.94 534 CYS A CA 1
ATOM 4175 C C . CYS A 1 534 ? 7.303 -1.871 5.893 1.00 78.94 534 CYS A C 1
ATOM 4177 O O . CYS A 1 534 ? 7.964 -1.613 4.885 1.00 78.94 534 CYS A O 1
ATOM 4179 N N . GLY A 1 535 ? 6.645 -3.036 6.013 1.00 80.19 535 GLY A N 1
ATOM 4180 C CA . GLY A 1 535 ? 6.656 -4.103 5.000 1.00 80.19 535 GLY A CA 1
ATOM 4181 C C . GLY A 1 535 ? 6.215 -3.674 3.590 1.00 80.19 535 GLY A C 1
ATOM 4182 O O . GLY A 1 535 ? 6.610 -4.308 2.612 1.00 80.19 535 GLY A O 1
ATOM 4183 N N . LYS A 1 536 ? 5.490 -2.553 3.448 1.00 82.25 536 LYS A N 1
ATOM 4184 C CA . LYS A 1 536 ? 5.198 -1.905 2.153 1.00 82.25 536 LYS A CA 1
ATOM 4185 C C . LYS A 1 536 ? 6.460 -1.604 1.325 1.00 82.25 536 LYS A C 1
ATOM 4187 O O . LYS A 1 536 ? 6.401 -1.683 0.100 1.00 82.25 536 LYS A O 1
ATOM 4192 N N . GLN A 1 537 ? 7.604 -1.335 1.962 1.00 88.88 537 GLN A N 1
ATOM 4193 C CA . GLN A 1 537 ? 8.896 -1.109 1.294 1.00 88.88 537 GLN A CA 1
ATOM 4194 C C . GLN A 1 537 ? 9.369 -2.328 0.476 1.00 88.88 537 GLN A C 1
ATOM 4196 O O . GLN A 1 537 ? 10.080 -2.168 -0.513 1.00 88.88 537 GLN A O 1
ATOM 4201 N N . ALA A 1 538 ? 8.920 -3.544 0.810 1.00 88.81 538 ALA A N 1
ATOM 4202 C CA . ALA A 1 538 ? 9.184 -4.730 -0.003 1.00 88.81 538 ALA A CA 1
ATOM 4203 C C . ALA A 1 538 ? 8.586 -4.617 -1.416 1.00 88.81 538 ALA A C 1
ATOM 4205 O O . ALA A 1 538 ? 9.218 -5.031 -2.385 1.00 88.81 538 ALA A O 1
ATOM 4206 N N . LEU A 1 539 ? 7.386 -4.036 -1.546 1.00 87.38 539 LEU A N 1
ATOM 4207 C CA . LEU A 1 539 ? 6.688 -3.872 -2.827 1.00 87.38 539 LEU A CA 1
ATOM 4208 C C . LEU A 1 539 ? 7.450 -2.913 -3.748 1.00 87.38 539 LEU A C 1
ATOM 4210 O O . LEU A 1 539 ? 7.611 -3.174 -4.939 1.00 87.38 539 LEU A O 1
ATOM 4214 N N . THR A 1 540 ? 7.943 -1.814 -3.177 1.00 89.00 540 THR A N 1
ATOM 4215 C CA . THR A 1 540 ? 8.620 -0.735 -3.906 1.00 89.00 540 THR A CA 1
ATOM 4216 C C . THR A 1 540 ? 10.029 -1.156 -4.316 1.00 89.00 540 THR A C 1
ATOM 4218 O O . THR A 1 540 ? 10.409 -0.950 -5.466 1.00 89.00 540 THR A O 1
ATOM 4221 N N . MET A 1 541 ? 10.732 -1.873 -3.431 1.00 90.56 541 MET A N 1
ATOM 4222 C CA . MET A 1 541 ? 11.982 -2.582 -3.717 1.00 90.56 541 MET A CA 1
ATOM 4223 C C . MET A 1 541 ? 11.805 -3.601 -4.855 1.00 90.56 541 MET A C 1
ATOM 4225 O O . MET A 1 541 ? 12.587 -3.613 -5.803 1.00 90.56 541 MET A O 1
ATOM 4229 N N . CYS A 1 542 ? 10.742 -4.417 -4.821 1.00 87.75 542 CYS A N 1
ATOM 4230 C CA . CYS A 1 542 ? 10.482 -5.390 -5.885 1.00 87.75 542 CYS A CA 1
ATOM 4231 C C . CYS A 1 542 ? 10.134 -4.731 -7.233 1.00 87.75 542 CYS A C 1
ATOM 4233 O O . CYS A 1 542 ? 10.463 -5.279 -8.281 1.00 87.75 542 CYS A O 1
ATOM 4235 N N . MET A 1 543 ? 9.527 -3.541 -7.222 1.00 86.75 543 MET A N 1
ATOM 4236 C CA . MET A 1 543 ? 9.293 -2.732 -8.425 1.00 86.75 543 MET A CA 1
ATOM 4237 C C . MET A 1 543 ? 10.578 -2.045 -8.933 1.00 86.75 543 MET A C 1
ATOM 4239 O O . MET A 1 543 ? 10.735 -1.857 -10.142 1.00 86.75 543 MET A O 1
ATOM 4243 N N . GLY A 1 544 ? 11.520 -1.727 -8.034 1.00 87.81 544 GLY A N 1
ATOM 4244 C CA . GLY A 1 544 ? 12.847 -1.186 -8.350 1.00 87.81 544 GLY A CA 1
ATOM 4245 C C . GLY A 1 544 ? 13.680 -2.100 -9.252 1.00 87.81 544 GLY A C 1
ATOM 4246 O O . GLY A 1 544 ? 14.258 -1.628 -10.230 1.00 87.81 544 GLY A O 1
ATOM 4247 N N . PHE A 1 545 ? 13.634 -3.417 -9.015 1.00 86.50 545 PHE A N 1
ATOM 4248 C CA . PHE A 1 545 ? 14.272 -4.424 -9.876 1.00 86.50 545 PHE A CA 1
ATOM 4249 C C . PHE A 1 545 ? 13.890 -4.277 -11.363 1.00 86.50 545 PHE A C 1
ATOM 4251 O O . PHE A 1 545 ? 14.734 -4.450 -12.243 1.00 86.50 545 PHE A O 1
ATOM 4258 N N . GLY A 1 546 ? 12.642 -3.892 -11.653 1.00 85.19 546 GLY A N 1
ATOM 4259 C CA . GLY A 1 546 ? 12.208 -3.537 -13.004 1.00 85.19 546 GLY A CA 1
ATOM 4260 C C . GLY A 1 546 ? 12.811 -2.213 -13.474 1.00 85.19 546 GLY A C 1
ATOM 4261 O O . GLY A 1 546 ? 13.479 -2.150 -14.508 1.00 85.19 546 GLY A O 1
ATOM 4262 N N . CYS A 1 547 ? 12.583 -1.152 -12.696 1.00 85.31 547 CYS A N 1
ATOM 4263 C CA . CYS A 1 547 ? 13.208 0.158 -12.870 1.00 85.31 547 CYS A CA 1
ATOM 4264 C C . CYS A 1 547 ? 13.202 0.943 -11.546 1.00 85.31 547 CYS A C 1
ATOM 4266 O O . CYS A 1 547 ? 12.141 1.151 -10.949 1.00 85.31 547 CYS A O 1
ATOM 4268 N N . ASN A 1 548 ? 14.357 1.470 -11.123 1.00 86.38 548 ASN A N 1
ATOM 4269 C CA . ASN A 1 548 ? 14.462 2.216 -9.864 1.00 86.38 548 ASN A CA 1
ATOM 4270 C C . ASN A 1 548 ? 13.587 3.480 -9.841 1.00 86.38 548 ASN A C 1
ATOM 4272 O O . ASN A 1 548 ? 12.973 3.755 -8.811 1.00 86.38 548 ASN A O 1
ATOM 4276 N N . ALA A 1 549 ? 13.424 4.183 -10.968 1.00 81.69 549 ALA A N 1
ATOM 4277 C CA . ALA A 1 549 ? 12.500 5.317 -11.072 1.00 81.69 549 ALA A CA 1
ATOM 4278 C C . ALA A 1 549 ? 11.032 4.899 -10.846 1.00 81.69 549 ALA A C 1
ATOM 4280 O O . ALA A 1 549 ? 10.279 5.597 -10.166 1.00 81.69 549 ALA A O 1
ATOM 4281 N N . ALA A 1 550 ? 10.630 3.729 -11.355 1.00 81.56 550 ALA A N 1
ATOM 4282 C CA . ALA A 1 550 ? 9.290 3.185 -11.148 1.00 81.56 550 ALA A CA 1
ATOM 4283 C C . ALA A 1 550 ? 9.067 2.762 -9.683 1.00 81.56 550 ALA A C 1
ATOM 4285 O O . ALA A 1 550 ? 8.026 3.084 -9.113 1.00 81.56 550 ALA A O 1
ATOM 4286 N N . GLY A 1 551 ? 10.061 2.130 -9.046 1.00 87.06 551 GLY A N 1
ATOM 4287 C CA . GLY A 1 551 ? 10.025 1.803 -7.614 1.00 87.06 551 GLY A CA 1
ATOM 4288 C C . GLY A 1 551 ? 9.986 3.039 -6.703 1.00 87.06 551 GLY A C 1
ATOM 4289 O O . GLY A 1 551 ? 9.207 3.066 -5.753 1.00 87.06 551 GLY A O 1
ATOM 4290 N N . ILE A 1 552 ? 10.731 4.102 -7.038 1.00 87.69 552 ILE A N 1
ATOM 4291 C CA . ILE A 1 552 ? 10.715 5.396 -6.325 1.00 87.69 552 ILE A CA 1
ATOM 4292 C C . ILE A 1 552 ? 9.340 6.072 -6.426 1.00 87.69 552 ILE A C 1
ATOM 4294 O O . ILE A 1 552 ? 8.823 6.560 -5.423 1.00 87.69 552 ILE A O 1
ATOM 4298 N N . ILE A 1 553 ? 8.696 6.046 -7.600 1.00 82.56 553 ILE A N 1
ATOM 4299 C CA . ILE A 1 553 ? 7.298 6.491 -7.754 1.00 82.56 553 ILE A CA 1
ATOM 4300 C C . ILE A 1 553 ? 6.350 5.577 -6.952 1.00 82.56 553 ILE A C 1
ATOM 4302 O O . ILE A 1 553 ? 5.398 6.057 -6.334 1.00 82.56 553 ILE A O 1
ATOM 4306 N N . GLY A 1 554 ? 6.638 4.273 -6.899 1.00 81.25 554 GLY A N 1
ATOM 4307 C CA . GLY A 1 554 ? 5.943 3.283 -6.073 1.00 81.25 554 GLY A CA 1
ATOM 4308 C C . GLY A 1 554 ? 6.005 3.561 -4.566 1.00 81.25 554 GLY A C 1
ATOM 4309 O O . GLY A 1 554 ? 5.058 3.224 -3.857 1.00 81.25 554 GLY A O 1
ATOM 4310 N N . CYS A 1 555 ? 7.033 4.261 -4.065 1.00 85.75 555 CYS A N 1
ATOM 4311 C CA . CYS A 1 555 ? 7.126 4.679 -2.657 1.00 85.75 555 CYS A CA 1
ATOM 4312 C C . CYS A 1 555 ? 5.950 5.551 -2.186 1.00 85.75 555 CYS A C 1
ATOM 4314 O O . CYS A 1 555 ? 5.721 5.646 -0.983 1.00 85.75 555 CYS A O 1
ATOM 4316 N N . ARG A 1 556 ? 5.127 6.090 -3.100 1.00 81.12 556 ARG A N 1
ATOM 4317 C CA . ARG A 1 556 ? 3.812 6.684 -2.785 1.00 81.12 556 ARG A CA 1
ATOM 4318 C C . ARG A 1 556 ? 2.837 5.744 -2.054 1.00 81.12 556 ARG A C 1
ATOM 4320 O O . ARG A 1 556 ? 1.809 6.206 -1.595 1.00 81.12 556 ARG A O 1
ATOM 4327 N N . ILE A 1 557 ? 3.092 4.434 -2.010 1.00 76.19 557 ILE A N 1
ATOM 4328 C CA . ILE A 1 557 ? 2.243 3.451 -1.309 1.00 76.19 557 ILE A CA 1
ATOM 4329 C C . ILE A 1 557 ? 2.488 3.480 0.213 1.00 76.19 557 ILE A C 1
ATOM 4331 O O . ILE A 1 557 ? 1.655 2.992 0.974 1.00 76.19 557 ILE A O 1
ATOM 4335 N N . ILE A 1 558 ? 3.615 4.048 0.660 1.00 79.44 558 ILE A N 1
ATOM 4336 C CA . ILE A 1 558 ? 4.014 4.143 2.070 1.00 79.44 558 ILE A CA 1
ATOM 4337 C C . ILE A 1 558 ? 3.452 5.431 2.679 1.00 79.44 558 ILE A C 1
ATOM 4339 O O . ILE A 1 558 ? 3.641 6.519 2.130 1.00 79.44 558 ILE A O 1
ATOM 4343 N N . ASP A 1 559 ? 2.779 5.284 3.818 1.00 69.75 559 ASP A N 1
ATOM 4344 C CA . ASP A 1 559 ? 1.957 6.327 4.443 1.00 69.75 559 ASP A CA 1
ATOM 4345 C C . ASP A 1 559 ? 2.826 7.327 5.210 1.00 69.75 559 ASP A C 1
ATOM 4347 O O . ASP A 1 559 ? 2.772 8.533 4.971 1.00 69.75 559 ASP A O 1
ATOM 4351 N N . SER A 1 560 ? 3.705 6.808 6.074 1.00 74.38 560 SER A N 1
ATOM 4352 C CA . SER A 1 560 ? 4.651 7.617 6.839 1.00 74.38 560 SER A CA 1
ATOM 4353 C C . SER A 1 560 ? 5.644 8.324 5.902 1.00 74.38 560 SER A C 1
ATOM 4355 O O . SER A 1 560 ? 6.395 7.648 5.186 1.00 74.38 560 SER A O 1
ATOM 4357 N N . PRO A 1 561 ? 5.733 9.671 5.911 1.00 76.00 561 PRO A N 1
ATOM 4358 C CA . PRO A 1 561 ? 6.638 10.408 5.025 1.00 76.00 561 PRO A CA 1
ATOM 4359 C C . PRO A 1 561 ? 8.114 10.078 5.301 1.00 76.00 561 PRO A C 1
ATOM 4361 O O . PRO A 1 561 ? 8.931 10.084 4.380 1.00 76.00 561 PRO A O 1
ATOM 4364 N N . ARG A 1 562 ? 8.433 9.719 6.552 1.00 82.44 562 ARG A N 1
ATOM 4365 C CA . ARG A 1 562 ? 9.739 9.228 7.005 1.00 82.44 562 ARG A CA 1
ATOM 4366 C C . ARG A 1 562 ? 10.107 7.903 6.337 1.00 82.44 562 ARG A C 1
ATOM 4368 O O . ARG A 1 562 ? 11.156 7.797 5.706 1.00 82.44 562 ARG A O 1
ATOM 4375 N N . GLU A 1 563 ? 9.242 6.898 6.457 1.00 83.00 563 GLU A N 1
ATOM 4376 C CA . GLU A 1 563 ? 9.475 5.563 5.890 1.00 83.00 563 GLU A CA 1
ATOM 4377 C C . GLU A 1 563 ? 9.476 5.608 4.357 1.00 83.00 563 GLU A C 1
ATOM 4379 O O . GLU A 1 563 ? 10.287 4.943 3.713 1.00 83.00 563 GLU A O 1
ATOM 4384 N N . ARG A 1 564 ? 8.638 6.469 3.765 1.00 87.62 564 ARG A N 1
ATOM 4385 C CA . ARG A 1 564 ? 8.629 6.763 2.329 1.00 87.62 564 ARG A CA 1
ATOM 4386 C C . ARG A 1 564 ? 9.968 7.323 1.845 1.00 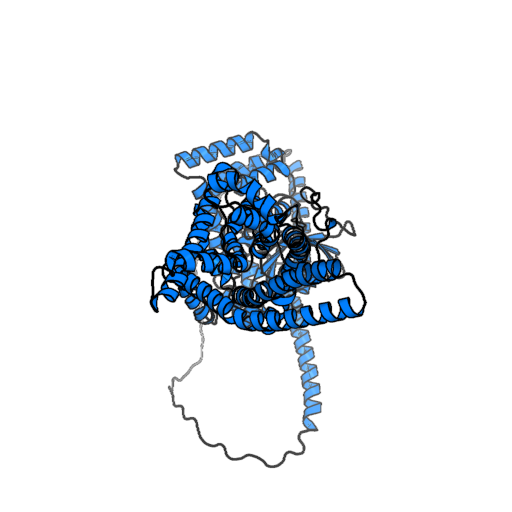87.62 564 ARG A C 1
ATOM 4388 O O . ARG A 1 564 ? 10.462 6.872 0.814 1.00 87.62 564 ARG A O 1
ATOM 4395 N N . LEU A 1 565 ? 10.579 8.257 2.581 1.00 87.38 565 LEU A N 1
ATOM 4396 C CA . LEU A 1 565 ? 11.897 8.805 2.242 1.00 87.38 565 LEU A CA 1
ATOM 4397 C C . LEU A 1 565 ? 13.005 7.744 2.357 1.00 87.38 565 LEU A C 1
ATOM 4399 O O . LEU A 1 565 ? 13.836 7.629 1.456 1.00 87.38 565 LEU A O 1
ATOM 4403 N N . ILE A 1 566 ? 12.977 6.915 3.408 1.00 90.19 566 ILE A N 1
ATOM 4404 C CA . ILE A 1 566 ? 13.896 5.773 3.561 1.00 90.19 566 ILE A CA 1
ATOM 4405 C C . ILE A 1 566 ? 13.761 4.814 2.372 1.00 90.19 566 ILE A C 1
ATOM 4407 O O . ILE A 1 566 ? 14.768 4.421 1.782 1.00 90.19 566 ILE A O 1
ATOM 4411 N N . ALA A 1 567 ? 12.535 4.479 1.967 1.00 90.44 567 ALA A N 1
ATOM 4412 C CA . ALA A 1 567 ? 12.278 3.619 0.818 1.00 90.44 567 ALA A CA 1
ATOM 4413 C C . ALA A 1 567 ? 12.775 4.232 -0.503 1.00 90.44 567 ALA A C 1
ATOM 4415 O O . ALA A 1 567 ? 13.397 3.530 -1.294 1.00 90.44 567 ALA A O 1
ATOM 4416 N N . MET A 1 568 ? 12.565 5.535 -0.735 1.00 90.38 568 MET A N 1
ATOM 4417 C CA . MET A 1 568 ? 13.075 6.232 -1.927 1.00 90.38 568 MET A CA 1
ATOM 4418 C C . MET A 1 568 ? 14.607 6.190 -2.015 1.00 90.38 568 MET A C 1
ATOM 4420 O O . MET A 1 568 ? 15.143 5.834 -3.062 1.00 90.38 568 MET A O 1
ATOM 4424 N N . ILE A 1 569 ? 15.311 6.496 -0.918 1.00 90.56 569 ILE A N 1
ATOM 4425 C CA . ILE A 1 569 ? 16.783 6.474 -0.865 1.00 90.56 569 ILE A CA 1
ATOM 4426 C C . ILE A 1 569 ? 17.308 5.043 -1.050 1.00 90.56 569 ILE A C 1
ATOM 4428 O O . ILE A 1 569 ? 18.200 4.789 -1.861 1.00 90.56 569 ILE A O 1
ATOM 4432 N N . THR A 1 570 ? 16.746 4.085 -0.311 1.00 91.56 570 THR A N 1
ATOM 4433 C CA . THR A 1 570 ? 17.262 2.709 -0.287 1.00 91.56 570 THR A CA 1
ATOM 4434 C C . THR A 1 570 ? 16.927 1.894 -1.535 1.00 91.56 570 THR A C 1
ATOM 4436 O O . THR A 1 570 ? 17.584 0.880 -1.778 1.00 91.56 570 THR A O 1
ATOM 4439 N N . ASN A 1 571 ? 15.994 2.357 -2.378 1.00 89.69 571 ASN A N 1
ATOM 4440 C CA . ASN A 1 571 ? 15.730 1.752 -3.684 1.00 89.69 571 ASN A CA 1
ATOM 4441 C C . ASN A 1 571 ? 16.922 1.880 -4.657 1.00 89.69 571 ASN A C 1
ATOM 4443 O O . ASN A 1 571 ? 16.988 1.142 -5.630 1.00 89.69 571 ASN A O 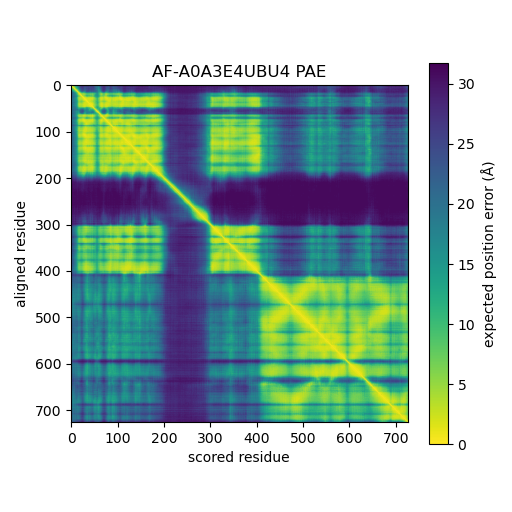1
ATOM 4447 N N . ASN A 1 572 ? 17.903 2.760 -4.404 1.00 87.00 572 ASN A N 1
ATOM 4448 C CA . ASN A 1 572 ? 19.110 2.841 -5.241 1.00 87.00 572 ASN A CA 1
ATOM 4449 C C . ASN A 1 572 ? 20.034 1.611 -5.082 1.00 87.00 572 ASN A C 1
ATOM 4451 O O . ASN A 1 572 ? 20.754 1.260 -6.014 1.00 87.00 572 ASN A O 1
ATOM 4455 N N . PHE A 1 573 ? 19.976 0.909 -3.943 1.00 89.06 573 PHE A N 1
ATOM 4456 C CA . PHE A 1 573 ? 20.739 -0.331 -3.707 1.00 89.06 573 PHE A CA 1
ATOM 4457 C C . PHE A 1 573 ? 20.112 -1.559 -4.381 1.00 89.06 573 PHE A C 1
ATOM 4459 O O . PHE A 1 573 ? 20.715 -2.632 -4.406 1.00 89.06 573 PHE A O 1
ATOM 4466 N N . VAL A 1 574 ? 18.931 -1.393 -4.980 1.00 89.00 574 VAL A N 1
ATOM 4467 C CA . VAL A 1 574 ? 18.298 -2.395 -5.831 1.00 89.00 574 VAL A CA 1
ATOM 4468 C C . VAL A 1 574 ? 18.938 -2.328 -7.227 1.00 89.00 574 VAL A C 1
ATOM 4470 O O . VAL A 1 574 ? 18.923 -1.265 -7.861 1.00 89.00 574 VAL A O 1
ATOM 4473 N N . PRO A 1 575 ? 19.525 -3.425 -7.742 1.00 87.06 575 PRO A N 1
ATOM 4474 C CA . PRO A 1 575 ? 19.977 -3.481 -9.126 1.00 87.06 575 PRO A CA 1
ATOM 4475 C C . PRO A 1 575 ? 18.763 -3.598 -10.055 1.00 87.06 575 PRO A C 1
ATOM 4477 O O . PRO A 1 575 ? 18.065 -4.609 -10.060 1.00 87.06 575 PRO A O 1
ATOM 4480 N N . CYS A 1 576 ? 18.495 -2.550 -10.830 1.00 87.81 576 CYS A N 1
ATOM 4481 C CA . CYS A 1 576 ? 17.448 -2.557 -11.847 1.00 87.81 576 CYS A CA 1
ATOM 4482 C C . CYS A 1 576 ? 17.937 -3.169 -13.172 1.00 87.81 576 CYS A C 1
ATOM 4484 O O . CYS A 1 576 ? 19.144 -3.226 -13.419 1.00 87.81 576 CYS A O 1
ATOM 4486 N N . ASN A 1 577 ? 17.006 -3.527 -14.065 1.00 80.88 577 ASN A N 1
ATOM 4487 C CA . ASN A 1 577 ? 17.304 -4.076 -15.398 1.00 80.88 577 ASN A CA 1
ATOM 4488 C C . ASN A 1 577 ? 18.426 -3.336 -16.158 1.00 80.88 577 ASN A C 1
ATOM 4490 O O . ASN A 1 577 ? 19.298 -3.980 -16.732 1.00 80.88 577 ASN A O 1
ATOM 4494 N N . GLY A 1 578 ? 18.456 -1.997 -16.121 1.00 76.88 578 GLY A N 1
ATOM 4495 C CA . GLY A 1 578 ? 19.483 -1.190 -16.801 1.00 76.88 578 GLY A CA 1
ATOM 4496 C C . GLY A 1 578 ? 20.909 -1.344 -16.246 1.00 76.88 578 GLY A C 1
ATOM 4497 O O . GLY A 1 578 ? 21.867 -1.038 -16.948 1.00 76.88 578 GLY A O 1
ATOM 4498 N N . ARG A 1 579 ? 21.069 -1.852 -15.016 1.00 82.25 579 ARG A N 1
ATOM 4499 C CA . ARG A 1 579 ? 22.372 -2.139 -14.388 1.00 82.25 579 ARG A CA 1
ATOM 4500 C C . ARG A 1 579 ? 22.828 -3.590 -14.577 1.00 82.25 579 ARG A C 1
ATOM 4502 O O . ARG A 1 579 ? 23.997 -3.884 -14.341 1.00 82.25 579 ARG A O 1
ATOM 4509 N N . PHE A 1 580 ? 21.958 -4.504 -15.018 1.00 80.44 580 PHE A N 1
ATOM 4510 C CA . PHE A 1 580 ? 22.365 -5.895 -15.245 1.00 80.44 580 PHE A CA 1
ATOM 4511 C C . PHE A 1 580 ? 23.415 -6.060 -16.359 1.00 80.44 580 PHE A C 1
ATOM 4513 O O . PHE A 1 580 ? 24.356 -6.810 -16.116 1.00 80.44 580 PHE A O 1
ATOM 4520 N N . PRO A 1 581 ? 23.367 -5.366 -17.519 1.00 78.06 581 PRO A N 1
ATOM 4521 C CA . PRO A 1 581 ? 24.397 -5.514 -18.552 1.00 78.06 581 PRO A CA 1
ATOM 4522 C C . PRO A 1 581 ? 25.810 -5.168 -18.064 1.00 78.06 581 PRO A C 1
ATOM 4524 O O . PRO A 1 581 ? 26.749 -5.914 -18.332 1.00 78.06 581 PRO A O 1
ATOM 4527 N N . THR A 1 582 ? 25.969 -4.085 -17.295 1.00 79.12 582 THR A N 1
ATOM 4528 C CA . THR A 1 582 ? 27.275 -3.684 -16.743 1.00 79.12 582 THR A CA 1
ATOM 4529 C C . THR A 1 582 ? 27.730 -4.619 -15.625 1.00 79.12 582 THR A C 1
ATOM 4531 O O . THR A 1 582 ? 28.894 -5.011 -15.604 1.00 79.12 582 THR A O 1
ATOM 4534 N N . MET A 1 583 ? 26.822 -5.061 -14.746 1.00 83.75 583 MET A N 1
ATOM 4535 C CA . MET A 1 583 ? 27.135 -6.076 -13.732 1.00 83.75 583 MET A CA 1
ATOM 4536 C C . MET A 1 583 ? 27.563 -7.406 -14.364 1.00 83.75 583 MET A C 1
ATOM 4538 O O . MET A 1 583 ? 28.570 -7.970 -13.950 1.00 83.75 583 MET A O 1
ATOM 4542 N N . ILE A 1 584 ? 26.856 -7.884 -15.392 1.00 80.56 584 ILE A N 1
ATOM 4543 C CA . ILE A 1 584 ? 27.202 -9.112 -16.122 1.00 80.56 584 ILE A CA 1
ATOM 4544 C C . ILE A 1 584 ? 28.559 -8.957 -16.816 1.00 80.56 584 ILE A C 1
ATOM 4546 O O . ILE A 1 584 ? 29.397 -9.843 -16.676 1.00 80.56 584 ILE A O 1
ATOM 4550 N N . ALA A 1 585 ? 28.823 -7.832 -17.489 1.00 79.94 585 ALA A N 1
ATOM 4551 C CA . ALA A 1 585 ? 30.114 -7.580 -18.132 1.00 79.94 585 ALA A CA 1
ATOM 4552 C C . ALA A 1 585 ? 31.285 -7.610 -17.130 1.00 79.94 585 ALA A C 1
ATOM 4554 O O . ALA A 1 585 ? 32.284 -8.284 -17.379 1.00 79.94 585 ALA A O 1
ATOM 4555 N N . ILE A 1 586 ? 31.140 -6.956 -15.970 1.00 82.38 586 ILE A N 1
ATOM 4556 C CA . ILE A 1 586 ? 32.145 -6.962 -14.894 1.00 82.38 586 ILE A CA 1
ATOM 4557 C C . ILE A 1 586 ? 32.324 -8.378 -14.322 1.00 82.38 586 ILE A C 1
ATOM 4559 O O . ILE A 1 586 ? 33.453 -8.849 -14.189 1.00 82.38 586 ILE A O 1
ATOM 4563 N N . ILE A 1 587 ? 31.233 -9.097 -14.032 1.00 83.44 587 ILE A N 1
ATOM 4564 C CA . ILE A 1 587 ? 31.290 -10.482 -13.534 1.00 83.44 587 ILE A CA 1
ATOM 4565 C C . ILE A 1 587 ? 32.011 -11.387 -14.545 1.00 83.44 587 ILE A C 1
ATOM 4567 O O . ILE A 1 587 ? 32.885 -12.163 -14.162 1.00 83.44 587 ILE A O 1
ATOM 4571 N N . THR A 1 588 ? 31.707 -11.263 -15.837 1.00 79.50 588 THR A N 1
ATOM 4572 C CA . THR A 1 588 ? 32.366 -12.045 -16.887 1.00 79.50 588 THR A CA 1
ATOM 4573 C C . THR A 1 588 ? 33.853 -11.700 -17.009 1.00 79.50 588 THR A C 1
ATOM 4575 O O . THR A 1 588 ? 34.685 -12.608 -17.042 1.00 79.50 588 THR A O 1
ATOM 4578 N N . MET A 1 589 ? 34.205 -10.412 -17.004 1.00 78.88 589 MET A N 1
ATOM 4579 C CA . MET A 1 589 ? 35.589 -9.944 -17.119 1.00 78.88 589 MET A CA 1
ATOM 4580 C C . MET A 1 589 ? 36.474 -10.423 -15.957 1.00 78.88 589 MET A C 1
ATOM 4582 O O . MET A 1 589 ? 37.572 -10.917 -16.200 1.00 78.88 589 MET A O 1
ATOM 4586 N N . PHE A 1 590 ? 35.999 -10.318 -14.711 1.00 77.56 590 PHE A N 1
ATOM 4587 C CA . PHE A 1 590 ? 36.804 -10.635 -13.523 1.00 77.56 590 PHE A CA 1
ATOM 4588 C C . PHE A 1 590 ? 36.700 -12.096 -13.049 1.00 77.56 590 PHE A C 1
ATOM 4590 O O . PHE A 1 590 ? 37.670 -12.616 -12.500 1.00 77.56 590 PHE A O 1
ATOM 4597 N N . PHE A 1 591 ? 35.560 -12.775 -13.247 1.00 73.06 591 PHE A N 1
ATOM 4598 C CA . PHE A 1 591 ? 35.300 -14.107 -12.667 1.00 73.06 591 PHE A CA 1
ATOM 4599 C C . PHE A 1 591 ? 35.078 -15.231 -13.690 1.00 73.06 591 PHE A C 1
ATOM 4601 O O . PHE A 1 591 ? 35.180 -16.398 -13.318 1.00 73.06 591 PHE A O 1
ATOM 4608 N N . VAL A 1 592 ? 34.786 -14.924 -14.961 1.00 64.69 592 VAL A N 1
ATOM 4609 C CA . VAL A 1 592 ? 34.631 -15.952 -16.015 1.00 64.69 592 VAL A CA 1
ATOM 4610 C C . VAL A 1 592 ? 35.889 -16.089 -16.873 1.00 64.69 592 VAL A C 1
ATOM 4612 O O . VAL A 1 592 ? 36.227 -17.205 -17.258 1.00 64.69 592 VAL A O 1
ATOM 4615 N N . GLY A 1 593 ? 36.632 -15.002 -17.112 1.00 61.59 593 GLY A N 1
ATOM 4616 C CA . GLY A 1 593 ? 37.890 -15.034 -17.878 1.00 61.59 593 GLY A CA 1
ATOM 4617 C C . GLY A 1 593 ? 38.966 -15.984 -17.322 1.00 61.59 593 GLY A C 1
ATOM 4618 O O . GLY A 1 593 ? 39.848 -16.412 -18.060 1.00 61.59 593 GLY A O 1
ATOM 4619 N N . SER A 1 594 ? 38.871 -16.359 -16.043 1.00 60.06 594 SER A N 1
ATOM 4620 C CA . SER A 1 594 ? 39.747 -17.317 -15.354 1.00 60.06 594 SER A CA 1
ATOM 4621 C C . SER A 1 594 ? 39.183 -18.747 -15.260 1.00 60.06 594 SER A C 1
ATOM 4623 O O . SER A 1 594 ? 39.900 -19.654 -14.840 1.00 60.06 594 SER A O 1
ATOM 4625 N N . ALA A 1 595 ? 37.922 -18.976 -15.649 1.00 56.78 595 ALA A N 1
ATOM 4626 C CA . ALA A 1 595 ? 37.173 -20.211 -15.397 1.00 56.78 595 ALA A CA 1
ATOM 4627 C C . ALA A 1 595 ? 36.621 -20.833 -16.697 1.00 56.78 595 ALA A C 1
ATOM 4629 O O . ALA A 1 595 ? 35.414 -20.852 -16.951 1.00 56.78 595 ALA A O 1
ATOM 4630 N N . ALA A 1 596 ? 37.519 -21.361 -17.534 1.00 51.75 596 ALA A N 1
ATOM 4631 C CA . ALA A 1 596 ? 37.164 -21.980 -18.811 1.00 51.75 596 ALA A CA 1
ATOM 4632 C C . ALA A 1 596 ? 36.359 -23.287 -18.631 1.00 51.75 596 ALA A C 1
ATOM 4634 O O . ALA A 1 596 ? 36.891 -24.313 -18.211 1.00 51.75 596 ALA A O 1
ATOM 4635 N N . GLY A 1 597 ? 35.072 -23.266 -18.993 1.00 65.31 597 GLY A N 1
ATOM 4636 C CA . GLY A 1 597 ? 34.208 -24.452 -19.012 1.00 65.31 597 GLY A CA 1
ATOM 4637 C C . GLY A 1 597 ? 32.714 -24.119 -18.992 1.00 65.31 597 GLY A C 1
ATOM 4638 O O . GLY A 1 597 ? 32.322 -22.976 -18.765 1.00 65.31 597 GLY A O 1
ATOM 4639 N N . ALA A 1 598 ? 31.857 -25.127 -19.189 1.00 63.41 598 ALA A N 1
ATOM 4640 C CA . ALA A 1 598 ? 30.397 -24.954 -19.226 1.00 63.41 598 ALA A CA 1
ATOM 4641 C C . ALA A 1 598 ? 29.788 -24.439 -17.901 1.00 63.41 598 ALA A C 1
ATOM 4643 O O . ALA A 1 598 ? 28.711 -23.853 -17.904 1.00 63.41 598 ALA A O 1
ATOM 4644 N N . PHE A 1 599 ? 30.495 -24.598 -16.775 1.00 63.69 599 PHE A N 1
ATOM 4645 C CA . PHE A 1 599 ? 30.097 -24.050 -15.473 1.00 63.69 599 PHE A CA 1
ATOM 4646 C C . PHE A 1 599 ? 30.176 -22.515 -15.389 1.00 63.69 599 PHE A C 1
ATOM 4648 O O . PHE A 1 599 ? 29.597 -21.938 -14.471 1.00 63.69 599 PHE A O 1
ATOM 4655 N N . SER A 1 600 ? 30.840 -21.844 -16.335 1.00 69.06 600 SER A N 1
ATOM 4656 C CA . SER A 1 600 ? 30.975 -20.378 -16.380 1.00 69.06 600 SER A CA 1
ATOM 4657 C C . SER A 1 600 ? 29.638 -19.626 -16.362 1.00 69.06 600 SER A C 1
ATOM 4659 O O . SER A 1 600 ? 29.510 -18.628 -15.656 1.00 69.06 600 SER A O 1
ATOM 4661 N N . SER A 1 601 ? 28.628 -20.115 -17.088 1.00 71.62 601 SER A N 1
ATOM 4662 C CA . SER A 1 601 ? 27.288 -19.512 -17.149 1.00 71.62 601 SER A CA 1
ATOM 4663 C C . SER A 1 601 ? 26.502 -19.687 -15.846 1.00 71.62 601 SER A C 1
ATOM 4665 O O . SER A 1 601 ? 25.803 -18.777 -15.406 1.00 71.62 601 SER A O 1
ATOM 4667 N N . VAL A 1 602 ? 26.652 -20.842 -15.191 1.00 76.31 602 VAL A N 1
ATOM 4668 C CA . VAL A 1 602 ? 26.057 -21.113 -13.875 1.00 76.31 602 VAL A CA 1
ATOM 4669 C C . VAL A 1 602 ? 26.739 -20.263 -12.801 1.00 76.31 602 VAL A C 1
ATOM 4671 O O . VAL A 1 602 ? 26.064 -19.704 -11.940 1.00 76.31 602 VAL A O 1
ATOM 4674 N N . LEU A 1 603 ? 28.065 -20.111 -12.878 1.00 80.69 603 LEU A N 1
ATOM 4675 C CA . LEU A 1 603 ? 28.847 -19.283 -11.964 1.00 80.69 603 LEU A CA 1
ATOM 4676 C C . LEU A 1 603 ? 28.494 -17.795 -12.098 1.00 80.69 603 LEU A C 1
ATOM 4678 O O . LEU A 1 603 ? 28.251 -17.146 -11.084 1.00 80.69 603 LEU A O 1
ATOM 4682 N N . SER A 1 604 ? 28.398 -17.253 -13.317 1.00 76.50 604 SER A N 1
ATOM 4683 C CA . SER A 1 604 ? 28.023 -15.845 -13.512 1.00 76.50 604 SER A CA 1
ATOM 4684 C C . SER A 1 604 ? 26.591 -15.558 -13.049 1.00 76.50 604 SER A C 1
ATOM 4686 O O . SER A 1 604 ? 26.361 -14.550 -12.378 1.00 76.50 604 SER A O 1
ATOM 4688 N N . ALA A 1 605 ? 25.646 -16.474 -13.296 1.00 78.31 605 ALA A N 1
ATOM 4689 C CA . ALA A 1 605 ? 24.284 -16.387 -12.770 1.00 78.31 605 ALA A CA 1
ATOM 4690 C C . ALA A 1 605 ? 24.240 -16.457 -11.230 1.00 78.31 605 ALA A C 1
ATOM 4692 O O . ALA A 1 605 ? 23.510 -15.689 -10.601 1.00 78.31 605 ALA A O 1
ATOM 4693 N N . ALA A 1 606 ? 25.045 -17.326 -10.608 1.00 82.81 606 ALA A N 1
ATOM 4694 C CA . ALA A 1 606 ? 25.144 -17.432 -9.152 1.00 82.81 606 ALA A CA 1
ATOM 4695 C C . ALA A 1 606 ? 25.766 -16.177 -8.510 1.00 82.81 606 ALA A C 1
ATOM 4697 O O . ALA A 1 606 ? 25.271 -15.707 -7.485 1.00 82.81 606 ALA A O 1
ATOM 4698 N N . ILE A 1 607 ? 26.801 -15.592 -9.126 1.00 85.75 607 ILE A N 1
ATOM 4699 C CA . ILE A 1 607 ? 27.403 -14.331 -8.668 1.00 85.75 607 ILE A CA 1
ATOM 4700 C C . ILE A 1 607 ? 26.401 -13.177 -8.818 1.00 85.75 607 ILE A C 1
ATOM 4702 O O . ILE A 1 607 ? 26.219 -12.413 -7.872 1.00 85.75 607 ILE A O 1
ATOM 4706 N N . LEU A 1 608 ? 25.685 -13.079 -9.946 1.00 84.38 608 LEU A N 1
ATOM 4707 C CA . LEU A 1 608 ? 24.647 -12.061 -10.152 1.00 84.38 608 LEU A CA 1
ATOM 4708 C C . LEU A 1 608 ? 23.511 -12.187 -9.122 1.00 84.38 608 LEU A C 1
ATOM 4710 O O . LEU A 1 608 ? 23.092 -11.187 -8.539 1.00 84.38 608 LEU A O 1
ATOM 4714 N N . ALA A 1 609 ? 23.058 -13.410 -8.832 1.00 84.19 609 ALA A N 1
ATOM 4715 C CA . ALA A 1 609 ? 22.093 -13.677 -7.767 1.00 84.19 609 ALA A CA 1
ATOM 4716 C C . ALA A 1 609 ? 22.635 -13.277 -6.379 1.00 84.19 609 ALA A C 1
ATOM 4718 O O . ALA A 1 609 ? 21.903 -12.699 -5.574 1.00 84.19 609 ALA A O 1
ATOM 4719 N N . GLY A 1 610 ? 23.926 -13.508 -6.116 1.00 88.62 610 GLY A N 1
ATOM 4720 C CA . GLY A 1 610 ? 24.619 -13.035 -4.915 1.00 88.62 610 GLY A CA 1
ATOM 4721 C C . GLY A 1 610 ? 24.645 -11.506 -4.797 1.00 88.62 610 GLY A C 1
ATOM 4722 O O . GLY A 1 610 ? 24.349 -10.976 -3.728 1.00 88.62 610 GLY A O 1
ATOM 4723 N N . VAL A 1 611 ? 24.912 -10.788 -5.894 1.00 88.00 611 VAL A N 1
ATOM 4724 C CA . VAL A 1 611 ? 24.866 -9.313 -5.957 1.00 88.00 611 VAL A CA 1
ATOM 4725 C C . VAL A 1 611 ? 23.443 -8.787 -5.722 1.00 88.00 611 VAL A C 1
ATOM 4727 O O . VAL A 1 611 ? 23.264 -7.820 -4.984 1.00 88.00 611 VAL A O 1
ATOM 4730 N N . ILE A 1 612 ? 22.419 -9.450 -6.269 1.00 88.31 612 ILE A N 1
ATOM 4731 C CA . ILE A 1 612 ? 21.003 -9.128 -6.017 1.00 88.31 612 ILE A CA 1
ATOM 4732 C C . ILE A 1 612 ? 20.658 -9.283 -4.525 1.00 88.31 612 ILE A C 1
ATOM 4734 O O . ILE A 1 612 ? 20.063 -8.380 -3.933 1.00 88.31 612 ILE A O 1
ATOM 4738 N N . VAL A 1 613 ? 21.067 -10.387 -3.890 1.00 88.88 613 VAL A N 1
ATOM 4739 C CA . VAL A 1 613 ? 20.854 -10.615 -2.448 1.00 88.88 613 VAL A CA 1
ATOM 4740 C C . VAL A 1 613 ? 21.632 -9.603 -1.599 1.00 88.88 613 VAL A C 1
ATOM 4742 O O . VAL A 1 613 ? 21.083 -9.073 -0.632 1.00 88.88 613 VAL A O 1
ATOM 4745 N N . LEU A 1 614 ? 22.872 -9.272 -1.974 1.00 91.62 614 LEU A N 1
ATOM 4746 C CA . LEU A 1 614 ? 23.673 -8.237 -1.316 1.00 91.62 614 LEU A CA 1
ATOM 4747 C C . LEU A 1 614 ? 22.991 -6.861 -1.386 1.00 91.62 614 LEU A C 1
ATOM 4749 O O . LEU A 1 614 ? 22.946 -6.162 -0.376 1.00 91.62 614 LEU A O 1
ATOM 4753 N N . GLY A 1 615 ? 22.399 -6.503 -2.530 1.00 91.31 615 GLY A N 1
ATOM 4754 C CA . GLY A 1 615 ? 21.600 -5.284 -2.691 1.00 91.31 615 GLY A CA 1
ATOM 4755 C C . GLY A 1 615 ? 20.429 -5.216 -1.707 1.00 91.31 615 GLY A C 1
ATOM 4756 O O . GLY A 1 615 ? 20.296 -4.237 -0.976 1.00 91.31 615 GLY A O 1
ATOM 4757 N N . VAL A 1 616 ? 19.644 -6.295 -1.589 1.00 89.81 616 VAL A N 1
ATOM 4758 C CA . VAL A 1 616 ? 18.531 -6.392 -0.619 1.00 89.81 616 VAL A CA 1
ATOM 4759 C C . VAL A 1 616 ? 19.021 -6.289 0.834 1.00 89.81 616 VAL A C 1
ATOM 4761 O O . VAL A 1 616 ? 18.394 -5.618 1.658 1.00 89.81 616 VAL A O 1
ATOM 4764 N N . LEU A 1 617 ? 20.158 -6.909 1.165 1.00 92.25 617 LEU A N 1
ATOM 4765 C CA . LEU A 1 617 ? 20.767 -6.796 2.495 1.00 92.25 617 LEU A CA 1
ATOM 4766 C C . LEU A 1 617 ? 21.242 -5.364 2.791 1.00 92.25 617 LEU A C 1
ATOM 4768 O O . LEU A 1 617 ? 21.049 -4.886 3.910 1.00 92.25 617 LEU A O 1
ATOM 4772 N N . MET A 1 618 ? 21.785 -4.652 1.799 1.00 92.56 618 MET A N 1
ATOM 4773 C CA . MET A 1 618 ? 22.169 -3.241 1.930 1.00 92.56 618 MET A CA 1
ATOM 4774 C C . MET A 1 618 ? 20.951 -2.318 2.054 1.00 92.56 618 MET A C 1
ATOM 4776 O O . MET A 1 618 ? 20.951 -1.449 2.923 1.00 92.56 618 MET A O 1
ATOM 4780 N N . THR A 1 619 ? 19.873 -2.550 1.297 1.00 91.19 619 THR A N 1
ATOM 4781 C CA . THR A 1 619 ? 18.579 -1.864 1.477 1.00 91.19 619 TH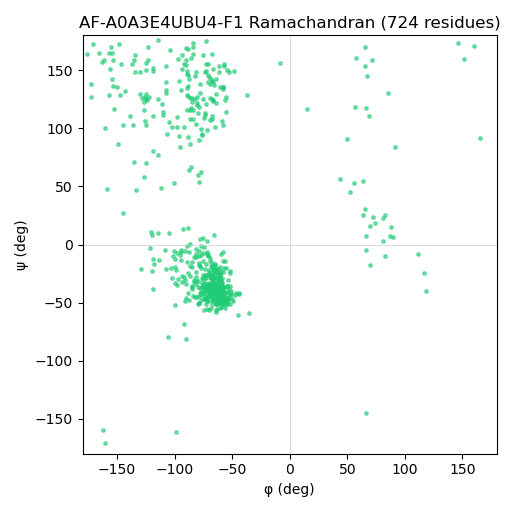R A CA 1
ATOM 4782 C C . THR A 1 619 ? 18.086 -1.983 2.925 1.00 91.19 619 THR A C 1
ATOM 4784 O O . THR A 1 619 ? 17.713 -0.974 3.529 1.00 91.19 619 THR A O 1
ATOM 4787 N N . LEU A 1 620 ? 18.139 -3.178 3.528 1.00 91.75 620 LEU A N 1
ATOM 4788 C CA . LEU A 1 620 ? 17.755 -3.394 4.931 1.00 91.75 620 LEU A CA 1
ATOM 4789 C C . LEU A 1 620 ? 18.718 -2.719 5.924 1.00 91.75 620 LEU A C 1
ATOM 4791 O O . LEU A 1 620 ? 18.265 -2.049 6.855 1.00 91.75 620 LEU A O 1
ATOM 4795 N N . LEU A 1 621 ? 20.032 -2.864 5.732 1.00 92.69 621 LEU A N 1
ATOM 4796 C CA . LEU A 1 621 ? 21.059 -2.289 6.608 1.00 92.69 621 LEU A CA 1
ATOM 4797 C C . LEU A 1 621 ? 21.001 -0.755 6.624 1.00 92.69 621 LEU A C 1
ATOM 4799 O O . LEU A 1 621 ? 21.000 -0.146 7.693 1.00 92.69 621 LEU A O 1
ATOM 4803 N N . ILE A 1 622 ? 20.880 -0.131 5.453 1.00 91.56 622 ILE A N 1
ATOM 4804 C CA . ILE A 1 622 ? 20.834 1.328 5.311 1.00 91.56 622 ILE A CA 1
ATOM 4805 C C . ILE A 1 622 ? 19.489 1.876 5.796 1.00 91.56 622 ILE A C 1
ATOM 4807 O O . ILE A 1 622 ? 19.477 2.918 6.449 1.00 91.56 622 ILE A O 1
ATOM 4811 N N . SER A 1 623 ? 18.381 1.140 5.616 1.00 89.94 623 SER A N 1
ATOM 4812 C CA . SER A 1 623 ? 17.106 1.481 6.271 1.00 89.94 623 SER A CA 1
ATOM 4813 C C . SER A 1 623 ? 17.280 1.584 7.788 1.00 89.94 623 SER A C 1
ATOM 4815 O O . SER A 1 623 ? 16.896 2.588 8.381 1.00 89.94 623 SER A O 1
ATOM 4817 N N . LYS A 1 624 ? 17.946 0.604 8.419 1.00 89.31 624 LYS A N 1
ATOM 4818 C CA . LYS A 1 624 ? 18.199 0.619 9.868 1.00 89.31 624 LYS A CA 1
ATOM 4819 C C . LYS A 1 624 ? 19.090 1.788 10.305 1.00 89.31 624 LYS A C 1
ATOM 4821 O O . LYS A 1 624 ? 18.815 2.396 11.337 1.00 89.31 624 LYS A O 1
ATOM 4826 N N . ILE A 1 625 ? 20.142 2.104 9.544 1.00 90.81 625 ILE A N 1
ATOM 4827 C CA . ILE A 1 625 ? 21.042 3.229 9.849 1.00 90.81 625 ILE A CA 1
ATOM 4828 C C . ILE A 1 625 ? 20.277 4.555 9.770 1.00 90.81 625 ILE A C 1
ATOM 4830 O O . ILE A 1 625 ? 20.319 5.334 10.725 1.00 90.81 625 ILE A O 1
ATOM 4834 N N . LEU A 1 626 ? 19.530 4.795 8.687 1.00 88.62 626 LEU A N 1
ATOM 4835 C CA . LEU A 1 626 ? 18.748 6.021 8.507 1.00 88.62 626 LEU A CA 1
ATOM 4836 C C . LEU A 1 626 ? 17.682 6.171 9.601 1.00 88.62 626 LEU A C 1
ATOM 4838 O O . LEU A 1 626 ? 17.609 7.234 10.219 1.00 88.62 626 LEU A O 1
ATOM 4842 N N . SER A 1 627 ? 16.942 5.099 9.910 1.00 84.00 627 SER A N 1
ATOM 4843 C CA . SER A 1 627 ? 15.933 5.059 10.981 1.00 84.00 627 SER A CA 1
ATOM 4844 C C . SER A 1 627 ? 16.474 5.383 12.379 1.00 84.00 627 SER A C 1
ATOM 4846 O O . SER A 1 627 ? 15.721 5.860 13.228 1.00 84.00 627 SER A O 1
ATOM 4848 N N . ALA A 1 628 ? 17.752 5.089 12.643 1.00 83.38 628 ALA A N 1
ATOM 4849 C CA . ALA A 1 628 ? 18.391 5.306 13.943 1.00 83.38 628 ALA A CA 1
ATOM 4850 C C . ALA A 1 628 ? 19.090 6.673 14.069 1.00 83.38 628 ALA A C 1
ATOM 4852 O O . ALA A 1 628 ? 19.222 7.200 15.175 1.00 83.38 628 ALA A O 1
ATOM 4853 N N . THR A 1 629 ? 19.556 7.240 12.952 1.00 85.25 629 THR A N 1
ATOM 4854 C CA . THR A 1 629 ? 20.421 8.432 12.926 1.00 85.25 629 THR A CA 1
ATOM 4855 C C . THR A 1 629 ? 19.671 9.688 12.479 1.00 85.25 629 THR A C 1
ATOM 4857 O O . THR A 1 629 ? 19.282 10.493 13.324 1.00 85.25 629 THR A O 1
ATOM 4860 N N . VAL A 1 630 ? 19.472 9.850 11.168 1.00 77.31 630 VAL A N 1
ATOM 4861 C CA . VAL A 1 630 ? 18.933 11.060 10.523 1.00 77.31 630 VAL A CA 1
ATOM 4862 C C . VAL A 1 630 ? 17.410 11.139 10.633 1.00 77.31 630 VAL A C 1
ATOM 4864 O O . VAL A 1 630 ? 16.854 12.218 10.808 1.00 77.31 630 VAL A O 1
ATOM 4867 N N . LEU A 1 631 ? 16.725 9.998 10.538 1.00 76.25 631 LEU A N 1
ATOM 4868 C CA . LEU A 1 631 ? 15.272 9.911 10.425 1.00 76.25 631 LEU A CA 1
ATOM 4869 C C . LEU A 1 631 ? 14.708 9.135 11.617 1.00 76.25 631 LEU A C 1
ATOM 4871 O O . LEU A 1 631 ? 14.407 7.948 11.512 1.00 76.25 631 LEU A O 1
ATOM 4875 N N . LYS A 1 632 ? 14.560 9.806 12.762 1.00 69.00 632 LYS A N 1
ATOM 4876 C CA . LYS A 1 632 ? 13.995 9.234 13.999 1.00 69.00 632 LYS A CA 1
ATOM 4877 C C . LYS A 1 632 ? 12.461 9.324 14.023 1.00 69.00 632 LYS A C 1
ATOM 4879 O O . LYS A 1 632 ? 11.874 10.099 13.276 1.00 69.00 632 LYS A O 1
ATOM 4884 N N . GLY A 1 633 ? 11.823 8.511 14.866 1.00 62.53 633 GLY A N 1
ATOM 4885 C CA . GLY A 1 633 ? 10.367 8.474 15.055 1.00 62.53 633 GLY A CA 1
ATOM 4886 C C . GLY A 1 633 ? 9.833 7.070 15.356 1.00 62.53 633 GLY A C 1
ATOM 4887 O O . GLY A 1 633 ? 10.567 6.078 15.260 1.00 62.53 633 GLY A O 1
ATOM 4888 N N . VAL A 1 634 ? 8.544 6.981 15.678 1.00 56.94 634 VAL A N 1
ATOM 4889 C CA . VAL A 1 634 ? 7.814 5.712 15.849 1.00 56.94 634 VAL A CA 1
ATOM 4890 C C . VAL A 1 634 ? 7.631 5.038 14.469 1.00 56.94 634 VAL A C 1
ATOM 4892 O O . VAL A 1 634 ? 7.447 5.750 13.476 1.00 56.94 634 VAL A O 1
ATOM 4895 N N . PRO A 1 635 ? 7.766 3.702 14.335 1.00 57.22 635 PRO A N 1
ATOM 4896 C CA . PRO A 1 635 ? 7.428 2.993 13.095 1.00 57.22 635 PRO A CA 1
ATOM 4897 C C . PRO A 1 635 ? 5.906 2.913 12.897 1.00 57.22 635 PRO A C 1
ATOM 4899 O O . PRO A 1 635 ? 5.162 2.828 13.874 1.00 57.22 635 PRO A O 1
ATOM 4902 N N . SER A 1 636 ? 5.438 2.891 11.648 1.00 56.94 636 SER A N 1
ATOM 4903 C CA . SER A 1 636 ? 4.003 2.796 11.356 1.00 56.94 636 SER A CA 1
ATOM 4904 C C . SER A 1 636 ? 3.407 1.439 11.765 1.00 56.94 636 SER A C 1
ATOM 4906 O O . SER A 1 636 ? 4.008 0.370 11.590 1.00 56.94 636 SER A O 1
ATOM 4908 N N . SER A 1 637 ? 2.190 1.470 12.315 1.00 45.72 637 SER A N 1
ATOM 4909 C CA . SER A 1 637 ? 1.434 0.266 12.671 1.00 45.72 637 SER A CA 1
ATOM 4910 C C . SER A 1 637 ? 0.853 -0.381 11.412 1.00 45.72 637 SER A C 1
ATOM 4912 O O . SER A 1 637 ? -0.198 0.004 10.909 1.00 45.72 637 SER A O 1
ATOM 4914 N N . PHE A 1 638 ? 1.570 -1.357 10.856 1.00 50.81 638 PHE A N 1
ATOM 4915 C CA . PHE A 1 638 ? 1.169 -1.994 9.601 1.00 50.81 638 PHE A CA 1
ATOM 4916 C C . PHE A 1 638 ? 0.221 -3.184 9.820 1.00 50.81 638 PHE A C 1
ATOM 4918 O O . PHE A 1 638 ? 0.666 -4.327 9.980 1.00 50.81 638 PHE A O 1
ATOM 4925 N N . THR A 1 639 ? -1.084 -2.906 9.784 1.00 44.75 639 THR A N 1
ATOM 4926 C CA . THR A 1 639 ? -2.204 -3.865 9.771 1.00 44.75 639 THR A CA 1
ATOM 4927 C C . THR A 1 639 ? -2.523 -4.335 8.345 1.00 44.75 639 THR A C 1
ATOM 4929 O O . THR A 1 639 ? -3.575 -4.039 7.779 1.00 44.75 639 THR A O 1
ATOM 4932 N N . LEU A 1 640 ? -1.599 -5.077 7.723 1.00 53.09 640 LEU 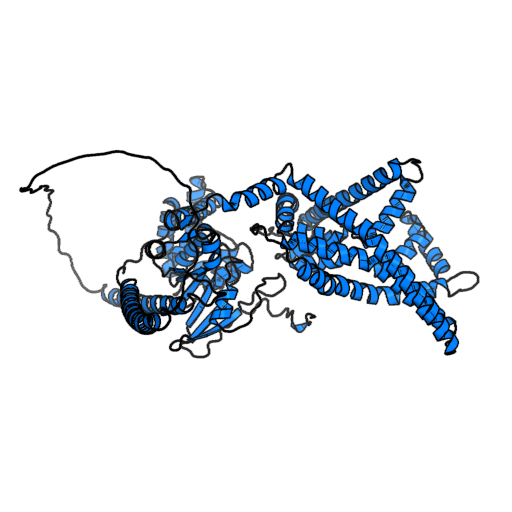A N 1
ATOM 4933 C CA . LEU A 1 640 ? -1.806 -5.589 6.364 1.00 53.09 640 LEU A CA 1
ATOM 4934 C C . LEU A 1 640 ? -2.918 -6.644 6.311 1.00 53.09 640 LEU A C 1
ATOM 4936 O O . LEU A 1 640 ? -2.714 -7.798 6.688 1.00 53.09 640 LEU A O 1
ATOM 4940 N N . GLU A 1 641 ? -4.058 -6.276 5.735 1.00 51.69 641 GLU A N 1
ATOM 4941 C CA . GLU A 1 641 ? -4.995 -7.260 5.203 1.00 51.69 641 GLU A CA 1
ATOM 4942 C C . GLU A 1 641 ? -4.392 -7.961 3.987 1.00 51.69 641 GLU A C 1
ATOM 4944 O O . GLU A 1 641 ? -3.998 -7.323 3.008 1.00 51.69 641 GLU A O 1
ATOM 4949 N N . LEU A 1 642 ? -4.349 -9.291 4.030 1.00 60.56 642 LEU A N 1
ATOM 4950 C CA . LEU A 1 642 ? -4.063 -10.100 2.853 1.00 60.56 642 LEU A CA 1
ATOM 4951 C C . LEU A 1 642 ? -5.353 -10.196 2.017 1.00 60.56 642 LEU A C 1
ATOM 4953 O O . LEU A 1 642 ? -6.313 -10.813 2.481 1.00 60.56 642 LEU A O 1
ATOM 4957 N N . PRO A 1 643 ? -5.419 -9.616 0.803 1.00 57.56 643 PRO A N 1
ATOM 4958 C CA . PRO A 1 643 ? -6.619 -9.712 -0.022 1.00 57.56 643 PRO A CA 1
ATOM 4959 C C . PRO A 1 643 ? -6.854 -11.169 -0.469 1.00 57.56 643 PRO A C 1
ATOM 4961 O O . PRO A 1 643 ? -5.884 -11.916 -0.635 1.00 57.56 643 PRO A O 1
ATOM 4964 N N . PRO A 1 644 ? -8.106 -11.596 -0.712 1.00 60.34 644 PRO A N 1
ATOM 4965 C CA . PRO A 1 644 ? -8.387 -12.926 -1.260 1.00 60.34 644 PRO A CA 1
ATOM 4966 C C . PRO A 1 644 ? -7.751 -13.092 -2.647 1.00 60.34 644 PRO A C 1
ATOM 4968 O O . PRO A 1 644 ? -7.568 -12.101 -3.362 1.00 60.34 644 PRO A O 1
ATOM 4971 N N . TYR A 1 645 ? -7.436 -14.328 -3.049 1.00 69.38 645 TYR A N 1
ATOM 4972 C CA . TYR A 1 645 ? -6.846 -14.581 -4.367 1.00 69.38 645 TYR A CA 1
ATOM 4973 C C . TYR A 1 645 ? -7.843 -14.239 -5.483 1.00 69.38 645 TYR A C 1
ATOM 4975 O O . TYR A 1 645 ? -9.032 -14.556 -5.409 1.00 69.38 645 TYR A O 1
ATOM 4983 N N . ARG A 1 646 ? -7.365 -13.584 -6.548 1.00 69.25 646 ARG A N 1
ATOM 4984 C CA . ARG A 1 646 ? -8.197 -13.154 -7.687 1.00 69.25 646 ARG A CA 1
ATOM 4985 C C . ARG A 1 646 ? -7.637 -13.691 -9.000 1.00 69.25 646 ARG A C 1
ATOM 4987 O O . ARG A 1 646 ? -6.436 -13.893 -9.147 1.00 69.25 646 ARG A O 1
ATOM 4994 N N . LYS A 1 647 ? -8.513 -13.936 -9.979 1.00 73.19 647 LYS A N 1
ATOM 4995 C CA . LYS A 1 647 ? -8.099 -14.312 -11.341 1.00 73.19 647 LYS A CA 1
ATOM 4996 C C . LYS A 1 647 ? -7.662 -13.038 -12.091 1.00 73.19 647 LYS A C 1
ATOM 4998 O O . LYS A 1 647 ? -8.510 -12.159 -12.259 1.00 73.19 647 LYS A O 1
ATOM 5003 N N . PRO A 1 648 ? -6.396 -12.912 -12.535 1.00 74.69 648 PRO A N 1
ATOM 5004 C CA . PRO A 1 648 ? -5.891 -11.678 -13.142 1.00 74.69 648 PRO A CA 1
ATOM 5005 C C . PRO A 1 648 ? -6.506 -11.416 -14.526 1.00 74.69 648 PRO A C 1
ATOM 5007 O O . PRO A 1 648 ? -6.720 -12.344 -15.310 1.00 74.69 648 PRO A O 1
ATOM 5010 N N . GLN A 1 649 ? -6.765 -10.148 -14.868 1.00 77.62 649 GLN A N 1
ATOM 5011 C CA . GLN A 1 649 ? -7.403 -9.776 -16.145 1.00 77.62 649 GLN A CA 1
ATOM 5012 C C . GLN A 1 649 ? -6.372 -9.583 -17.271 1.00 77.62 649 GLN A C 1
ATOM 5014 O O . GLN A 1 649 ? -6.224 -8.485 -17.809 1.00 77.62 649 GLN A O 1
ATOM 5019 N N . ILE A 1 650 ? -5.675 -10.670 -17.628 1.00 80.69 650 ILE A N 1
ATOM 5020 C CA . ILE A 1 650 ? -4.447 -10.714 -18.452 1.00 80.69 650 ILE A CA 1
ATOM 5021 C C . ILE A 1 650 ? -4.392 -9.661 -19.575 1.00 80.69 650 ILE A C 1
ATOM 5023 O O . ILE A 1 650 ? -3.502 -8.813 -19.567 1.00 80.69 650 ILE A O 1
ATOM 5027 N N . GLY A 1 651 ? -5.349 -9.656 -20.511 1.00 75.94 651 GLY A N 1
ATOM 5028 C CA . GLY A 1 651 ? -5.329 -8.724 -21.649 1.00 75.94 651 GLY A CA 1
ATOM 5029 C C . GLY A 1 651 ? -5.405 -7.241 -21.252 1.00 75.94 651 GLY A C 1
ATOM 5030 O O . GLY A 1 651 ? -4.666 -6.418 -21.789 1.00 75.94 651 GLY A O 1
ATOM 5031 N N . LYS A 1 652 ? -6.240 -6.891 -20.263 1.00 77.94 652 LYS A N 1
ATOM 5032 C CA . LYS A 1 652 ? -6.342 -5.513 -19.749 1.00 77.94 652 LYS A CA 1
ATOM 5033 C C . LYS A 1 652 ? -5.097 -5.111 -18.957 1.00 77.94 652 LYS A C 1
ATOM 5035 O O . LYS A 1 652 ? -4.673 -3.963 -19.053 1.00 77.94 652 LYS A O 1
ATOM 5040 N N . VAL A 1 653 ? -4.514 -6.050 -18.207 1.00 77.94 653 VAL A N 1
ATOM 5041 C CA . VAL A 1 653 ? -3.278 -5.845 -17.437 1.00 77.94 653 VAL A CA 1
ATOM 5042 C C . VAL A 1 653 ? -2.103 -5.530 -18.360 1.00 77.94 653 VAL A C 1
ATOM 5044 O O . VAL A 1 653 ? -1.424 -4.529 -18.140 1.00 77.94 653 VAL A O 1
ATOM 5047 N N . ILE A 1 654 ? -1.892 -6.327 -19.414 1.00 81.69 654 ILE A N 1
ATOM 5048 C CA . ILE A 1 654 ? -0.783 -6.136 -20.364 1.00 81.69 654 ILE A CA 1
ATOM 5049 C C . ILE A 1 654 ? -0.879 -4.763 -21.037 1.00 81.69 654 ILE A C 1
ATOM 5051 O O . ILE A 1 654 ? 0.061 -3.976 -20.946 1.00 81.69 654 ILE A O 1
ATOM 5055 N N . VAL A 1 655 ? -2.031 -4.443 -21.643 1.00 79.56 655 VAL A N 1
ATOM 5056 C CA . VAL A 1 655 ? -2.238 -3.157 -22.331 1.00 79.56 655 VAL A CA 1
ATOM 5057 C C . VAL A 1 655 ? -2.022 -1.989 -21.367 1.00 79.56 655 VAL A C 1
ATOM 5059 O O . VAL A 1 655 ? -1.194 -1.119 -21.633 1.00 79.56 655 VAL A O 1
ATOM 5062 N N . ARG A 1 656 ? -2.697 -1.986 -20.209 1.00 77.00 656 ARG A N 1
ATOM 5063 C CA . ARG A 1 656 ? -2.579 -0.888 -19.239 1.00 77.00 656 ARG A CA 1
ATOM 5064 C C . ARG A 1 656 ? -1.147 -0.726 -18.718 1.00 77.00 656 ARG A C 1
ATOM 5066 O O . ARG A 1 656 ? -0.665 0.396 -18.629 1.00 77.00 656 ARG A O 1
ATOM 5073 N N . SER A 1 657 ? -0.449 -1.816 -18.398 1.00 78.06 657 SER A N 1
ATOM 5074 C CA . SER A 1 657 ? 0.904 -1.752 -17.825 1.00 78.06 657 SER A CA 1
ATOM 5075 C C . SER A 1 657 ? 1.957 -1.278 -18.846 1.00 78.06 657 SER A C 1
ATOM 5077 O O . SER A 1 657 ? 2.871 -0.525 -18.497 1.00 78.06 657 SER A O 1
ATOM 5079 N N . ILE A 1 658 ? 1.798 -1.606 -20.134 1.00 81.50 658 ILE A N 1
ATOM 5080 C CA . ILE A 1 658 ? 2.664 -1.072 -21.199 1.00 81.50 658 ILE A CA 1
ATOM 5081 C C . ILE A 1 658 ? 2.438 0.438 -21.388 1.00 81.50 658 ILE A C 1
ATOM 5083 O O . ILE A 1 658 ? 3.402 1.205 -21.334 1.00 81.50 658 ILE A O 1
ATOM 5087 N N . PHE A 1 659 ? 1.189 0.891 -21.544 1.00 77.25 659 PHE A N 1
ATOM 5088 C CA . PHE A 1 659 ? 0.906 2.313 -21.784 1.00 77.25 659 PHE A CA 1
ATOM 5089 C C . PHE A 1 659 ? 1.136 3.202 -20.544 1.00 77.25 659 PHE A C 1
ATOM 5091 O O . PHE A 1 659 ? 1.843 4.204 -20.650 1.00 77.25 659 PHE A O 1
ATOM 5098 N N . ASP A 1 660 ? 0.610 2.836 -19.368 1.00 68.88 660 ASP A N 1
ATOM 5099 C CA . ASP A 1 660 ? 0.657 3.694 -18.170 1.00 68.88 660 ASP A CA 1
ATOM 5100 C C . ASP A 1 660 ? 1.995 3.629 -17.414 1.00 68.88 660 ASP A C 1
ATOM 5102 O O . ASP A 1 660 ? 2.407 4.628 -16.821 1.00 68.88 660 ASP A O 1
ATOM 5106 N N . ARG A 1 661 ? 2.672 2.465 -17.388 1.00 73.56 661 ARG A N 1
ATOM 5107 C CA . ARG A 1 661 ? 3.951 2.292 -16.665 1.00 73.56 661 ARG A CA 1
ATOM 5108 C C . ARG A 1 661 ? 5.153 2.370 -17.614 1.00 73.56 661 ARG A C 1
ATOM 5110 O O . ARG A 1 661 ? 6.062 3.157 -17.368 1.00 73.56 661 ARG A O 1
ATOM 5117 N N . THR A 1 662 ? 5.162 1.595 -18.700 1.00 80.12 662 THR A N 1
ATOM 5118 C CA . THR A 1 662 ? 6.376 1.419 -19.526 1.00 80.12 662 THR A CA 1
ATOM 5119 C C . THR A 1 662 ? 6.701 2.641 -20.390 1.00 80.12 662 THR A C 1
ATOM 5121 O O . THR A 1 662 ? 7.787 3.208 -20.264 1.00 80.12 662 THR A O 1
ATOM 5124 N N . LEU A 1 663 ? 5.766 3.095 -21.233 1.00 81.12 663 LEU A N 1
ATOM 5125 C CA . LEU A 1 663 ? 6.018 4.217 -22.153 1.00 81.12 663 LEU A CA 1
ATOM 5126 C C . LEU A 1 663 ? 6.266 5.546 -21.420 1.00 81.12 663 LEU A C 1
ATOM 5128 O O . LEU A 1 663 ? 7.095 6.343 -21.855 1.00 81.12 663 LEU A O 1
ATOM 5132 N N . PHE A 1 664 ? 5.609 5.769 -20.277 1.00 79.38 664 PHE A N 1
ATOM 5133 C CA . PHE A 1 664 ? 5.829 6.960 -19.448 1.00 79.38 664 PHE A CA 1
ATOM 5134 C C . PHE A 1 664 ? 7.247 7.023 -18.854 1.00 79.38 664 PHE A C 1
ATOM 5136 O O . PHE A 1 664 ? 7.850 8.097 -18.809 1.00 79.38 664 PHE A O 1
ATOM 5143 N N . VAL A 1 665 ? 7.799 5.883 -18.420 1.00 77.19 665 VAL A N 1
ATOM 5144 C CA . VAL A 1 665 ? 9.184 5.800 -17.928 1.00 77.19 665 VAL A CA 1
ATOM 5145 C C . VAL A 1 665 ? 10.178 5.968 -19.080 1.00 77.19 665 VAL A C 1
ATOM 5147 O O . VAL A 1 665 ? 11.110 6.763 -18.956 1.00 77.19 665 VAL A O 1
ATOM 5150 N N . LEU A 1 666 ? 9.944 5.314 -20.224 1.00 83.06 666 LEU A N 1
ATOM 5151 C CA . LEU A 1 666 ? 10.795 5.461 -21.410 1.00 83.06 666 LEU A CA 1
ATOM 5152 C C . LEU A 1 666 ? 10.850 6.914 -21.910 1.00 83.06 666 LEU A C 1
ATOM 5154 O O . LEU A 1 666 ? 11.929 7.407 -22.226 1.00 83.06 666 LEU A O 1
ATOM 5158 N N . GLY A 1 667 ? 9.720 7.629 -21.925 1.00 82.44 667 GLY A N 1
ATOM 5159 C CA . GLY A 1 667 ? 9.674 9.037 -22.333 1.00 82.44 667 GLY A CA 1
ATOM 5160 C C . GLY A 1 667 ? 10.578 9.943 -21.487 1.00 82.44 667 GLY A C 1
ATOM 5161 O O . GLY A 1 667 ? 11.214 10.846 -22.023 1.00 82.44 667 GLY A O 1
ATOM 5162 N N . ARG A 1 668 ? 10.709 9.666 -20.181 1.00 80.56 668 ARG A N 1
ATOM 5163 C CA . ARG A 1 668 ? 11.663 10.372 -19.307 1.00 80.56 668 ARG A CA 1
ATOM 5164 C C . ARG A 1 668 ? 13.112 10.031 -19.654 1.00 80.56 668 ARG A C 1
ATOM 5166 O O . ARG A 1 668 ? 13.925 10.942 -19.758 1.00 80.56 668 ARG A O 1
ATOM 5173 N N . ALA A 1 669 ? 13.415 8.752 -19.883 1.00 79.00 669 ALA A N 1
ATOM 5174 C CA . ALA A 1 669 ? 14.753 8.316 -20.278 1.00 79.00 669 ALA A CA 1
ATOM 5175 C C . ALA A 1 669 ? 15.192 8.951 -21.613 1.00 79.00 669 ALA A C 1
ATOM 5177 O O . ALA A 1 669 ? 16.306 9.450 -21.709 1.00 79.00 669 ALA A O 1
ATOM 5178 N N . ILE A 1 670 ? 14.300 9.022 -22.609 1.00 85.44 670 ILE A N 1
ATOM 5179 C CA . ILE A 1 670 ? 14.546 9.668 -23.913 1.00 85.44 670 ILE A CA 1
ATOM 5180 C C . ILE A 1 670 ? 14.911 11.153 -23.753 1.00 85.44 670 ILE A C 1
ATOM 5182 O O . ILE A 1 670 ? 15.901 11.604 -24.329 1.00 85.44 670 ILE A O 1
ATOM 5186 N N . VAL A 1 671 ? 14.152 11.905 -22.946 1.00 86.19 671 VAL A N 1
ATOM 5187 C CA . VAL A 1 671 ? 14.382 13.347 -22.719 1.00 86.19 671 VAL A CA 1
ATOM 5188 C C . VAL A 1 671 ? 15.763 13.633 -22.117 1.00 86.19 671 VAL A C 1
ATOM 5190 O O . VAL A 1 671 ? 16.342 14.679 -22.400 1.00 86.19 671 VAL A O 1
ATOM 5193 N N . VAL A 1 672 ? 16.311 12.708 -21.324 1.00 82.88 672 VAL A N 1
ATOM 5194 C CA . VAL A 1 672 ? 17.631 12.860 -20.689 1.00 82.88 672 VAL A CA 1
ATOM 5195 C C . VAL A 1 672 ? 18.760 12.234 -21.527 1.00 82.88 672 VAL A C 1
ATOM 5197 O O . VAL A 1 672 ? 19.868 12.768 -21.567 1.00 82.88 672 VAL A O 1
ATOM 5200 N N . ALA A 1 673 ? 18.486 11.156 -22.267 1.00 84.00 673 ALA A N 1
ATOM 5201 C CA . ALA A 1 673 ? 19.456 10.496 -23.141 1.00 84.00 673 ALA A CA 1
ATOM 5202 C C . ALA A 1 673 ? 19.799 11.317 -24.397 1.00 84.00 673 ALA A C 1
ATOM 5204 O O . ALA A 1 673 ? 20.952 11.310 -24.824 1.00 84.00 673 ALA A O 1
ATOM 5205 N N . ALA A 1 674 ? 18.842 12.058 -24.967 1.00 87.44 674 ALA A N 1
ATOM 5206 C CA . ALA A 1 674 ? 19.074 12.899 -26.146 1.00 87.44 674 ALA A CA 1
ATOM 5207 C C . ALA A 1 674 ? 20.206 13.942 -25.958 1.00 87.44 674 ALA A C 1
ATOM 5209 O O . ALA A 1 674 ? 21.155 13.929 -26.748 1.00 87.44 674 ALA A O 1
ATOM 5210 N N . PRO A 1 675 ? 20.188 14.816 -24.925 1.00 88.75 675 PRO A N 1
ATOM 5211 C CA . PRO A 1 675 ? 21.285 15.756 -24.689 1.00 88.75 675 PRO A CA 1
ATOM 5212 C C . PRO A 1 675 ? 22.577 15.062 -24.236 1.00 88.75 675 PRO A C 1
ATOM 5214 O O . PRO A 1 675 ? 23.658 15.557 -24.544 1.00 88.75 675 PRO A O 1
ATOM 5217 N N . ALA A 1 676 ? 22.502 13.907 -23.564 1.00 85.56 676 ALA A N 1
ATOM 5218 C CA . ALA A 1 676 ? 23.696 13.133 -23.226 1.00 85.56 676 ALA A CA 1
ATOM 5219 C C . ALA A 1 676 ? 24.412 12.619 -24.491 1.00 85.56 676 ALA A C 1
ATOM 5221 O O . ALA A 1 676 ? 25.623 12.787 -24.613 1.00 85.56 676 ALA A O 1
ATOM 5222 N N . GLY A 1 677 ? 23.669 12.083 -25.468 1.00 87.19 677 GLY A N 1
ATOM 5223 C CA . GLY A 1 677 ? 24.215 11.665 -26.764 1.00 87.19 677 GLY A CA 1
ATOM 5224 C C . GLY A 1 677 ? 24.825 12.820 -27.561 1.00 87.19 677 GLY A C 1
ATOM 5225 O O . GLY A 1 677 ? 25.907 12.666 -28.124 1.00 87.19 677 GLY A O 1
ATOM 5226 N N . LEU A 1 678 ? 24.194 14.001 -27.526 1.00 88.88 678 LEU A N 1
ATOM 5227 C CA . LEU A 1 678 ? 24.740 15.234 -28.104 1.00 88.88 678 LEU A CA 1
ATOM 5228 C C . LEU A 1 678 ? 26.112 15.588 -27.495 1.00 88.88 678 LEU A C 1
ATOM 5230 O O . LEU A 1 678 ? 27.071 15.832 -28.223 1.00 88.88 678 LEU A O 1
ATOM 5234 N N . ILE A 1 679 ? 26.216 15.589 -26.161 1.00 88.44 679 ILE A N 1
ATOM 5235 C CA . ILE A 1 679 ? 27.452 15.919 -25.432 1.00 88.44 679 ILE A CA 1
ATOM 5236 C C . ILE A 1 679 ? 28.542 14.875 -25.697 1.00 88.44 679 ILE A C 1
ATOM 5238 O O . ILE A 1 679 ? 29.675 15.246 -25.999 1.00 88.44 679 ILE A O 1
ATOM 5242 N N . ILE A 1 680 ? 28.208 13.581 -25.637 1.00 86.62 680 ILE A N 1
ATOM 5243 C CA . ILE A 1 680 ? 29.147 12.485 -25.918 1.00 86.62 680 ILE A CA 1
ATOM 5244 C C . ILE A 1 680 ? 29.702 12.606 -27.344 1.00 86.62 680 ILE A C 1
ATOM 5246 O O . ILE A 1 680 ? 30.916 12.525 -27.530 1.00 86.62 680 ILE A O 1
ATOM 5250 N N . TRP A 1 681 ? 28.845 12.864 -28.340 1.00 89.88 681 TRP A N 1
ATOM 5251 C CA . TRP A 1 681 ? 29.282 13.048 -29.725 1.00 89.88 681 TRP A CA 1
ATOM 5252 C C . TRP A 1 681 ? 30.200 14.269 -29.876 1.00 89.88 681 TRP A C 1
ATOM 5254 O O . TRP A 1 681 ? 31.261 14.155 -30.490 1.00 89.88 681 TRP A O 1
ATOM 5264 N N . LEU A 1 682 ? 29.845 15.412 -29.276 1.00 88.88 682 LEU A N 1
ATOM 5265 C CA . LEU A 1 682 ? 30.666 16.629 -29.318 1.00 88.88 682 LEU A CA 1
ATOM 5266 C C . LEU A 1 682 ? 32.044 16.403 -28.681 1.00 88.88 682 LEU A C 1
ATOM 5268 O O . LEU A 1 682 ? 33.056 16.790 -29.259 1.00 88.88 682 LEU A O 1
ATOM 5272 N N . MET A 1 683 ? 32.104 15.735 -27.526 1.00 87.31 683 MET A N 1
ATOM 5273 C CA . MET A 1 683 ? 33.371 15.435 -26.854 1.00 87.31 683 MET A CA 1
ATOM 5274 C C . MET A 1 683 ? 34.235 14.438 -27.638 1.00 87.31 683 MET A C 1
ATOM 5276 O O . MET A 1 683 ? 35.461 14.558 -27.629 1.00 87.31 683 MET A O 1
ATOM 5280 N N . ALA A 1 684 ? 33.619 13.463 -28.312 1.00 86.12 684 ALA A N 1
ATOM 5281 C CA . ALA A 1 684 ? 34.330 12.454 -29.091 1.00 86.12 684 ALA A CA 1
ATOM 5282 C C . ALA A 1 684 ? 34.883 12.989 -30.425 1.00 86.12 684 ALA A C 1
ATOM 5284 O O . ALA A 1 684 ? 35.976 12.591 -30.816 1.00 86.12 684 ALA A O 1
ATOM 5285 N N . ASN A 1 685 ? 34.158 13.883 -31.110 1.00 86.88 685 ASN A N 1
ATOM 5286 C CA . ASN A 1 685 ? 34.497 14.316 -32.473 1.00 86.88 685 ASN A CA 1
ATOM 5287 C C . ASN A 1 685 ? 35.221 15.673 -32.544 1.00 86.88 685 ASN A C 1
ATOM 5289 O O . ASN A 1 685 ? 35.877 15.953 -33.545 1.00 86.88 685 ASN A O 1
ATOM 5293 N N . ILE A 1 686 ? 35.148 16.518 -31.509 1.00 86.81 686 ILE A N 1
ATOM 5294 C CA . ILE A 1 686 ? 35.915 17.774 -31.467 1.00 86.81 686 ILE A CA 1
ATOM 5295 C C . ILE A 1 686 ? 37.331 17.492 -30.947 1.00 86.81 686 ILE A C 1
ATOM 5297 O O . ILE A 1 686 ? 37.518 17.115 -29.790 1.00 86.81 686 ILE A O 1
ATOM 5301 N N . SER A 1 687 ? 38.335 17.709 -31.797 1.00 86.81 687 SER A N 1
ATOM 5302 C CA . SER A 1 687 ? 39.763 17.627 -31.461 1.00 86.81 687 SER A CA 1
ATOM 5303 C C . SER A 1 687 ? 40.366 18.994 -31.131 1.00 86.81 687 SER A C 1
ATOM 5305 O O . SER A 1 687 ? 40.089 19.984 -31.809 1.00 86.81 687 SER A O 1
ATOM 5307 N N . VAL A 1 688 ? 41.243 19.040 -30.126 1.00 85.38 688 VAL A N 1
ATOM 5308 C CA . VAL A 1 688 ? 42.030 20.223 -29.747 1.00 85.38 688 VAL A CA 1
ATOM 5309 C C . VAL A 1 688 ? 43.506 19.826 -29.759 1.00 85.38 688 VAL A C 1
ATOM 5311 O O . VAL A 1 688 ? 43.981 19.135 -28.857 1.00 85.38 688 VAL A O 1
ATOM 5314 N N . GLY A 1 689 ? 44.220 20.224 -30.814 1.00 84.81 689 GLY A N 1
ATOM 5315 C CA . GLY A 1 689 ? 45.497 19.597 -31.167 1.00 84.81 689 GLY A CA 1
ATOM 5316 C C . GLY A 1 689 ? 45.286 18.144 -31.605 1.00 84.81 689 GLY A C 1
ATOM 5317 O O . GLY A 1 689 ? 44.251 17.817 -32.184 1.00 84.81 689 GLY A O 1
ATOM 5318 N N . ASP A 1 690 ? 46.238 17.269 -31.283 1.00 83.25 690 ASP A N 1
ATOM 5319 C CA . ASP A 1 690 ? 46.245 15.860 -31.712 1.00 83.25 690 ASP A CA 1
ATOM 5320 C C . ASP A 1 690 ? 45.298 14.937 -30.909 1.00 83.25 690 ASP A C 1
ATOM 5322 O O . ASP A 1 690 ? 45.294 13.723 -31.112 1.00 83.25 690 ASP A O 1
ATOM 5326 N N . ALA A 1 691 ? 44.503 15.481 -29.979 1.00 84.75 691 ALA A N 1
ATOM 5327 C CA . ALA A 1 691 ? 43.645 14.714 -29.072 1.00 84.75 691 ALA A CA 1
ATOM 5328 C C . ALA A 1 691 ? 42.197 15.232 -29.039 1.00 84.75 691 ALA A C 1
ATOM 5330 O O . ALA A 1 691 ? 41.933 16.428 -29.180 1.00 84.75 691 ALA A O 1
ATOM 5331 N N . THR A 1 692 ? 41.243 14.321 -28.826 1.00 91.56 692 THR A N 1
ATOM 5332 C CA . THR A 1 692 ? 39.816 14.650 -28.676 1.00 91.56 692 THR A CA 1
ATOM 5333 C C . THR A 1 692 ? 39.546 15.361 -27.352 1.00 91.56 692 THR A C 1
ATOM 5335 O O . THR A 1 692 ? 40.269 15.182 -26.369 1.00 91.56 692 THR A O 1
ATOM 5338 N N . LEU A 1 693 ? 38.472 16.150 -27.289 1.00 87.56 693 LEU A N 1
ATOM 5339 C CA . LEU A 1 693 ? 38.041 16.802 -26.053 1.0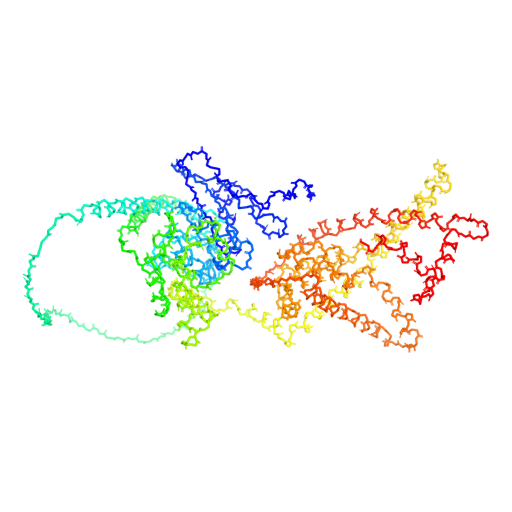0 87.56 693 LEU A CA 1
ATOM 5340 C C . LEU A 1 693 ? 37.741 15.766 -24.951 1.00 87.56 693 LEU A C 1
ATOM 5342 O O . LEU A 1 693 ? 38.059 15.996 -23.788 1.00 87.56 693 LEU A O 1
ATOM 5346 N N . LEU A 1 694 ? 37.219 14.591 -25.325 1.00 87.62 694 LEU A N 1
ATOM 5347 C CA . LEU A 1 694 ? 37.043 13.441 -24.434 1.00 87.62 694 LEU A CA 1
ATOM 5348 C C . LEU A 1 694 ? 38.382 12.970 -23.842 1.00 87.62 694 LEU A C 1
ATOM 5350 O O . LEU A 1 694 ? 38.465 12.813 -22.627 1.00 87.62 694 LEU A O 1
ATOM 5354 N N . ALA A 1 695 ? 39.432 12.823 -24.660 1.00 87.12 695 ALA A N 1
ATOM 5355 C CA . ALA A 1 695 ? 40.763 12.416 -24.201 1.00 87.12 695 ALA A CA 1
ATOM 5356 C C . ALA A 1 695 ? 41.413 13.451 -23.259 1.00 87.12 695 ALA A C 1
ATOM 5358 O O . ALA A 1 695 ? 41.982 13.077 -22.230 1.00 87.12 695 ALA A O 1
ATOM 5359 N N . HIS A 1 696 ? 41.272 14.750 -23.559 1.00 89.50 696 HIS A N 1
ATOM 5360 C CA . HIS A 1 696 ? 41.700 15.836 -22.662 1.00 89.50 696 HIS A CA 1
ATOM 5361 C C . HIS A 1 696 ? 40.950 15.795 -21.323 1.00 89.50 696 HIS A C 1
ATOM 5363 O O . HIS A 1 696 ? 41.572 15.879 -20.263 1.00 89.50 696 HIS A O 1
ATOM 5369 N N . CYS A 1 697 ? 39.627 15.606 -21.344 1.00 88.56 697 CYS A N 1
ATOM 5370 C CA . CYS A 1 697 ? 38.823 15.494 -20.126 1.00 88.56 697 CYS A CA 1
ATOM 5371 C C . CYS A 1 697 ? 39.160 14.242 -19.302 1.00 88.56 697 CYS A C 1
ATOM 5373 O O . CYS A 1 697 ? 39.244 14.345 -18.079 1.00 88.56 697 CYS A O 1
ATOM 5375 N N . SER A 1 698 ? 39.400 13.083 -19.928 1.00 90.50 698 SER A N 1
ATOM 5376 C CA . SER A 1 698 ? 39.836 11.889 -19.194 1.00 90.50 698 SER A CA 1
ATOM 5377 C C . SER A 1 698 ? 41.234 12.073 -18.606 1.00 90.50 698 SER A C 1
ATOM 5379 O O . SER A 1 698 ? 41.437 11.731 -17.448 1.00 90.50 698 SER A O 1
ATOM 5381 N N . GLY A 1 699 ? 42.171 12.688 -19.338 1.00 90.31 699 GLY A N 1
ATOM 5382 C CA . GLY A 1 699 ? 43.519 12.980 -18.834 1.00 90.31 699 GLY A CA 1
ATOM 5383 C C . GLY A 1 699 ? 43.535 13.973 -17.665 1.00 90.31 699 GLY A C 1
ATOM 5384 O O . GLY A 1 699 ? 44.334 13.826 -16.745 1.00 90.31 699 GLY A O 1
ATOM 5385 N N . PHE A 1 700 ? 42.616 14.944 -17.650 1.00 92.06 700 PHE A N 1
ATOM 5386 C CA . PHE A 1 700 ? 42.417 15.847 -16.510 1.00 92.06 700 PHE A CA 1
ATOM 5387 C C . PHE A 1 700 ? 41.820 15.137 -15.282 1.00 92.06 700 PHE A C 1
ATOM 5389 O O . PHE A 1 700 ? 42.172 15.459 -14.148 1.00 92.06 700 PHE A O 1
ATOM 5396 N N . LEU A 1 701 ? 40.920 14.171 -15.495 1.00 91.69 701 LEU A N 1
ATOM 5397 C CA . LEU A 1 701 ? 40.270 13.410 -14.423 1.00 91.69 701 LEU A CA 1
ATOM 5398 C C . LEU A 1 701 ? 41.127 12.257 -13.879 1.00 91.69 701 LEU A C 1
ATOM 5400 O O . LEU A 1 701 ? 40.923 11.849 -12.736 1.00 91.69 701 LEU A O 1
ATOM 5404 N N . ASP A 1 702 ? 42.079 11.743 -14.658 1.00 91.88 702 ASP A N 1
ATOM 5405 C CA . ASP A 1 702 ? 42.870 10.553 -14.328 1.00 91.88 702 ASP A CA 1
ATOM 5406 C C . ASP A 1 702 ? 43.608 10.628 -12.973 1.00 91.88 702 ASP A C 1
ATOM 5408 O O . ASP A 1 702 ? 43.455 9.696 -12.183 1.00 91.88 702 ASP A O 1
ATOM 5412 N N . PRO A 1 703 ? 44.284 11.734 -12.585 1.00 92.50 703 PRO A N 1
ATOM 5413 C CA . PRO A 1 703 ? 44.939 11.823 -11.275 1.00 92.50 703 PRO A CA 1
ATOM 5414 C C . PRO A 1 703 ? 43.969 11.703 -10.090 1.00 92.50 703 PRO A C 1
ATOM 5416 O O . PRO A 1 703 ? 44.352 11.235 -9.020 1.00 92.50 703 PRO A O 1
ATOM 5419 N N . PHE A 1 704 ? 42.710 12.114 -10.265 1.00 91.12 704 PHE A N 1
ATOM 5420 C CA . PHE A 1 704 ? 41.663 11.977 -9.251 1.00 91.12 704 PHE A CA 1
ATOM 5421 C C . PHE A 1 704 ? 40.995 10.594 -9.306 1.00 91.12 704 PHE A C 1
ATOM 5423 O O . PHE A 1 704 ? 40.684 10.020 -8.264 1.00 91.12 704 PHE A O 1
ATOM 5430 N N . ALA A 1 705 ? 40.832 10.021 -10.502 1.00 88.69 705 ALA A N 1
ATOM 5431 C CA . ALA A 1 705 ? 40.340 8.658 -10.675 1.00 88.69 705 ALA A CA 1
ATOM 5432 C C . ALA A 1 705 ? 41.282 7.627 -10.031 1.00 88.69 705 ALA A C 1
ATOM 5434 O O . ALA A 1 705 ? 40.812 6.764 -9.286 1.00 88.69 705 ALA A O 1
ATOM 5435 N N . GLN A 1 706 ? 42.601 7.768 -10.224 1.00 90.31 706 GLN A N 1
ATOM 5436 C CA . GLN A 1 706 ? 43.605 6.859 -9.658 1.00 90.31 706 GLN A CA 1
ATOM 5437 C C . GLN A 1 706 ? 43.575 6.841 -8.121 1.00 90.31 706 GLN A C 1
ATOM 5439 O O . GLN A 1 706 ? 43.719 5.778 -7.519 1.00 90.31 706 GLN A O 1
ATOM 5444 N N . VAL A 1 707 ? 43.295 7.979 -7.472 1.00 91.94 707 VAL A N 1
ATOM 5445 C CA . VAL A 1 707 ? 43.110 8.072 -6.007 1.00 91.94 707 VAL A CA 1
ATOM 5446 C C . VAL A 1 707 ? 41.891 7.271 -5.518 1.00 91.94 707 VAL A C 1
ATOM 5448 O O . VAL A 1 707 ? 41.870 6.821 -4.374 1.00 91.94 707 VAL A O 1
ATOM 5451 N N . ILE A 1 708 ? 40.895 7.048 -6.381 1.00 86.50 708 ILE A N 1
ATOM 5452 C CA . ILE A 1 708 ? 39.700 6.229 -6.110 1.00 86.50 708 ILE A CA 1
ATOM 5453 C C . ILE A 1 708 ? 39.891 4.774 -6.610 1.00 86.50 708 ILE A C 1
ATOM 5455 O O . ILE A 1 708 ? 39.060 3.908 -6.343 1.00 86.50 708 ILE A O 1
ATOM 5459 N N . GLY A 1 709 ? 41.003 4.466 -7.288 1.00 85.44 709 GLY A N 1
ATOM 5460 C CA . GLY A 1 709 ? 41.293 3.141 -7.851 1.00 85.44 709 GLY A CA 1
ATOM 5461 C C . GLY A 1 709 ? 40.649 2.873 -9.218 1.00 85.44 709 GLY A C 1
ATOM 5462 O O . GLY A 1 709 ? 40.395 1.719 -9.555 1.00 85.44 709 GLY A O 1
ATOM 5463 N N . MET A 1 710 ? 40.367 3.923 -9.993 1.00 87.19 710 MET A N 1
ATOM 5464 C CA . MET A 1 710 ? 39.860 3.861 -11.372 1.00 87.19 710 MET A CA 1
ATOM 5465 C C . MET A 1 710 ? 40.800 4.621 -12.322 1.00 87.19 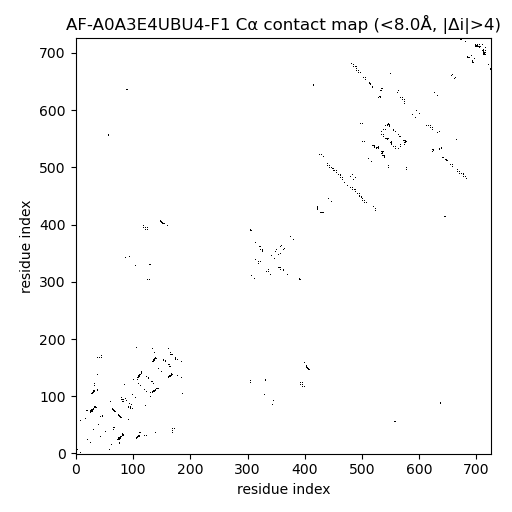710 MET A C 1
ATOM 5467 O O . MET A 1 710 ? 41.668 5.357 -11.866 1.00 87.19 710 MET A O 1
ATOM 5471 N N . ASP A 1 711 ? 40.609 4.491 -13.635 1.00 89.56 711 ASP A N 1
ATOM 5472 C CA . ASP A 1 711 ? 41.224 5.400 -14.612 1.00 89.56 711 ASP A CA 1
ATOM 5473 C C . ASP A 1 711 ? 40.282 6.565 -14.983 1.00 89.56 711 ASP A C 1
ATOM 5475 O O . ASP A 1 711 ? 39.068 6.543 -14.729 1.00 89.56 711 ASP A O 1
ATOM 5479 N N . GLY A 1 712 ? 40.850 7.616 -15.574 1.00 86.88 712 GLY A N 1
ATOM 5480 C CA . GLY A 1 712 ? 40.129 8.823 -15.975 1.00 86.88 712 GLY A CA 1
ATOM 5481 C C . GLY A 1 712 ? 39.088 8.608 -17.077 1.00 86.88 712 GLY A C 1
ATOM 5482 O O . GLY A 1 712 ? 38.169 9.418 -17.201 1.00 86.88 712 GLY A O 1
ATOM 5483 N N . VAL A 1 713 ? 39.180 7.522 -17.853 1.00 86.25 713 VAL A N 1
ATOM 5484 C CA . VAL A 1 713 ? 38.199 7.163 -18.892 1.00 86.25 713 VAL A CA 1
ATOM 5485 C C . VAL A 1 713 ? 36.970 6.525 -18.247 1.00 86.25 713 VAL A C 1
ATOM 5487 O O . VAL A 1 713 ? 35.848 6.925 -18.552 1.00 86.25 713 VAL A O 1
ATOM 5490 N N . ILE A 1 714 ? 37.164 5.605 -17.298 1.00 82.94 714 ILE A N 1
ATOM 5491 C CA . ILE A 1 714 ? 36.107 5.001 -16.476 1.00 82.94 714 ILE A CA 1
ATOM 5492 C C . ILE A 1 714 ? 35.375 6.084 -15.676 1.00 82.94 714 ILE A C 1
ATOM 5494 O O . ILE A 1 714 ? 34.143 6.126 -15.683 1.00 82.94 714 ILE A O 1
ATOM 5498 N N . LEU A 1 715 ? 36.105 6.997 -15.024 1.00 84.50 715 LEU A N 1
ATOM 5499 C CA . LEU A 1 715 ? 35.481 8.086 -14.268 1.00 84.50 715 LEU A CA 1
ATOM 5500 C C . LEU A 1 715 ? 34.685 9.036 -15.180 1.00 84.50 715 LEU A C 1
ATOM 5502 O O . LEU A 1 715 ? 33.551 9.390 -14.851 1.00 84.50 715 LEU A O 1
ATOM 5506 N N . LEU A 1 716 ? 35.228 9.407 -16.345 1.00 85.81 716 LEU A N 1
ATOM 5507 C CA . LEU A 1 716 ? 34.506 10.225 -17.323 1.00 85.81 716 LEU A CA 1
ATOM 5508 C C . LEU A 1 716 ? 33.264 9.500 -17.872 1.00 85.81 716 LEU A C 1
ATOM 5510 O O . LEU A 1 716 ? 32.213 10.122 -18.020 1.00 85.81 716 LEU A O 1
ATOM 5514 N N . ALA A 1 717 ? 33.341 8.187 -18.104 1.00 79.75 717 ALA A N 1
ATOM 5515 C CA . ALA A 1 717 ? 32.206 7.369 -18.525 1.00 79.75 717 ALA A CA 1
ATOM 5516 C C . ALA A 1 717 ? 31.105 7.295 -17.451 1.00 79.75 717 ALA A C 1
ATOM 5518 O O . ALA A 1 717 ? 29.925 7.350 -17.793 1.00 79.75 717 ALA A O 1
ATOM 5519 N N . PHE A 1 718 ? 31.451 7.250 -16.158 1.00 77.62 718 PHE A N 1
ATOM 5520 C CA . PHE A 1 718 ? 30.464 7.370 -15.077 1.00 77.62 718 PHE A CA 1
ATOM 5521 C C . PHE A 1 718 ? 29.802 8.754 -15.031 1.00 77.62 718 PHE A C 1
ATOM 5523 O O . PHE A 1 718 ? 28.595 8.834 -14.810 1.00 77.62 718 PHE A O 1
ATOM 5530 N N . ILE A 1 719 ? 30.552 9.833 -15.276 1.00 82.06 719 ILE A N 1
ATOM 5531 C CA . ILE A 1 719 ? 30.015 11.205 -15.312 1.00 82.06 719 ILE A CA 1
ATOM 5532 C C . ILE A 1 719 ? 29.072 11.390 -16.513 1.00 82.06 719 ILE A C 1
ATOM 5534 O O . ILE A 1 719 ? 27.940 11.839 -16.341 1.00 82.06 719 ILE A O 1
ATOM 5538 N N . LEU A 1 720 ? 29.491 10.987 -17.716 1.00 76.81 720 LEU A N 1
ATOM 5539 C CA . LEU A 1 720 ? 28.674 11.065 -18.936 1.00 76.81 720 LEU A CA 1
ATOM 5540 C C . LEU A 1 720 ? 27.504 10.066 -18.933 1.00 76.81 720 LEU A C 1
ATOM 5542 O O . LEU A 1 720 ? 26.476 10.317 -19.557 1.00 76.81 720 LEU A O 1
ATOM 5546 N N . GLY A 1 721 ? 27.633 8.958 -18.199 1.00 67.25 721 GLY A N 1
ATOM 5547 C CA . GLY A 1 721 ? 26.574 7.979 -17.957 1.00 67.25 721 GLY A CA 1
ATOM 5548 C C . GLY A 1 721 ? 25.616 8.344 -16.817 1.00 67.25 721 GLY A C 1
ATOM 5549 O O . GLY A 1 721 ? 24.573 7.699 -16.687 1.00 67.25 721 GLY A O 1
ATOM 5550 N N . PHE A 1 722 ? 25.912 9.364 -16.003 1.00 70.69 722 PHE A N 1
ATOM 5551 C CA . PHE A 1 722 ? 25.052 9.786 -14.892 1.00 70.69 722 PHE A CA 1
ATOM 5552 C C . PHE A 1 722 ? 23.629 10.182 -15.337 1.00 70.69 722 PHE A C 1
ATOM 5554 O O . PHE A 1 722 ? 22.682 9.695 -14.718 1.00 70.69 722 PHE A O 1
ATOM 5561 N N . PRO A 1 723 ? 23.418 10.950 -16.430 1.00 60.53 723 PRO A N 1
ATOM 5562 C CA . PRO A 1 723 ? 22.073 11.289 -16.905 1.00 60.53 723 PRO A CA 1
ATOM 5563 C C . PRO A 1 723 ? 21.239 10.057 -17.305 1.00 60.53 723 PRO A C 1
ATOM 5565 O O . PRO A 1 723 ? 20.022 10.067 -17.163 1.00 60.53 723 PRO A O 1
ATOM 5568 N N . ALA A 1 724 ? 21.873 8.967 -17.749 1.00 50.66 724 ALA A N 1
ATOM 5569 C CA . ALA A 1 724 ? 21.188 7.710 -18.067 1.00 50.66 724 ALA A CA 1
ATOM 5570 C C . ALA A 1 724 ? 20.888 6.829 -16.830 1.00 50.66 724 ALA A C 1
ATOM 5572 O O . ALA A 1 724 ? 20.265 5.776 -16.964 1.00 50.66 724 ALA A O 1
ATOM 5573 N N . ASN A 1 725 ? 21.341 7.234 -15.636 1.00 48.91 725 ASN A N 1
ATOM 5574 C CA . ASN A 1 725 ? 21.254 6.473 -14.382 1.00 48.91 725 ASN A CA 1
ATOM 5575 C C . ASN A 1 725 ? 20.479 7.187 -13.249 1.00 48.91 725 ASN A C 1
ATOM 5577 O O . ASN A 1 725 ? 20.350 6.598 -12.169 1.00 48.91 725 ASN A O 1
ATOM 5581 N N . ALA A 1 726 ? 20.012 8.423 -13.471 1.00 37.88 726 ALA A N 1
ATOM 5582 C CA . ALA A 1 726 ? 19.422 9.320 -12.466 1.00 37.88 726 ALA A CA 1
ATOM 5583 C C . ALA A 1 726 ? 17.879 9.347 -12.481 1.00 37.88 726 ALA A C 1
ATOM 5585 O O . ALA A 1 726 ? 17.288 9.348 -13.584 1.00 37.88 726 ALA A O 1
#

Foldseek 3Di:
DDQDPVNQPPVLQPDDQPQDDPDPQAFEEEQEEAPPLCSVLLVCLQQVDDDDPDDFFRDHQHFDWGWGDLPPHIYTYTRQQHDQACLDQAPSSLSNNLCLQFVQGLAYEYRAALQPRLSGLLRVVRSCLKPVLYAYEHEPVVVCVVQVKDFFQLLLCVLSVAHHWYYHSVVPPGSSVVVVSNVLSSVVVVVVVVVVVVVVVVVVVPPDDDDDDDDDDDDDDDDDDDDDDDDDDDDDDDDDDDDDDDDDDDDDDDDDDDDDPVPVVPVVVVVVVVVVVVVVVVVVVVVVVVVVVSRDPDPDPDPSFDAPPLLVVQLVVLQVVQVVQFDPRTDSSSVSSVVLLVRPSVLVSCCVRRVSCSPDPVNVVSSVVSQVVCVVVVHDSVNSVVRRSVRSSVSSCVSCVVRMDRPDPPPCVVQVVVCCQQQDLVRNVVVVLVLLVVLVVCLVVVLVVQLVVQLVVQVVVLVVQLVVCVVVVHDPVVSCLVRVQQSNLLSNLCSQQQRSLLSNQLSLVQCVQQLNVLSQLNNCQVLLVVLLAHSQLSSLLSLVQAPLVLSLVSLSNGNPVLNSVLSNVLSLLAHHSVNVVVLLVVCCVPPVVVPPDPCSVVSSVVVVSVSNVVSVVSSSVSSNVCCVPVRDDHRRDDPDDRDGGDRDPNVVSSVCSSVVPRVVVSVQLSVLSSVLSSVVSQQQPDDDPPDGNLVVQQVVCQVVQVVVPHGSNVVVCCVSCVSNSD

Sequence (726 aa):
MGLSRDSVGIKSVDCGLEIRKRQEDDKVIALAGNPNVGKSTVFNEMTGMNQHTGNWPGKTVANAQGYANDGEQGYVMVDIPGCYSLMAHSSEEEVARDFICFENPDAVIVVCDATCLERNLNLVLQILEANRRAVVCVNLMDEAKKKSISIRFDVLEERLGVPVIGTAARSGKGLEQIYEGLKHVLELNKRLESARNMEVVEGEYAETEAVDVEGVEMEAEDVEMEAEVEAEGVEKEAVAEAAESVKETEAEAKNIAARDIEASNMEAAESEAENVKDIESEVRKTAEKAADRRFDENPAPRILIRYPEYIEAAIARLTPVVRKTAGEGVNIRWLCARLLDSNENLMEAVRKYLTPVAESLEVSSLLAEIREEWKERGITQKRVSDDMASVFVRKAEFICRGAVVYENQKYDKKDRLLDRLFTSKATGFPIMFLILLGVFWLTITGANYPSELLSTGLFWVEDRISELFLAIGMPVLLNDLLVHGVYRVLAWVISVMLPPMAIFFPLFTLLEDFGYLPRVAFNLDRCFKRCAACGKQALTMCMGFGCNAAGIIGCRIIDSPRERLIAMITNNFVPCNGRFPTMIAIITMFFVGSAAGAFSSVLSAAILAGVIVLGVLMTLLISKILSATVLKGVPSSFTLELPPYRKPQIGKVIVRSIFDRTLFVLGRAIVVAAPAGLIIWLMANISVGDATLLAHCSGFLDPFAQVIGMDGVILLAFILGFPANA

Radius of gyration: 36.06 Å; Cα contacts (8 Å, |Δi|>4): 833; chains: 1; bounding box: 106×75×108 Å